Protein AF-A0A7Y5VH00-F1 (afdb_monomer_lite)

Structure (mmCIF, N/CA/C/O backbone):
data_AF-A0A7Y5VH00-F1
#
_entry.id   AF-A0A7Y5VH00-F1
#
loop_
_atom_site.group_PDB
_atom_site.id
_atom_site.type_symbol
_atom_site.label_atom_id
_atom_site.label_alt_id
_atom_site.label_comp_id
_atom_site.label_asym_id
_atom_site.label_entity_id
_atom_site.label_seq_id
_atom_site.pdbx_PDB_ins_code
_atom_site.Cartn_x
_atom_site.Cartn_y
_atom_site.Cartn_z
_atom_site.occupancy
_atom_site.B_iso_or_equiv
_atom_site.auth_seq_id
_atom_site.auth_comp_id
_atom_site.auth_asym_id
_atom_site.auth_atom_id
_atom_site.pdbx_PDB_model_num
ATOM 1 N N . PRO A 1 1 ? 17.736 3.841 -37.245 1.00 53.47 1 PRO A N 1
ATOM 2 C CA . PRO A 1 1 ? 17.548 4.201 -35.821 1.00 53.47 1 PRO A CA 1
ATOM 3 C C . PRO A 1 1 ? 17.687 5.713 -35.669 1.00 53.47 1 PRO A C 1
ATOM 5 O O . PRO A 1 1 ? 18.759 6.230 -35.953 1.00 53.47 1 PRO A O 1
ATOM 8 N N . ASP A 1 2 ? 16.625 6.414 -35.276 1.00 60.56 2 ASP A N 1
ATOM 9 C CA . ASP A 1 2 ? 16.684 7.877 -35.088 1.00 60.56 2 ASP A CA 1
ATOM 10 C C . ASP A 1 2 ? 17.404 8.279 -33.785 1.00 60.56 2 ASP A C 1
ATOM 12 O O . ASP A 1 2 ? 17.646 9.455 -33.535 1.00 60.56 2 ASP A O 1
ATOM 16 N N . SER A 1 3 ? 17.793 7.297 -32.960 1.00 69.69 3 SER A N 1
ATOM 17 C CA . SER A 1 3 ? 18.684 7.478 -31.812 1.00 69.69 3 SER A CA 1
ATOM 18 C C . SER A 1 3 ? 20.069 6.904 -32.131 1.00 69.69 3 SER A C 1
ATOM 20 O O . SER A 1 3 ? 20.145 5.726 -32.493 1.00 69.69 3 SER A O 1
ATOM 22 N N . PRO A 1 4 ? 21.165 7.670 -31.952 1.00 75.88 4 PRO A N 1
ATOM 23 C CA . PRO A 1 4 ? 22.528 7.166 -32.148 1.00 75.88 4 PRO A CA 1
ATOM 24 C C . PRO A 1 4 ? 22.946 6.152 -31.073 1.00 75.88 4 PRO A C 1
ATOM 26 O O . PRO A 1 4 ? 23.971 5.492 -31.212 1.00 75.88 4 PRO A O 1
ATOM 29 N N . TYR A 1 5 ? 22.163 6.025 -30.000 1.00 80.88 5 TYR A N 1
ATOM 30 C CA . TYR A 1 5 ? 22.503 5.205 -28.841 1.00 80.88 5 TYR A CA 1
ATOM 31 C C . TYR A 1 5 ? 21.821 3.840 -28.855 1.00 80.88 5 TYR A C 1
ATOM 33 O O . TYR A 1 5 ? 22.317 2.899 -28.245 1.00 80.88 5 TYR A O 1
ATOM 41 N N . LEU A 1 6 ? 20.681 3.718 -29.537 1.00 83.50 6 LEU A N 1
ATOM 42 C CA . LEU A 1 6 ? 19.913 2.482 -29.571 1.00 83.50 6 LEU A CA 1
ATOM 43 C C . LEU A 1 6 ? 20.419 1.582 -30.700 1.00 83.50 6 LEU A C 1
ATOM 45 O O . LEU A 1 6 ? 20.311 1.925 -31.880 1.00 83.50 6 LEU A O 1
ATOM 49 N N . THR A 1 7 ? 20.929 0.408 -30.345 1.00 86.56 7 THR A N 1
ATOM 50 C CA . THR A 1 7 ? 21.386 -0.586 -31.323 1.00 86.56 7 THR A CA 1
ATOM 51 C C . THR A 1 7 ? 20.428 -1.769 -31.384 1.00 86.56 7 THR A C 1
ATOM 53 O O . THR A 1 7 ? 19.833 -2.165 -30.380 1.00 86.56 7 THR A O 1
ATOM 56 N N . PHE A 1 8 ? 20.264 -2.320 -32.588 1.00 87.75 8 PHE A N 1
ATOM 57 C CA . PHE A 1 8 ? 19.435 -3.493 -32.849 1.00 87.75 8 PHE A CA 1
ATOM 58 C C . PHE A 1 8 ? 20.325 -4.632 -33.334 1.00 87.75 8 PHE A C 1
ATOM 60 O O . PHE A 1 8 ? 21.114 -4.447 -34.259 1.00 87.75 8 PHE A O 1
ATOM 67 N N . SER A 1 9 ? 20.181 -5.812 -32.744 1.00 88.94 9 SER A N 1
ATOM 68 C CA . SER A 1 9 ? 20.950 -7.004 -33.113 1.00 88.94 9 SER A CA 1
ATOM 69 C C . SER A 1 9 ? 20.063 -8.248 -33.133 1.00 88.94 9 SER A C 1
ATOM 71 O O . SER A 1 9 ? 18.912 -8.205 -32.691 1.00 88.94 9 SER A O 1
ATOM 73 N N . ASN A 1 10 ? 20.588 -9.353 -33.680 1.00 87.00 10 ASN A N 1
ATOM 74 C CA . ASN A 1 10 ? 19.935 -10.669 -33.673 1.00 87.00 10 ASN A CA 1
ATOM 75 C C . ASN A 1 10 ? 18.482 -10.635 -34.189 1.00 87.00 10 ASN A C 1
ATOM 77 O O . ASN A 1 10 ? 17.587 -11.275 -33.633 1.00 87.00 10 ASN A O 1
ATOM 81 N N . GLN A 1 11 ? 18.249 -9.850 -35.244 1.00 89.56 11 GLN A N 1
ATOM 82 C CA . GLN A 1 11 ? 16.953 -9.780 -35.910 1.00 89.56 11 GLN A CA 1
ATOM 83 C C . GLN A 1 11 ? 16.668 -11.115 -36.598 1.00 89.56 11 GLN A C 1
ATOM 85 O O . GLN A 1 11 ? 17.483 -11.600 -37.381 1.00 89.56 11 GLN A O 1
ATOM 90 N N . SER A 1 12 ? 15.518 -11.709 -36.304 1.00 88.62 12 SER A N 1
ATOM 91 C CA . SER A 1 12 ? 15.097 -12.984 -36.885 1.00 88.62 12 SER A CA 1
ATOM 92 C C . SER A 1 12 ? 13.589 -13.019 -37.109 1.00 88.62 12 SER A C 1
ATOM 94 O O . SER A 1 12 ? 12.830 -12.312 -36.441 1.00 88.62 12 SER A O 1
ATOM 96 N N . TYR A 1 13 ? 13.164 -13.835 -38.072 1.00 87.56 13 TYR A N 1
ATOM 97 C CA . TYR A 1 13 ? 11.763 -14.115 -38.363 1.00 87.56 13 TYR A CA 1
ATOM 98 C C . TYR A 1 13 ? 11.559 -15.627 -38.455 1.00 87.56 13 TYR A C 1
ATOM 100 O O . TYR A 1 13 ? 12.235 -16.297 -39.233 1.00 87.56 13 TYR A O 1
ATOM 108 N N . ASP A 1 14 ? 10.631 -16.142 -37.657 1.00 86.81 14 ASP A N 1
ATOM 109 C CA . ASP A 1 14 ? 10.131 -17.508 -37.722 1.00 86.81 14 ASP A CA 1
ATOM 110 C C . ASP A 1 14 ? 8.838 -17.519 -38.557 1.00 86.81 14 ASP A C 1
ATOM 112 O O . ASP A 1 14 ? 7.795 -17.070 -38.066 1.00 86.81 14 ASP A O 1
ATOM 116 N N . PRO A 1 15 ? 8.872 -18.018 -39.806 1.00 84.81 15 PRO A N 1
ATOM 117 C CA . PRO A 1 15 ? 7.699 -18.049 -40.673 1.00 84.81 15 PRO A CA 1
ATOM 118 C C . PRO A 1 15 ? 6.656 -19.090 -40.250 1.00 84.81 15 PRO A C 1
ATOM 120 O O . PRO A 1 15 ? 5.493 -18.944 -40.615 1.00 84.81 15 PRO A O 1
ATOM 123 N N . VAL A 1 16 ? 7.035 -20.125 -39.489 1.00 87.06 16 VAL A N 1
ATOM 124 C CA . VAL A 1 16 ? 6.110 -21.185 -39.053 1.00 87.06 16 VAL A CA 1
ATOM 125 C C .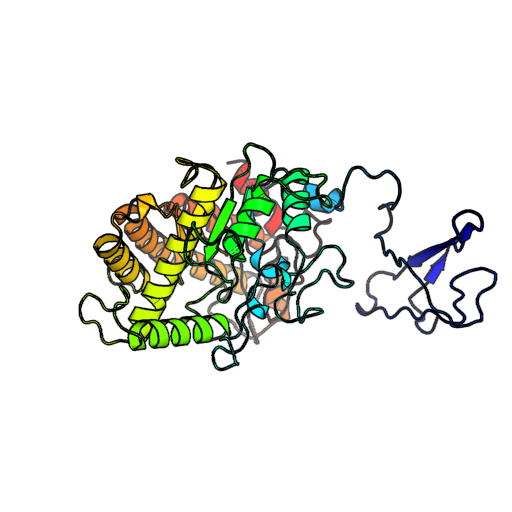 VAL A 1 16 ? 5.159 -20.638 -37.998 1.00 87.06 16 VAL A C 1
ATOM 127 O O . VAL A 1 16 ? 3.948 -20.824 -38.089 1.00 87.06 16 VAL A O 1
ATOM 130 N N . ASN A 1 17 ? 5.710 -19.924 -37.017 1.00 84.88 17 ASN A N 1
ATOM 131 C CA . ASN A 1 17 ? 4.933 -19.332 -35.930 1.00 84.88 17 ASN A CA 1
ATOM 132 C C . ASN A 1 17 ? 4.555 -17.864 -36.182 1.00 84.88 17 ASN A C 1
ATOM 134 O O . ASN A 1 17 ? 3.815 -17.275 -35.396 1.00 84.88 17 ASN A O 1
ATOM 138 N N . ASN A 1 18 ? 5.044 -17.277 -37.280 1.00 87.12 18 ASN A N 1
ATOM 139 C CA . ASN A 1 18 ? 4.884 -15.868 -37.632 1.00 87.12 18 ASN A CA 1
ATOM 140 C C . ASN A 1 18 ? 5.376 -14.918 -36.519 1.00 87.12 18 ASN A C 1
ATOM 142 O O . ASN A 1 18 ? 4.685 -13.973 -36.129 1.00 87.12 18 ASN A O 1
ATOM 146 N N . TYR A 1 19 ? 6.580 -15.179 -36.001 1.00 86.62 19 TYR A N 1
ATOM 147 C CA . TYR A 1 19 ? 7.206 -14.385 -34.942 1.00 86.62 19 TYR A CA 1
ATOM 148 C C . TYR A 1 19 ? 8.450 -13.657 -35.433 1.00 86.62 19 TYR A C 1
ATOM 150 O O . TYR A 1 19 ? 9.332 -14.253 -36.041 1.00 86.62 19 TYR A O 1
ATOM 158 N N . SER A 1 20 ? 8.550 -12.369 -35.112 1.00 87.00 20 SER A N 1
ATOM 159 C CA . SER A 1 20 ? 9.772 -11.583 -35.287 1.00 87.00 20 SER A CA 1
ATOM 160 C C . SER A 1 20 ? 10.420 -11.328 -33.931 1.00 87.00 20 SER A C 1
ATOM 162 O O . SER A 1 20 ? 9.740 -10.918 -32.991 1.00 87.00 20 SER A O 1
ATOM 164 N N . MET A 1 21 ? 11.732 -11.530 -33.838 1.00 87.25 21 MET A N 1
ATOM 165 C CA . MET A 1 21 ? 12.518 -11.250 -32.636 1.00 87.25 21 MET A CA 1
ATOM 166 C C . MET A 1 21 ? 13.645 -10.277 -32.969 1.00 87.25 21 MET A C 1
ATOM 168 O O . MET A 1 21 ? 14.269 -10.371 -34.025 1.00 87.25 21 MET A O 1
ATOM 172 N N . VAL A 1 22 ? 13.909 -9.347 -32.055 1.00 88.12 22 VAL A N 1
ATOM 173 C CA . VAL A 1 22 ? 15.024 -8.405 -32.138 1.00 88.12 22 VAL A CA 1
ATOM 174 C C . VAL A 1 22 ? 15.545 -8.111 -30.738 1.00 88.12 22 VAL A C 1
ATOM 176 O O . VAL A 1 22 ? 14.763 -7.942 -29.803 1.00 88.12 22 VAL A O 1
ATOM 179 N N . TYR A 1 23 ? 16.865 -8.027 -30.598 1.00 88.19 23 TYR A N 1
ATOM 180 C CA . TYR A 1 23 ? 17.496 -7.518 -29.388 1.00 88.19 23 TYR A CA 1
ATOM 181 C C . TYR A 1 23 ? 17.710 -6.019 -29.528 1.00 88.19 23 TYR A C 1
ATOM 183 O O . TYR A 1 23 ? 18.260 -5.552 -30.526 1.00 88.19 23 TYR A O 1
ATOM 191 N N . VAL A 1 24 ? 17.278 -5.281 -28.510 1.00 87.25 24 VAL A N 1
ATOM 192 C CA . VAL A 1 24 ? 17.426 -3.830 -28.423 1.00 87.25 24 VAL A CA 1
ATOM 193 C C . VAL A 1 24 ? 18.379 -3.521 -27.277 1.00 87.25 24 VAL A C 1
ATOM 195 O O . VAL A 1 24 ? 18.154 -3.961 -26.150 1.00 87.25 24 VAL A O 1
ATOM 198 N N . THR A 1 25 ? 19.443 -2.773 -27.555 1.00 85.88 25 THR A N 1
ATOM 199 C CA . THR A 1 25 ? 20.444 -2.396 -26.554 1.00 85.88 25 THR A CA 1
ATOM 200 C C . THR A 1 25 ? 20.537 -0.881 -26.450 1.00 85.88 25 THR A C 1
ATOM 202 O O . THR A 1 25 ? 20.783 -0.196 -27.444 1.00 85.88 25 THR A O 1
ATOM 205 N N . LEU A 1 26 ? 20.370 -0.380 -25.224 1.00 84.06 26 LEU A N 1
ATOM 206 C CA . LEU A 1 26 ? 20.648 0.996 -24.831 1.00 84.06 26 LEU A CA 1
ATOM 207 C C . LEU A 1 26 ? 21.868 0.990 -23.889 1.00 84.06 26 LEU A C 1
ATOM 209 O O . LEU A 1 26 ? 21.789 0.372 -22.825 1.00 84.06 26 LEU A O 1
ATOM 213 N N . PRO A 1 27 ? 22.995 1.621 -24.259 1.00 82.06 27 PRO A N 1
ATOM 214 C CA . PRO A 1 27 ? 24.161 1.729 -23.392 1.00 82.06 27 PRO A CA 1
ATOM 215 C C . PRO A 1 27 ? 23.852 2.460 -22.074 1.00 82.06 27 PRO A C 1
ATOM 217 O O . PRO A 1 27 ? 22.955 3.307 -22.038 1.00 82.06 27 PRO A O 1
ATOM 220 N N . PRO A 1 28 ? 24.617 2.199 -20.999 1.00 78.50 28 PRO A N 1
ATOM 221 C CA . PRO A 1 28 ? 24.531 2.978 -19.767 1.00 78.50 28 PRO A CA 1
ATOM 222 C C . PRO A 1 28 ? 24.746 4.483 -20.003 1.00 78.50 28 PRO A C 1
ATOM 224 O O . PRO A 1 28 ? 25.489 4.883 -20.901 1.00 78.50 28 PRO A O 1
ATOM 227 N N . GLY A 1 29 ? 24.112 5.319 -19.175 1.00 77.75 29 GLY A N 1
ATOM 228 C CA . GLY A 1 29 ? 24.267 6.782 -19.212 1.00 77.75 29 GLY A CA 1
ATOM 229 C C . GLY A 1 29 ? 23.484 7.500 -20.317 1.00 77.75 29 GLY A C 1
ATOM 230 O O . GLY A 1 29 ? 23.663 8.699 -20.506 1.00 77.75 29 GLY A O 1
ATOM 231 N N . GLN A 1 30 ? 22.625 6.786 -21.046 1.00 81.12 30 GLN A N 1
ATOM 232 C CA . GLN A 1 30 ? 21.796 7.344 -22.116 1.00 81.12 30 GLN A CA 1
ATOM 233 C C . GLN A 1 30 ? 20.412 7.783 -21.605 1.00 81.12 30 GLN A C 1
ATOM 235 O O . GLN A 1 30 ? 19.993 7.341 -20.532 1.00 81.12 30 GLN A O 1
ATOM 240 N N . PRO A 1 31 ? 19.684 8.646 -22.346 1.00 71.06 31 PRO A N 1
ATOM 241 C CA . PRO A 1 31 ? 18.351 9.100 -21.952 1.00 71.06 31 PRO A CA 1
ATOM 242 C C . PRO A 1 31 ? 17.392 7.942 -21.644 1.00 71.06 31 PRO A C 1
ATOM 244 O O . PRO A 1 31 ? 17.360 6.940 -22.356 1.00 71.06 31 PRO A O 1
ATOM 247 N N . SER A 1 32 ? 16.581 8.103 -20.597 1.00 67.69 32 SER A N 1
ATOM 248 C CA . SER A 1 32 ? 15.703 7.053 -20.061 1.00 67.69 32 SER A CA 1
ATOM 249 C C . SER A 1 32 ? 14.453 6.773 -20.903 1.00 67.69 32 SER A C 1
ATOM 251 O O . SER A 1 32 ? 13.863 5.700 -20.773 1.00 67.69 32 SER A O 1
ATOM 253 N N . LEU A 1 33 ? 14.039 7.702 -21.773 1.00 77.69 33 LEU A N 1
ATOM 254 C CA . LEU A 1 33 ? 12.891 7.511 -22.660 1.00 77.69 33 LEU A CA 1
ATOM 255 C C . LEU A 1 33 ? 13.328 6.873 -23.981 1.00 77.69 33 LEU A C 1
ATOM 257 O O . LEU A 1 33 ? 14.062 7.473 -24.766 1.00 77.69 33 LEU A O 1
ATOM 261 N N . MET A 1 34 ? 12.808 5.677 -24.250 1.00 76.94 34 MET A N 1
ATOM 262 C CA . MET A 1 34 ? 12.961 4.992 -25.530 1.00 76.94 34 MET A CA 1
ATOM 263 C C . MET A 1 34 ? 11.631 4.965 -26.277 1.00 76.94 34 MET A C 1
ATOM 265 O O . MET A 1 34 ? 10.640 4.447 -25.765 1.00 76.94 34 MET A O 1
ATOM 269 N N . THR A 1 35 ? 11.638 5.442 -27.519 1.00 81.81 35 THR A N 1
ATOM 270 C CA . THR A 1 35 ? 10.512 5.286 -28.445 1.00 81.81 35 THR A CA 1
ATOM 271 C C . THR A 1 35 ? 10.907 4.304 -29.537 1.00 81.81 35 THR A C 1
ATOM 273 O O . THR A 1 35 ? 11.878 4.527 -30.259 1.00 81.81 35 THR A O 1
ATOM 276 N N . ILE A 1 36 ? 10.151 3.214 -29.667 1.00 79.94 36 ILE A N 1
ATOM 277 C CA . ILE A 1 36 ? 10.330 2.220 -30.729 1.00 79.94 36 ILE A CA 1
ATOM 278 C C . ILE A 1 36 ? 9.152 2.349 -31.691 1.00 79.94 36 ILE A C 1
ATOM 280 O O . ILE A 1 36 ? 8.005 2.120 -31.309 1.00 79.94 36 ILE A O 1
ATOM 284 N N . LEU A 1 37 ? 9.441 2.718 -32.939 1.00 84.81 37 LEU A N 1
ATOM 285 C CA . LEU A 1 37 ? 8.446 2.821 -33.999 1.00 84.81 37 LEU A CA 1
ATOM 286 C C . LEU A 1 37 ? 8.493 1.577 -34.889 1.00 84.81 37 LEU A C 1
ATOM 288 O O . LEU A 1 37 ? 9.539 1.231 -35.435 1.00 84.81 37 LEU A O 1
ATOM 292 N N . PHE A 1 38 ? 7.340 0.939 -35.075 1.00 85.50 38 PHE A N 1
ATOM 293 C CA . PHE A 1 38 ? 7.181 -0.174 -36.006 1.00 85.50 38 PHE A CA 1
ATOM 294 C C . PHE A 1 38 ? 6.624 0.347 -37.337 1.00 85.50 38 PHE A C 1
ATOM 296 O O . PHE A 1 38 ? 5.454 0.719 -37.419 1.00 85.50 38 PHE A O 1
ATOM 303 N N . THR A 1 39 ? 7.449 0.367 -38.384 1.00 87.94 39 THR A N 1
ATOM 304 C CA . THR A 1 39 ? 7.071 0.797 -39.742 1.00 87.94 39 THR A CA 1
ATOM 305 C C . THR A 1 39 ? 7.009 -0.395 -40.698 1.00 87.94 39 THR A C 1
ATOM 307 O O . THR A 1 39 ? 7.605 -1.436 -40.433 1.00 87.94 39 THR A O 1
ATOM 310 N N . ASN A 1 40 ? 6.261 -0.272 -41.802 1.00 89.12 40 ASN A N 1
ATOM 311 C CA . ASN A 1 40 ? 6.137 -1.308 -42.842 1.00 89.12 40 ASN A CA 1
ATOM 312 C C . ASN A 1 40 ? 5.684 -2.683 -42.312 1.00 89.12 40 ASN A C 1
ATOM 314 O O . ASN A 1 40 ? 6.056 -3.731 -42.839 1.00 89.12 40 ASN A O 1
ATOM 318 N N . THR A 1 41 ? 4.871 -2.684 -41.256 1.00 90.25 41 THR A N 1
ATOM 319 C CA . THR A 1 41 ? 4.432 -3.904 -40.564 1.00 90.25 41 THR A CA 1
ATOM 320 C C . THR A 1 41 ? 3.414 -4.691 -41.384 1.00 90.25 41 THR A C 1
ATOM 322 O O . THR A 1 41 ? 2.530 -4.114 -42.014 1.00 90.25 41 THR A O 1
ATOM 325 N N . GLN A 1 42 ? 3.496 -6.018 -41.351 1.00 89.06 42 GLN A N 1
ATOM 326 C CA . GLN A 1 42 ? 2.522 -6.914 -41.976 1.00 89.06 42 GLN A CA 1
ATOM 327 C C . GLN A 1 42 ? 2.063 -7.936 -40.935 1.00 89.06 42 GLN A C 1
ATOM 329 O O . GLN A 1 42 ? 2.894 -8.617 -40.342 1.00 89.06 42 GLN A O 1
ATOM 334 N N . ARG A 1 43 ? 0.749 -8.049 -40.687 1.00 88.56 43 ARG A N 1
ATOM 335 C CA . ARG A 1 43 ? 0.231 -9.005 -39.683 1.00 88.56 43 ARG A CA 1
ATOM 336 C C . ARG A 1 43 ? 0.458 -10.462 -40.080 1.00 88.56 43 ARG A C 1
ATOM 338 O O . ARG A 1 43 ? 0.637 -11.309 -39.212 1.00 88.56 43 ARG A O 1
ATOM 345 N N . THR A 1 44 ? 0.394 -10.746 -41.375 1.00 84.38 44 THR A N 1
ATOM 346 C CA . THR A 1 44 ? 0.624 -12.061 -41.984 1.00 84.38 44 THR A CA 1
ATOM 347 C C . THR A 1 44 ? 1.361 -11.861 -43.304 1.00 84.38 44 THR A C 1
ATOM 349 O O . THR A 1 44 ? 1.365 -10.749 -43.832 1.00 84.38 44 THR A O 1
ATOM 352 N N . GLN A 1 45 ? 1.913 -12.932 -43.874 1.00 81.38 45 GLN A N 1
ATOM 353 C CA . GLN A 1 45 ? 2.615 -12.882 -45.161 1.00 81.38 45 GLN A CA 1
ATOM 354 C C . GLN A 1 45 ? 1.735 -12.388 -46.328 1.00 81.38 45 GLN A C 1
ATOM 356 O O . GLN A 1 45 ? 2.253 -11.875 -47.313 1.00 81.38 45 GLN A O 1
ATOM 361 N N . THR A 1 46 ? 0.410 -12.523 -46.222 1.00 88.38 46 THR A N 1
ATOM 362 C CA . THR A 1 46 ? -0.555 -12.057 -47.233 1.00 88.38 46 THR A CA 1
ATOM 363 C C . THR A 1 46 ? -1.217 -10.728 -46.866 1.00 88.38 46 THR A C 1
ATOM 365 O O . THR A 1 46 ? -2.078 -10.245 -47.598 1.00 88.38 46 THR A O 1
ATOM 368 N N . SER A 1 47 ? -0.891 -10.141 -45.710 1.00 90.88 47 SER A N 1
ATOM 369 C CA . SER A 1 47 ? -1.434 -8.842 -45.313 1.00 90.88 47 SER A CA 1
ATOM 370 C C . SER A 1 47 ? -0.746 -7.715 -46.076 1.00 90.88 47 SER A C 1
ATOM 372 O O . SER A 1 47 ? 0.451 -7.767 -46.322 1.00 90.88 47 SER A O 1
ATOM 374 N N . GLY A 1 48 ? -1.482 -6.647 -46.387 1.00 93.50 48 GLY A N 1
ATOM 375 C CA . GLY A 1 48 ? -0.868 -5.425 -46.904 1.00 93.50 48 GLY A CA 1
ATOM 376 C C . GLY A 1 48 ? 0.140 -4.810 -45.921 1.00 93.50 48 GLY A C 1
ATOM 377 O O . GLY A 1 48 ? 0.109 -5.078 -44.712 1.00 93.50 48 GLY A O 1
ATOM 378 N N . LEU A 1 49 ? 1.012 -3.946 -46.447 1.00 93.00 49 LEU A N 1
ATOM 379 C CA . LEU A 1 49 ? 1.917 -3.125 -45.642 1.00 93.00 49 LEU A CA 1
ATOM 380 C C . LEU A 1 49 ? 1.138 -2.243 -44.657 1.00 93.00 49 LEU A C 1
ATOM 382 O O . LEU A 1 49 ? 0.031 -1.790 -44.941 1.00 93.00 49 LEU A O 1
ATOM 386 N N . ASN A 1 50 ? 1.757 -1.967 -43.511 1.00 91.31 50 ASN A N 1
ATOM 387 C CA . ASN A 1 50 ? 1.227 -1.147 -42.419 1.00 91.31 50 ASN A CA 1
ATOM 388 C C . ASN A 1 50 ? -0.080 -1.668 -41.806 1.00 91.31 50 ASN A C 1
ATOM 390 O O . ASN A 1 50 ? -0.863 -0.907 -41.242 1.00 91.31 50 ASN A O 1
ATOM 394 N N . THR A 1 51 ? -0.312 -2.980 -41.858 1.00 92.38 51 THR A N 1
ATOM 395 C CA . THR A 1 51 ? -1.481 -3.593 -41.209 1.00 92.38 51 THR A CA 1
ATOM 396 C C . THR A 1 51 ? -1.317 -3.738 -39.694 1.00 92.38 51 THR A C 1
ATOM 398 O O . THR A 1 51 ? -2.296 -4.043 -39.009 1.00 92.38 51 THR A O 1
ATOM 401 N N . GLY A 1 52 ? -0.125 -3.468 -39.151 1.00 89.19 52 GLY A N 1
ATOM 402 C CA . GLY A 1 52 ? 0.181 -3.451 -37.721 1.00 89.19 52 GLY A CA 1
ATOM 403 C C . GLY A 1 52 ? 0.818 -4.743 -37.210 1.00 89.19 52 GLY A C 1
ATOM 404 O O . GLY A 1 52 ? 1.003 -5.708 -37.948 1.00 89.19 52 GLY A O 1
ATOM 405 N N . ILE A 1 53 ? 1.113 -4.769 -35.908 1.00 88.00 53 ILE A N 1
ATOM 406 C CA . ILE A 1 53 ? 1.601 -5.951 -35.178 1.00 88.00 53 ILE A CA 1
ATOM 407 C C . ILE A 1 53 ? 0.523 -6.500 -34.234 1.00 88.00 53 ILE A C 1
ATOM 409 O O . ILE A 1 53 ? -0.487 -5.842 -33.958 1.00 88.00 53 ILE A O 1
ATOM 413 N N . ARG A 1 54 ? 0.710 -7.733 -33.762 1.00 85.12 54 ARG A N 1
ATOM 414 C CA . ARG A 1 54 ? -0.058 -8.345 -32.666 1.00 85.12 54 ARG A CA 1
ATOM 415 C C . ARG A 1 54 ? 0.919 -8.955 -31.671 1.00 85.12 54 ARG A C 1
ATOM 417 O O . ARG A 1 54 ? 2.021 -9.314 -32.065 1.00 85.12 54 ARG A O 1
ATOM 424 N N . TYR A 1 55 ? 0.493 -9.086 -30.415 1.00 81.38 55 TYR A N 1
ATOM 425 C CA . TYR A 1 55 ? 1.240 -9.797 -29.372 1.00 81.38 55 TYR A CA 1
ATOM 426 C C . TYR A 1 55 ? 2.677 -9.292 -29.173 1.00 81.38 55 TYR A C 1
ATOM 428 O O . TYR A 1 55 ? 3.598 -10.089 -29.008 1.00 81.38 55 TYR A O 1
ATOM 436 N N . LEU A 1 56 ? 2.876 -7.967 -29.182 1.00 85.31 56 LEU A N 1
ATOM 437 C CA . LEU A 1 56 ? 4.169 -7.390 -28.818 1.00 85.31 56 LEU A CA 1
ATOM 438 C C . LEU A 1 56 ? 4.499 -7.784 -27.376 1.00 85.31 56 LEU A C 1
ATOM 440 O O . LEU A 1 56 ? 3.754 -7.453 -26.456 1.00 85.31 56 LEU A O 1
ATOM 444 N N . LYS A 1 57 ? 5.626 -8.468 -27.190 1.00 81.69 57 LYS A N 1
ATOM 445 C CA . LYS A 1 57 ? 6.180 -8.780 -25.874 1.00 81.69 57 LYS A CA 1
ATOM 446 C C . LYS A 1 57 ? 7.581 -8.190 -25.781 1.00 81.69 57 LYS A C 1
ATOM 448 O O . LYS A 1 57 ? 8.411 -8.439 -26.653 1.00 81.69 57 LYS A O 1
ATOM 453 N N . ALA A 1 58 ? 7.829 -7.413 -24.734 1.00 82.56 58 ALA A N 1
ATOM 454 C CA . ALA A 1 58 ? 9.136 -6.846 -24.435 1.00 82.56 58 ALA A CA 1
ATOM 455 C C . ALA A 1 58 ? 9.685 -7.513 -23.172 1.00 82.56 58 ALA A C 1
ATOM 457 O O . ALA A 1 58 ? 9.070 -7.439 -22.111 1.00 82.56 58 ALA A O 1
ATOM 458 N N . PHE A 1 59 ? 10.841 -8.160 -23.295 1.00 79.38 59 PHE A N 1
ATOM 459 C CA . PHE A 1 59 ? 11.513 -8.835 -22.191 1.00 79.38 59 PHE A CA 1
ATOM 460 C C . PHE A 1 59 ? 12.851 -8.168 -21.914 1.00 79.38 59 PHE A C 1
ATOM 462 O O . PHE A 1 59 ? 13.532 -7.711 -22.836 1.00 79.38 59 PHE A O 1
ATOM 469 N N . ARG A 1 60 ? 13.256 -8.144 -20.641 1.00 77.25 60 ARG A N 1
ATOM 470 C CA . ARG A 1 60 ? 14.650 -7.835 -20.317 1.00 77.25 60 ARG A CA 1
ATOM 471 C C . ARG A 1 60 ? 15.552 -8.960 -20.845 1.00 77.25 60 ARG A C 1
ATOM 473 O O . ARG A 1 60 ? 15.131 -10.119 -20.824 1.00 77.25 60 ARG A O 1
ATOM 480 N N . PRO A 1 61 ? 16.785 -8.652 -21.287 1.00 71.25 61 PRO A N 1
ATOM 481 C CA . PRO A 1 61 ? 17.745 -9.672 -21.693 1.00 71.25 61 PRO A CA 1
ATOM 482 C C . PRO A 1 61 ? 17.890 -10.772 -20.632 1.00 71.25 61 PRO A C 1
ATOM 484 O O . PRO A 1 61 ? 18.001 -10.474 -19.445 1.00 71.25 61 PRO A O 1
ATOM 487 N N . GLY A 1 62 ? 17.878 -12.035 -21.064 1.00 66.31 62 GLY A N 1
ATOM 488 C CA . GLY A 1 62 ? 17.955 -13.202 -20.177 1.00 66.31 62 GLY A CA 1
ATOM 489 C C . GLY A 1 62 ? 16.605 -13.733 -19.679 1.00 66.31 62 GLY A C 1
ATOM 490 O O . GLY A 1 62 ? 16.573 -14.833 -19.136 1.00 66.31 62 GLY A O 1
ATOM 491 N N . LEU A 1 63 ? 15.498 -13.016 -19.907 1.00 71.75 63 LEU A N 1
ATOM 492 C CA . LEU A 1 63 ? 14.139 -13.518 -19.683 1.00 71.75 63 LEU A CA 1
ATOM 493 C C . LEU A 1 63 ? 13.549 -13.989 -21.019 1.00 71.75 63 LEU A C 1
ATOM 495 O O . LEU A 1 63 ? 13.577 -13.248 -22.002 1.00 71.75 63 LEU A O 1
ATOM 499 N N . TYR A 1 64 ? 13.022 -15.215 -21.065 1.00 64.19 64 TYR A N 1
ATOM 500 C CA . TYR A 1 64 ? 12.536 -15.832 -22.302 1.00 64.19 64 TYR A CA 1
ATOM 501 C C . TYR A 1 64 ? 11.028 -16.138 -22.244 1.00 64.19 64 TYR A C 1
ATOM 503 O O . TYR A 1 64 ? 10.549 -16.634 -21.225 1.00 64.19 64 TYR A O 1
ATOM 511 N N . PRO A 1 65 ? 10.274 -15.895 -23.338 1.00 55.72 65 PRO A N 1
ATOM 512 C CA . PRO A 1 65 ? 8.820 -16.085 -23.390 1.00 55.72 65 PRO A CA 1
ATOM 513 C C . PRO A 1 65 ? 8.350 -17.541 -23.292 1.00 55.72 65 PRO A C 1
ATOM 515 O O . PRO A 1 65 ? 7.203 -17.771 -22.917 1.00 55.72 65 PRO A O 1
ATOM 518 N N . ASN A 1 66 ? 9.190 -18.509 -23.669 1.00 50.69 66 ASN A N 1
ATOM 519 C CA . ASN A 1 66 ? 8.801 -19.913 -23.780 1.00 50.69 66 ASN A CA 1
ATOM 520 C C . ASN A 1 66 ? 9.556 -20.745 -22.740 1.00 50.69 66 ASN A C 1
ATOM 522 O O . ASN A 1 66 ? 10.774 -20.877 -22.823 1.00 50.69 66 ASN A O 1
ATOM 526 N N . GLY A 1 67 ? 8.823 -21.322 -21.785 1.00 49.78 67 GLY A N 1
ATOM 527 C CA . GLY A 1 67 ? 9.350 -22.318 -20.848 1.00 49.78 67 GLY A CA 1
ATOM 528 C C . GLY A 1 67 ? 9.930 -21.782 -19.537 1.00 49.78 67 GLY A C 1
ATOM 529 O O . GLY A 1 67 ? 10.451 -22.583 -18.767 1.00 49.78 67 GLY A O 1
ATOM 530 N N . SER A 1 68 ? 9.833 -20.478 -19.246 1.00 53.06 68 SER A N 1
ATOM 531 C CA . SER A 1 68 ? 10.158 -19.994 -17.899 1.00 53.06 68 SER A CA 1
ATOM 532 C C . SER A 1 68 ? 9.035 -20.383 -16.929 1.00 53.06 68 SER A C 1
ATOM 534 O O . SER A 1 68 ? 7.889 -20.004 -17.176 1.00 53.06 68 SER A O 1
ATOM 536 N N . PRO A 1 69 ? 9.318 -21.108 -15.830 1.00 60.12 69 PRO A N 1
ATOM 537 C CA . PRO A 1 69 ? 8.338 -21.342 -14.770 1.00 60.12 69 PRO A CA 1
ATOM 538 C C . PRO A 1 69 ? 8.060 -20.076 -13.940 1.00 60.12 69 PRO A C 1
ATOM 540 O O . PRO A 1 69 ? 7.177 -20.095 -13.088 1.00 60.12 69 PRO A O 1
ATOM 543 N N . THR A 1 70 ? 8.818 -18.996 -14.163 1.00 72.25 70 THR A N 1
ATOM 544 C CA . THR A 1 70 ? 8.744 -17.749 -13.397 1.00 72.25 70 THR A CA 1
ATOM 545 C C . THR A 1 70 ? 8.104 -16.625 -14.207 1.00 72.25 70 THR A C 1
ATOM 547 O O . THR A 1 70 ? 8.407 -16.437 -15.390 1.00 72.25 70 THR A O 1
ATOM 550 N N . HIS A 1 71 ? 7.234 -15.856 -13.554 1.00 83.81 71 HIS A N 1
ATOM 551 C CA . HIS A 1 71 ? 6.581 -14.672 -14.114 1.00 83.81 71 HIS A CA 1
ATOM 552 C C . HIS A 1 71 ? 7.434 -13.418 -13.920 1.00 83.81 71 HIS A C 1
ATOM 554 O O . HIS A 1 71 ? 7.285 -12.446 -14.665 1.00 83.81 71 HIS A O 1
ATOM 560 N N . PHE A 1 72 ? 8.333 -13.442 -12.933 1.00 88.50 72 PHE A N 1
ATOM 561 C CA . PHE A 1 72 ? 9.162 -12.310 -12.559 1.00 88.50 72 PHE A CA 1
ATOM 562 C C . PHE A 1 72 ? 10.645 -12.593 -12.797 1.00 88.50 72 PHE A C 1
ATOM 564 O O . PHE A 1 72 ? 11.092 -13.724 -13.000 1.00 88.50 72 PHE A O 1
ATOM 571 N N . ASP A 1 73 ? 11.418 -11.510 -12.819 1.00 88.81 73 ASP A N 1
ATOM 572 C CA . ASP A 1 73 ? 12.872 -11.570 -12.897 1.00 88.81 73 ASP A CA 1
ATOM 573 C C . ASP A 1 73 ? 13.423 -12.242 -11.625 1.00 88.81 73 ASP A C 1
ATOM 575 O O . ASP A 1 73 ? 13.190 -11.716 -10.532 1.00 88.81 73 ASP A O 1
ATOM 579 N N . PRO A 1 74 ? 14.181 -13.349 -11.719 1.00 89.69 74 PRO A N 1
ATOM 580 C CA . PRO A 1 74 ? 14.738 -14.012 -10.542 1.00 89.69 74 PRO A CA 1
ATOM 581 C C . PRO A 1 74 ? 15.598 -13.092 -9.667 1.00 89.69 74 PRO A C 1
ATOM 583 O O . PRO A 1 74 ? 15.611 -13.244 -8.447 1.00 89.69 74 PRO A O 1
ATOM 586 N N . ALA A 1 75 ? 16.279 -12.098 -10.254 1.00 91.19 75 ALA A N 1
ATOM 587 C CA . ALA A 1 75 ? 17.031 -11.113 -9.477 1.00 91.19 75 ALA A CA 1
ATOM 588 C C . ALA A 1 75 ? 16.108 -10.207 -8.646 1.00 91.19 75 ALA A C 1
ATOM 590 O O . ALA A 1 75 ? 16.469 -9.821 -7.538 1.00 91.19 75 ALA A O 1
ATOM 591 N N . TYR A 1 76 ? 14.908 -9.903 -9.153 1.00 93.88 76 TYR A N 1
ATOM 592 C CA . TYR A 1 76 ? 13.893 -9.171 -8.396 1.00 93.88 76 TYR A CA 1
ATOM 593 C C . TYR A 1 76 ? 13.355 -10.023 -7.248 1.00 93.88 76 TYR A C 1
ATOM 595 O O . TYR A 1 76 ? 13.324 -9.549 -6.119 1.00 93.88 76 TYR A O 1
ATOM 603 N N . ILE A 1 77 ? 13.030 -11.296 -7.499 1.00 95.25 77 ILE A N 1
ATOM 604 C CA . ILE A 1 77 ? 12.597 -12.225 -6.444 1.00 95.25 77 ILE A CA 1
ATOM 605 C C . ILE A 1 77 ? 13.667 -12.356 -5.347 1.00 95.25 77 ILE A C 1
ATOM 607 O O . ILE A 1 77 ? 13.350 -12.243 -4.166 1.00 95.25 77 ILE A O 1
ATOM 611 N N . ASN A 1 78 ? 14.942 -12.503 -5.718 1.00 95.38 78 ASN A N 1
ATOM 612 C CA . ASN A 1 78 ? 16.051 -12.565 -4.761 1.00 95.38 78 ASN A CA 1
ATOM 613 C C . ASN A 1 78 ? 16.190 -11.281 -3.924 1.00 95.38 78 ASN A C 1
ATOM 615 O O . ASN A 1 78 ? 16.434 -11.344 -2.723 1.00 95.38 78 ASN A O 1
ATOM 619 N N . ALA A 1 79 ? 15.993 -10.114 -4.536 1.00 97.44 79 ALA A N 1
ATOM 620 C CA . ALA A 1 79 ? 16.028 -8.828 -3.844 1.00 97.44 79 ALA A CA 1
ATOM 621 C C . ALA A 1 79 ? 14.883 -8.652 -2.824 1.00 97.44 79 ALA A C 1
ATOM 623 O O . ALA A 1 79 ? 14.968 -7.806 -1.939 1.00 97.44 79 ALA A O 1
ATOM 624 N N . LEU A 1 80 ? 13.815 -9.452 -2.910 1.00 97.25 80 LEU A N 1
ATOM 625 C CA . LEU A 1 80 ? 12.722 -9.445 -1.935 1.00 97.25 80 LEU A CA 1
ATOM 626 C C . LEU A 1 80 ? 13.003 -10.303 -0.696 1.00 97.25 80 LEU A C 1
ATOM 628 O O . LEU A 1 80 ? 12.204 -10.279 0.242 1.00 97.25 80 LEU A O 1
ATOM 632 N N . ALA A 1 81 ? 14.115 -11.047 -0.669 1.00 95.06 81 ALA A N 1
ATOM 633 C CA . ALA A 1 81 ? 14.479 -11.947 0.423 1.00 95.06 81 ALA A CA 1
ATOM 634 C C . ALA A 1 81 ? 14.262 -11.358 1.834 1.00 95.06 81 ALA A C 1
ATOM 636 O O . ALA A 1 81 ? 13.591 -12.041 2.616 1.00 95.06 81 ALA A O 1
ATOM 637 N N . PRO A 1 82 ? 14.709 -10.123 2.158 1.00 94.88 82 PRO A N 1
ATOM 638 C CA . PRO A 1 82 ? 14.588 -9.598 3.516 1.00 94.88 82 PRO A CA 1
ATOM 639 C C . PRO A 1 82 ? 13.156 -9.276 3.968 1.00 94.88 82 PRO A C 1
ATOM 641 O O . PRO A 1 82 ? 12.879 -9.192 5.161 1.00 94.88 82 PRO A O 1
ATOM 644 N N . PHE A 1 83 ? 12.217 -9.069 3.050 1.00 95.88 83 PHE A N 1
ATOM 645 C CA . PHE A 1 83 ? 10.899 -8.557 3.422 1.00 95.88 83 PHE A CA 1
ATOM 646 C C . PHE A 1 83 ? 9.946 -9.697 3.773 1.00 95.88 83 PHE A C 1
ATOM 648 O O . PHE A 1 83 ? 9.889 -10.694 3.062 1.00 95.88 83 PHE A O 1
ATOM 655 N N . GLY A 1 84 ? 9.176 -9.568 4.856 1.00 94.94 84 GLY A N 1
ATOM 656 C CA . GLY A 1 84 ? 8.143 -10.554 5.213 1.00 94.94 84 GLY A CA 1
ATOM 657 C C . GLY A 1 84 ? 6.862 -10.424 4.382 1.00 94.94 84 GLY A C 1
ATOM 658 O O . GLY A 1 84 ? 6.158 -11.406 4.161 1.00 94.94 84 GLY A O 1
ATOM 659 N N . TYR A 1 85 ? 6.581 -9.217 3.890 1.00 96.56 85 TYR A N 1
ATOM 660 C CA . TYR A 1 85 ? 5.403 -8.899 3.092 1.00 96.56 85 TYR A CA 1
ATOM 661 C C . TYR A 1 85 ? 5.730 -7.858 2.020 1.00 96.56 85 TYR A C 1
ATOM 663 O O . TYR A 1 85 ? 6.750 -7.172 2.095 1.00 96.56 85 TYR A O 1
ATOM 671 N N . LEU A 1 86 ? 4.831 -7.712 1.049 1.00 98.25 86 LEU A N 1
ATOM 672 C CA . LEU A 1 86 ? 4.892 -6.689 0.007 1.00 98.25 86 LEU A CA 1
ATOM 673 C C . LEU A 1 86 ? 3.653 -5.795 0.103 1.00 98.25 86 LEU A C 1
ATOM 675 O O . LEU A 1 86 ? 2.532 -6.301 0.052 1.00 98.25 86 LEU A O 1
ATOM 679 N N . ARG A 1 87 ? 3.827 -4.473 0.235 1.00 97.88 87 ARG A N 1
ATOM 680 C CA . ARG A 1 87 ? 2.715 -3.510 0.159 1.00 97.88 87 ARG A CA 1
ATOM 681 C C . ARG A 1 87 ? 2.506 -3.063 -1.281 1.00 97.88 87 ARG A C 1
ATOM 683 O O . ARG A 1 87 ? 3.385 -2.468 -1.895 1.00 97.88 87 ARG A O 1
ATOM 690 N N . PHE A 1 88 ? 1.322 -3.338 -1.815 1.00 96.62 88 PHE A N 1
ATOM 691 C CA . PHE A 1 88 ? 1.000 -3.189 -3.235 1.00 96.62 88 PHE A CA 1
ATOM 692 C C . PHE A 1 88 ? 0.430 -1.818 -3.612 1.00 96.62 88 PHE A C 1
ATOM 694 O O . PHE A 1 88 ? 0.177 -1.589 -4.790 1.00 96.62 88 PHE A O 1
ATOM 701 N N . MET A 1 89 ? 0.269 -0.904 -2.647 1.00 94.06 89 MET A N 1
ATOM 702 C CA . MET A 1 89 ? -0.394 0.403 -2.776 1.00 94.06 89 MET A CA 1
ATOM 703 C C . MET A 1 89 ? -0.159 1.104 -4.124 1.00 94.06 89 MET A C 1
ATOM 705 O O . MET A 1 89 ? -1.114 1.377 -4.861 1.00 94.06 89 MET A O 1
ATOM 709 N N . SER A 1 90 ? 1.111 1.358 -4.457 1.00 91.00 90 SER A N 1
ATOM 710 C CA . SER A 1 90 ? 1.510 2.016 -5.704 1.00 91.00 90 SER A CA 1
ATOM 711 C C . SER A 1 90 ? 1.326 1.107 -6.915 1.00 91.00 90 SER A C 1
ATOM 713 O O . SER A 1 90 ? 0.867 1.566 -7.961 1.00 91.00 90 SER A O 1
ATOM 715 N N . TRP A 1 91 ? 1.648 -0.183 -6.781 1.00 92.81 91 TRP A N 1
ATOM 716 C CA . TRP A 1 91 ? 1.614 -1.135 -7.890 1.00 92.81 91 TRP A CA 1
ATOM 717 C C . TRP A 1 91 ? 0.189 -1.348 -8.417 1.00 92.81 91 TRP A C 1
ATOM 719 O O . TRP A 1 91 ? -0.013 -1.391 -9.628 1.00 92.81 91 TRP A O 1
ATOM 729 N N . THR A 1 92 ? -0.807 -1.343 -7.528 1.00 92.81 92 THR A N 1
ATOM 730 C CA . THR A 1 92 ? -2.243 -1.426 -7.854 1.00 92.81 92 THR A CA 1
ATOM 731 C C . THR A 1 92 ? -2.886 -0.056 -8.092 1.00 92.81 92 THR A C 1
ATOM 733 O O . THR A 1 92 ? -4.106 0.064 -8.129 1.00 92.81 92 THR A O 1
ATOM 736 N N . GLY A 1 93 ? -2.084 1.009 -8.222 1.00 91.62 93 GLY A N 1
ATOM 737 C CA . GLY A 1 93 ? -2.558 2.334 -8.624 1.00 91.62 93 GLY A CA 1
ATOM 738 C C . GLY A 1 93 ? -3.529 3.003 -7.647 1.00 91.62 93 GLY A C 1
ATOM 739 O O . GLY A 1 93 ? -4.292 3.870 -8.064 1.00 91.62 93 GLY A O 1
ATOM 740 N N . THR A 1 94 ? -3.500 2.643 -6.360 1.00 91.25 94 THR A N 1
ATOM 741 C CA . THR A 1 94 ? -4.504 3.059 -5.359 1.00 91.25 94 THR A CA 1
ATOM 742 C C . THR A 1 94 ? -4.723 4.575 -5.329 1.00 91.25 94 THR A C 1
ATOM 744 O O . THR A 1 94 ? -5.867 5.026 -5.368 1.00 91.25 94 THR A O 1
ATOM 747 N N . ASN A 1 95 ? -3.645 5.367 -5.354 1.00 91.69 95 ASN A N 1
ATOM 748 C CA . ASN A 1 95 ? -3.698 6.838 -5.329 1.00 91.69 95 ASN A CA 1
ATOM 749 C C . ASN A 1 95 ? -4.337 7.481 -6.573 1.00 91.69 95 ASN A C 1
ATOM 751 O O . ASN A 1 95 ? -4.608 8.677 -6.568 1.00 91.69 95 ASN A O 1
ATOM 755 N N . TYR A 1 96 ? -4.565 6.709 -7.635 1.00 88.06 96 TYR A N 1
ATOM 756 C CA . TYR A 1 96 ? -5.178 7.174 -8.882 1.00 88.06 96 TYR A CA 1
ATOM 757 C C . TYR A 1 96 ? -6.583 6.605 -9.091 1.00 88.06 96 TYR A C 1
ATOM 759 O O . TYR A 1 96 ? -7.265 6.995 -10.033 1.00 88.06 96 TYR A O 1
ATOM 767 N N . SER A 1 97 ? -7.006 5.671 -8.235 1.00 85.94 97 SER A N 1
ATOM 768 C CA . SER A 1 97 ? -8.283 4.968 -8.376 1.00 85.94 97 SER A CA 1
ATOM 769 C C . SER A 1 97 ? -9.483 5.833 -7.983 1.00 85.94 97 SER A C 1
ATOM 771 O O . SER A 1 97 ? -10.572 5.668 -8.522 1.00 85.94 97 SER A O 1
ATOM 773 N N . ALA A 1 98 ? -9.300 6.779 -7.060 1.00 84.25 98 ALA A N 1
ATOM 774 C CA . ALA A 1 98 ? -10.377 7.643 -6.604 1.00 84.25 98 ALA A CA 1
ATOM 775 C C . ALA A 1 98 ? -10.662 8.748 -7.634 1.00 84.25 98 ALA A C 1
ATOM 777 O O . ALA A 1 98 ? -9.858 9.670 -7.797 1.00 84.25 98 ALA A O 1
ATOM 778 N N . GLY A 1 99 ? -11.820 8.678 -8.294 1.00 85.75 99 GLY A N 1
ATOM 779 C CA . GLY A 1 99 ? -12.366 9.801 -9.058 1.00 85.75 99 GLY A CA 1
ATOM 780 C C . GLY A 1 99 ? -13.127 10.797 -8.184 1.00 85.75 99 GLY A C 1
ATOM 781 O O . GLY A 1 99 ? -12.931 10.860 -6.967 1.00 85.75 99 GLY A O 1
ATOM 782 N N . TYR A 1 100 ? -13.991 11.610 -8.793 1.00 90.94 100 TYR A N 1
ATOM 783 C CA . TYR A 1 100 ? -14.701 12.665 -8.077 1.00 90.94 100 TYR A CA 1
ATOM 784 C C . TYR A 1 100 ? -16.041 12.165 -7.522 1.00 90.94 100 TYR A C 1
ATOM 786 O O . TYR A 1 100 ? -16.894 11.677 -8.251 1.00 90.94 100 TYR A O 1
ATOM 794 N N . TYR A 1 101 ? -16.259 12.321 -6.213 1.00 93.62 101 TYR A N 1
ATOM 795 C CA . TYR A 1 101 ? -17.483 11.845 -5.548 1.00 93.62 101 TYR A CA 1
ATOM 796 C C . TYR A 1 101 ? -18.773 12.491 -6.084 1.00 93.62 101 TYR A C 1
ATOM 798 O O . TYR A 1 101 ? -19.846 11.901 -5.991 1.00 93.62 101 TYR A O 1
ATOM 806 N N . GLY A 1 102 ? -18.689 13.709 -6.627 1.00 91.62 102 GLY A N 1
ATOM 807 C CA . GLY A 1 102 ? -19.841 14.391 -7.221 1.00 91.62 102 GLY A CA 1
ATOM 808 C C . GLY A 1 102 ? -20.210 13.898 -8.624 1.00 91.62 102 GLY A C 1
ATOM 809 O O . GLY A 1 102 ? -21.218 14.350 -9.163 1.00 91.62 102 GLY A O 1
ATOM 810 N N . ASP A 1 103 ? -19.425 12.995 -9.220 1.00 91.50 103 ASP A N 1
ATOM 811 C CA . ASP A 1 103 ? -19.776 12.366 -10.494 1.00 91.50 103 ASP A CA 1
ATOM 812 C C . ASP A 1 103 ? -21.052 11.509 -10.343 1.00 91.50 103 ASP A C 1
ATOM 814 O O . ASP A 1 103 ? -21.314 10.971 -9.260 1.00 91.50 103 ASP A O 1
ATOM 818 N N . PRO A 1 104 ? -21.846 11.312 -11.417 1.00 89.56 104 PRO A N 1
ATOM 819 C CA . PRO A 1 104 ? -22.967 10.375 -11.395 1.00 89.56 104 PRO A CA 1
ATOM 820 C C . PRO A 1 104 ? -22.543 8.990 -10.888 1.00 89.56 104 PRO A C 1
ATOM 822 O O . PRO A 1 104 ? -21.558 8.419 -11.353 1.00 89.56 104 PRO A O 1
ATOM 825 N N . GLY A 1 105 ? -23.284 8.446 -9.918 1.00 90.12 105 GLY A N 1
ATOM 826 C CA . GLY A 1 105 ? -22.934 7.172 -9.277 1.00 90.12 105 GLY A CA 1
ATOM 827 C C . GLY A 1 105 ? -21.716 7.244 -8.347 1.00 90.12 105 GLY A C 1
ATOM 828 O O . GLY A 1 105 ? -21.129 6.208 -8.046 1.00 90.12 105 GLY A O 1
ATOM 829 N N . HIS A 1 106 ? -21.319 8.443 -7.909 1.00 93.06 106 HIS A N 1
ATOM 830 C CA . HIS A 1 106 ? -20.234 8.708 -6.955 1.00 93.06 106 HIS A CA 1
ATOM 831 C C . HIS A 1 106 ? -18.860 8.166 -7.351 1.00 93.06 106 HIS A C 1
ATOM 833 O O . HIS A 1 106 ? -18.007 7.931 -6.491 1.00 93.06 106 HIS A O 1
ATOM 839 N N . HIS A 1 107 ? -18.634 7.949 -8.649 1.00 91.81 107 HIS A N 1
ATOM 840 C CA . HIS A 1 107 ? -17.415 7.323 -9.160 1.00 91.81 107 HIS A CA 1
ATOM 841 C C . HIS A 1 107 ? -17.114 5.967 -8.488 1.00 91.81 107 HIS A C 1
ATOM 843 O O . HIS A 1 107 ? -15.964 5.640 -8.174 1.00 91.81 107 HIS A O 1
ATOM 849 N N . LEU A 1 108 ? -18.163 5.193 -8.197 1.00 94.31 108 LEU A N 1
ATOM 850 C CA . LEU A 1 108 ? -18.012 3.848 -7.660 1.00 94.31 108 LEU A CA 1
ATOM 851 C C . LEU A 1 108 ? -17.319 2.935 -8.677 1.00 94.31 108 LEU A C 1
ATOM 853 O O . LEU A 1 108 ? -17.645 2.951 -9.862 1.00 94.31 108 LEU A O 1
ATOM 857 N N . ILE A 1 109 ? -16.391 2.112 -8.189 1.00 93.31 109 ILE A N 1
ATOM 858 C CA . ILE A 1 109 ? -15.672 1.119 -8.991 1.00 93.31 109 ILE A CA 1
ATOM 859 C C . ILE A 1 109 ? -16.291 -0.257 -8.733 1.00 93.31 109 ILE A C 1
ATOM 861 O O . ILE A 1 109 ? -16.289 -0.771 -7.605 1.00 93.31 109 ILE A O 1
ATOM 865 N N . ASN A 1 110 ? -16.823 -0.869 -9.787 1.00 95.31 110 ASN A N 1
ATOM 866 C CA . ASN A 1 110 ? -17.355 -2.227 -9.781 1.00 95.31 110 ASN A CA 1
ATOM 867 C C . ASN A 1 110 ? -16.268 -3.234 -10.150 1.00 95.31 110 ASN A C 1
ATOM 869 O O . ASN A 1 110 ? -15.223 -2.885 -10.694 1.00 95.31 110 ASN A O 1
ATOM 873 N N . TRP A 1 111 ? -16.510 -4.521 -9.889 1.00 96.31 111 TRP A N 1
ATOM 874 C CA . TRP A 1 111 ? -15.523 -5.568 -10.178 1.00 96.31 111 TRP A CA 1
ATOM 875 C C . TRP A 1 111 ? -15.019 -5.562 -11.630 1.00 96.31 111 TRP A C 1
ATOM 877 O O . TRP A 1 111 ? -13.842 -5.812 -11.866 1.00 96.31 111 TRP A O 1
ATOM 887 N N . ALA A 1 112 ? -15.889 -5.260 -12.597 1.00 94.81 112 ALA A N 1
ATOM 888 C CA . ALA A 1 112 ? -15.536 -5.225 -14.018 1.00 94.81 112 ALA A CA 1
ATOM 889 C C . ALA A 1 112 ? -14.638 -4.031 -14.410 1.00 94.81 112 ALA A C 1
ATOM 891 O O . ALA A 1 112 ? -13.994 -4.061 -15.459 1.00 94.81 112 ALA A O 1
ATOM 892 N N . ASP A 1 113 ? -14.570 -2.999 -13.568 1.00 92.94 113 ASP A N 1
ATOM 893 C CA . ASP A 1 113 ? -13.852 -1.753 -13.848 1.00 92.94 113 ASP A CA 1
ATOM 894 C C . ASP A 1 113 ? -12.344 -1.863 -13.549 1.00 92.94 113 ASP A C 1
ATOM 896 O O . ASP A 1 113 ? -11.552 -1.091 -14.081 1.00 92.94 113 ASP A O 1
ATOM 900 N N . ARG A 1 114 ? -11.926 -2.854 -12.746 1.00 93.06 114 ARG A N 1
ATOM 901 C CA . ARG A 1 114 ? -10.525 -3.093 -12.344 1.00 93.06 114 ARG A CA 1
ATOM 902 C C . ARG A 1 114 ? -9.582 -3.328 -13.525 1.00 93.06 114 ARG A C 1
ATOM 904 O O . ARG A 1 114 ? -10.023 -3.780 -14.579 1.00 93.06 114 ARG A O 1
ATOM 911 N N . SER A 1 115 ? -8.274 -3.190 -13.303 1.00 93.38 115 SER A N 1
ATOM 912 C CA . SER A 1 115 ? -7.252 -3.665 -14.247 1.00 93.38 115 SER A CA 1
ATOM 913 C C . SER A 1 115 ? -7.348 -5.181 -14.443 1.00 93.38 115 SER A C 1
ATOM 915 O O . SER A 1 115 ? -7.458 -5.940 -13.473 1.00 93.38 115 SER A O 1
ATOM 917 N N . LEU A 1 116 ? -7.295 -5.620 -15.698 1.00 94.00 116 LEU A N 1
ATOM 918 C CA . LEU A 1 116 ? -7.309 -7.020 -16.121 1.00 94.00 116 LEU A CA 1
ATOM 919 C C . LEU A 1 116 ? -5.942 -7.410 -16.690 1.00 94.00 116 LEU A C 1
ATOM 921 O O . LEU A 1 116 ? -5.304 -6.567 -17.318 1.00 94.00 116 LEU A O 1
ATOM 925 N N . PRO A 1 117 ? -5.515 -8.680 -16.595 1.00 92.50 117 PRO A N 1
ATOM 926 C CA . PRO A 1 117 ? -4.247 -9.125 -17.181 1.00 92.50 117 PRO A CA 1
ATOM 927 C C . PRO A 1 117 ? -4.164 -8.932 -18.702 1.00 92.50 117 PRO A C 1
ATOM 929 O O . PRO A 1 117 ? -3.081 -8.839 -19.271 1.00 92.50 117 PRO A O 1
ATOM 932 N N . SER A 1 118 ? -5.318 -8.876 -19.373 1.00 89.81 118 SER A N 1
ATOM 933 C CA . SER A 1 118 ? -5.431 -8.617 -20.809 1.00 89.81 118 SER A CA 1
ATOM 934 C C . SER A 1 118 ? -5.327 -7.138 -21.188 1.00 89.81 118 SER A C 1
ATOM 936 O O . SER A 1 118 ? -5.286 -6.831 -22.381 1.00 89.81 118 SER A O 1
ATOM 938 N N . ASP A 1 119 ? -5.338 -6.217 -20.219 1.00 88.62 119 ASP A N 1
ATOM 939 C CA . ASP A 1 119 ? -5.178 -4.794 -20.506 1.00 88.62 119 ASP A CA 1
ATOM 940 C C . ASP A 1 119 ? -3.759 -4.540 -21.040 1.00 88.62 119 ASP A C 1
ATOM 942 O O . ASP A 1 119 ? -2.766 -5.032 -20.500 1.00 88.62 119 ASP A O 1
ATOM 946 N N . ALA A 1 120 ? -3.665 -3.751 -22.116 1.00 81.69 120 ALA A N 1
ATOM 947 C CA . ALA A 1 120 ? -2.413 -3.501 -22.836 1.00 81.69 120 ALA A CA 1
ATOM 948 C C . ALA A 1 120 ? -1.346 -2.772 -21.997 1.00 81.69 120 ALA A C 1
ATOM 950 O O . ALA A 1 120 ? -0.174 -2.751 -22.372 1.00 81.69 120 ALA A O 1
ATOM 951 N N . TYR A 1 121 ? -1.756 -2.163 -20.884 1.00 82.62 121 TYR A N 1
ATOM 952 C CA . TYR A 1 121 ? -0.895 -1.452 -19.954 1.00 82.62 121 TYR A CA 1
ATOM 953 C C . TYR A 1 121 ? -1.076 -2.015 -18.542 1.00 82.62 121 TYR A C 1
ATOM 955 O O . TYR A 1 121 ? -2.177 -1.990 -18.001 1.00 82.62 121 TYR A O 1
ATOM 963 N N . GLN A 1 122 ? 0.021 -2.501 -17.957 1.00 86.06 122 GLN A N 1
ATOM 964 C CA . GLN A 1 122 ? 0.119 -2.970 -16.571 1.00 86.06 122 GLN A CA 1
ATOM 965 C C . GLN A 1 122 ? 1.085 -2.049 -15.815 1.00 86.06 122 GLN A C 1
ATOM 967 O O . GLN A 1 122 ? 2.208 -2.435 -15.488 1.00 86.06 122 GLN A O 1
ATOM 972 N N . GLY A 1 123 ? 0.697 -0.796 -15.596 1.00 78.81 123 GLY A N 1
ATOM 973 C CA . GLY A 1 123 ? 1.557 0.181 -14.932 1.00 78.81 123 GLY A CA 1
ATOM 974 C C . GLY A 1 123 ? 0.774 1.245 -14.176 1.00 78.81 123 GLY A C 1
ATOM 975 O O . GLY A 1 123 ? -0.452 1.309 -14.238 1.00 78.81 123 GLY A O 1
ATOM 976 N N . MET A 1 124 ? 1.493 2.083 -13.434 1.00 72.88 124 MET A N 1
ATOM 977 C CA . MET A 1 124 ? 0.897 3.157 -12.636 1.00 72.88 124 MET A CA 1
ATOM 978 C C . MET A 1 124 ? 0.313 4.248 -13.549 1.00 72.88 124 MET A C 1
ATOM 980 O O . MET A 1 124 ? 0.931 4.599 -14.554 1.00 72.88 124 MET A O 1
ATOM 984 N N . GLY A 1 125 ? -0.854 4.802 -13.205 1.00 65.50 125 GLY A N 1
ATOM 985 C CA . GLY A 1 125 ? -1.458 5.936 -13.920 1.00 65.50 125 GLY A CA 1
ATOM 986 C C . GLY A 1 125 ? -2.848 5.664 -14.500 1.00 65.50 125 GLY A C 1
ATOM 987 O O . GLY A 1 125 ? -3.530 4.724 -14.088 1.00 65.50 125 GLY A O 1
ATOM 988 N N . THR A 1 126 ? -3.284 6.532 -15.423 1.00 59.44 126 THR A N 1
ATOM 989 C CA . THR A 1 126 ? -4.634 6.483 -16.002 1.00 59.44 126 THR A CA 1
ATOM 990 C C . THR A 1 126 ? -4.818 5.222 -16.833 1.00 59.44 126 THR A C 1
ATOM 992 O O . THR A 1 126 ? -4.138 5.014 -17.838 1.00 59.44 126 THR A O 1
ATOM 995 N N . GLY A 1 127 ? -5.748 4.390 -16.375 1.00 65.69 127 GLY A N 1
ATOM 996 C CA . GLY A 1 127 ? -6.109 3.125 -16.985 1.00 65.69 127 GLY A CA 1
ATOM 997 C C . GLY A 1 127 ? -6.736 3.222 -18.364 1.00 65.69 127 GLY A C 1
ATOM 998 O O . GLY A 1 127 ? -7.064 4.296 -18.863 1.00 65.69 127 GLY A O 1
ATOM 999 N N . VAL A 1 128 ? -7.008 2.046 -18.930 1.00 73.56 128 VAL A N 1
ATOM 1000 C CA . VAL A 1 128 ? -7.838 1.880 -20.138 1.00 73.56 128 VAL A CA 1
ATOM 1001 C C . VAL A 1 128 ? -9.293 2.321 -19.885 1.00 73.56 128 VAL A C 1
ATOM 1003 O O . VAL A 1 128 ? -10.013 2.666 -20.818 1.00 73.56 128 VAL A O 1
ATOM 1006 N N . ARG A 1 129 ? -9.729 2.311 -18.619 1.00 84.31 129 ARG A N 1
ATOM 1007 C CA . ARG A 1 129 ? -11.058 2.723 -18.137 1.00 84.31 129 ARG A CA 1
ATOM 1008 C C . ARG A 1 129 ? -10.973 3.227 -16.691 1.00 84.31 129 ARG A C 1
ATOM 1010 O O . ARG A 1 129 ? -9.961 3.008 -16.021 1.00 84.31 129 ARG A O 1
ATOM 1017 N N . ALA A 1 130 ? -12.030 3.888 -16.214 1.00 77.25 130 ALA A N 1
ATOM 1018 C CA . ALA A 1 130 ? -12.165 4.262 -14.804 1.00 77.25 130 ALA A CA 1
ATOM 1019 C C . ALA A 1 130 ? -12.048 3.007 -13.923 1.00 77.25 130 ALA A C 1
ATOM 1021 O O . ALA A 1 130 ? -12.615 1.977 -14.264 1.00 77.25 130 ALA A O 1
ATOM 1022 N N . GLY A 1 131 ? -11.261 3.068 -12.847 1.00 79.88 131 GLY A N 1
ATOM 1023 C CA . GLY A 1 131 ? -10.971 1.920 -11.977 1.00 79.88 131 GLY A CA 1
ATOM 1024 C C . GLY A 1 131 ? -9.858 0.971 -12.447 1.00 79.88 131 GLY A C 1
ATOM 1025 O O . GLY A 1 131 ? -9.324 0.229 -11.622 1.00 79.88 131 GLY A O 1
ATOM 1026 N N . ALA A 1 132 ? -9.429 1.030 -13.713 1.00 87.44 132 ALA A N 1
ATOM 1027 C CA . ALA A 1 132 ? -8.338 0.202 -14.238 1.00 87.44 132 ALA A CA 1
ATOM 1028 C C . ALA A 1 132 ? -6.963 0.843 -14.009 1.00 87.44 132 ALA A C 1
ATOM 1030 O O . ALA A 1 132 ? -6.196 1.073 -14.941 1.00 87.44 132 ALA A O 1
ATOM 1031 N N . THR A 1 133 ? -6.664 1.194 -12.764 1.00 86.56 133 THR A N 1
ATOM 1032 C CA . THR A 1 133 ? -5.411 1.852 -12.389 1.00 86.56 133 THR A CA 1
ATOM 1033 C C . THR A 1 133 ? -4.397 0.833 -11.896 1.00 86.56 133 THR A C 1
ATOM 1035 O O . THR A 1 133 ? -4.710 0.039 -11.015 1.00 86.56 133 THR A O 1
ATOM 1038 N N . GLY A 1 134 ? -3.162 0.888 -12.393 1.00 91.00 134 GLY A N 1
ATOM 1039 C CA . GLY A 1 134 ? -2.114 -0.017 -11.923 1.00 91.00 134 GLY A CA 1
ATOM 1040 C C . GLY A 1 134 ? -2.207 -1.428 -12.501 1.00 91.00 134 GLY A C 1
ATOM 1041 O O . GLY A 1 134 ? -2.928 -1.700 -13.463 1.00 91.00 134 GLY A O 1
ATOM 1042 N N . VAL A 1 135 ? -1.436 -2.324 -11.895 1.00 93.25 135 VAL A N 1
ATOM 1043 C CA . VAL A 1 135 ? -1.327 -3.736 -12.264 1.00 93.25 135 VAL A CA 1
ATOM 1044 C C . VAL A 1 135 ? -2.498 -4.544 -11.715 1.00 93.25 135 VAL A C 1
ATOM 1046 O O . VAL A 1 135 ? -3.007 -4.272 -10.627 1.00 93.25 135 VAL A O 1
ATOM 1049 N N . SER A 1 136 ? -2.931 -5.544 -12.483 1.00 95.12 136 SER A N 1
ATOM 1050 C CA . SER A 1 136 ? -4.044 -6.412 -12.113 1.00 95.12 136 SER A CA 1
ATOM 1051 C C . SER A 1 136 ? -3.749 -7.281 -10.875 1.00 95.12 136 SER A C 1
ATOM 1053 O O . SER A 1 136 ? -2.609 -7.663 -10.599 1.00 95.12 136 SER A O 1
ATOM 1055 N N . TRP A 1 137 ? -4.797 -7.625 -10.119 1.00 97.62 137 TRP A N 1
ATOM 1056 C CA . TRP A 1 137 ? -4.693 -8.416 -8.882 1.00 97.62 137 TRP A CA 1
ATOM 1057 C C . TRP A 1 137 ? -4.139 -9.827 -9.096 1.00 97.62 137 TRP A C 1
ATOM 1059 O O . TRP A 1 137 ? -3.573 -10.423 -8.187 1.00 97.62 137 TRP A O 1
ATOM 1069 N N . GLU A 1 138 ? -4.263 -10.371 -10.298 1.00 98.00 138 GLU A N 1
ATOM 1070 C CA . GLU A 1 138 ? -3.701 -11.667 -10.651 1.00 98.00 138 GLU A CA 1
ATOM 1071 C C . GLU A 1 138 ? -2.172 -11.658 -10.543 1.00 98.00 138 GLU A C 1
ATOM 1073 O O . GLU A 1 138 ? -1.585 -12.593 -10.004 1.00 98.00 138 GLU A O 1
ATOM 1078 N N . TYR A 1 139 ? -1.511 -10.573 -10.957 1.00 96.69 139 TYR A N 1
ATOM 1079 C CA . TYR A 1 139 ? -0.062 -10.436 -10.787 1.00 96.69 139 TYR A CA 1
ATOM 1080 C C . TYR A 1 139 ? 0.353 -10.255 -9.321 1.00 96.69 139 TYR A C 1
ATOM 1082 O O . TYR A 1 139 ? 1.471 -10.628 -8.969 1.00 96.69 139 TYR A O 1
ATOM 1090 N N . VAL A 1 140 ? -0.538 -9.749 -8.458 1.00 98.12 140 VAL A N 1
ATOM 1091 C CA . VAL A 1 140 ? -0.323 -9.732 -7.000 1.00 98.12 140 VAL A CA 1
ATOM 1092 C C . VAL A 1 140 ? -0.236 -11.162 -6.467 1.00 98.12 140 VAL A C 1
ATOM 1094 O O . VAL A 1 140 ? 0.702 -11.477 -5.739 1.00 98.12 140 VAL A O 1
ATOM 1097 N N . ILE A 1 141 ? -1.155 -12.043 -6.884 1.00 98.56 141 ILE A N 1
ATOM 1098 C CA . ILE A 1 141 ? -1.141 -13.469 -6.516 1.00 98.56 141 ILE A CA 1
ATOM 1099 C C . ILE A 1 141 ? 0.136 -14.141 -7.018 1.00 98.56 141 ILE A C 1
ATOM 1101 O O . ILE A 1 141 ? 0.825 -14.809 -6.249 1.00 98.56 141 ILE A O 1
ATOM 1105 N N . LEU A 1 142 ? 0.469 -13.947 -8.298 1.00 97.19 142 LEU A N 1
ATOM 1106 C CA . LEU A 1 142 ? 1.648 -14.566 -8.900 1.00 97.19 142 LEU A CA 1
ATOM 1107 C C . LEU A 1 142 ? 2.936 -14.128 -8.193 1.00 97.19 142 LEU A C 1
ATOM 1109 O O . LEU A 1 142 ? 3.756 -14.983 -7.868 1.00 97.19 142 LEU A O 1
ATOM 1113 N N . LEU A 1 143 ? 3.101 -12.830 -7.903 1.00 97.31 143 LEU A N 1
ATOM 1114 C CA . LEU A 1 143 ? 4.299 -12.337 -7.218 1.00 97.31 143 LEU A CA 1
ATOM 1115 C C . LEU A 1 143 ? 4.385 -12.873 -5.790 1.00 97.31 143 LEU A C 1
ATOM 1117 O O . LEU A 1 143 ? 5.447 -13.326 -5.373 1.00 97.31 143 LEU A O 1
ATOM 1121 N N . ALA A 1 144 ? 3.279 -12.832 -5.048 1.00 98.25 144 ALA A N 1
ATOM 1122 C CA . ALA A 1 144 ? 3.231 -13.312 -3.672 1.00 98.25 144 ALA A CA 1
ATOM 1123 C C . ALA A 1 144 ? 3.584 -14.800 -3.576 1.00 98.25 144 ALA A C 1
ATOM 1125 O O . ALA A 1 144 ? 4.376 -15.192 -2.721 1.00 98.25 144 ALA A O 1
ATOM 1126 N N . ASN A 1 145 ? 3.056 -15.615 -4.492 1.00 97.62 145 ASN A N 1
ATOM 1127 C CA . ASN A 1 145 ? 3.329 -17.048 -4.539 1.00 97.62 145 ASN A CA 1
ATOM 1128 C C . ASN A 1 145 ? 4.770 -17.349 -4.967 1.00 97.62 145 ASN A C 1
ATOM 1130 O O . ASN A 1 145 ? 5.410 -18.205 -4.361 1.00 97.62 145 ASN A O 1
ATOM 1134 N N . GLU A 1 146 ? 5.290 -16.649 -5.980 1.00 95.56 146 GLU A N 1
ATOM 1135 C CA . GLU A 1 146 ? 6.652 -16.855 -6.492 1.00 95.56 146 GLU A CA 1
ATOM 1136 C C . GLU A 1 146 ? 7.724 -16.383 -5.498 1.00 95.56 146 GLU A C 1
ATOM 1138 O O . GLU A 1 146 ? 8.739 -17.052 -5.318 1.00 95.56 146 GLU A O 1
ATOM 1143 N N . ALA A 1 147 ? 7.482 -15.268 -4.804 1.00 96.50 147 ALA A N 1
ATOM 1144 C CA . ALA A 1 147 ? 8.375 -14.746 -3.770 1.00 96.50 147 ALA A CA 1
ATOM 1145 C C . ALA A 1 147 ? 8.136 -15.372 -2.381 1.00 96.50 147 ALA A C 1
ATOM 1147 O O . ALA A 1 147 ? 8.922 -15.136 -1.459 1.00 96.50 147 ALA A O 1
ATOM 1148 N N . ASN A 1 148 ? 7.054 -16.144 -2.226 1.00 97.38 148 ASN A N 1
ATOM 1149 C CA . ASN A 1 148 ? 6.550 -16.677 -0.960 1.00 97.38 148 ASN A CA 1
ATOM 1150 C C . ASN A 1 148 ? 6.442 -15.601 0.139 1.00 97.38 148 ASN A C 1
ATOM 1152 O O . ASN A 1 148 ? 6.990 -15.755 1.233 1.00 97.38 148 ASN A O 1
ATOM 1156 N N . LYS A 1 149 ? 5.783 -14.481 -0.184 1.00 98.06 149 LYS A N 1
ATOM 1157 C CA . LYS A 1 149 ? 5.633 -13.315 0.701 1.00 98.06 149 LYS A CA 1
ATOM 1158 C C . LYS A 1 149 ? 4.168 -13.011 0.977 1.00 98.06 149 LYS A C 1
ATOM 1160 O O . LYS A 1 149 ? 3.327 -13.130 0.088 1.00 98.06 149 LYS A O 1
ATOM 1165 N N . ASP A 1 150 ? 3.889 -12.552 2.193 1.00 98.75 150 ASP A N 1
ATOM 1166 C CA . ASP A 1 150 ? 2.578 -12.009 2.543 1.00 98.75 150 ASP A CA 1
ATOM 1167 C C . ASP A 1 150 ? 2.262 -10.773 1.681 1.00 98.75 150 ASP A C 1
ATOM 1169 O O . ASP A 1 150 ? 3.162 -10.079 1.193 1.00 98.75 150 ASP A O 1
ATOM 1173 N N . ILE A 1 151 ? 0.978 -10.455 1.518 1.00 98.81 151 ILE A N 1
ATOM 1174 C CA . ILE A 1 151 ? 0.549 -9.266 0.771 1.00 98.81 151 ILE A CA 1
ATOM 1175 C C . ILE A 1 151 ? -0.076 -8.236 1.700 1.00 98.81 151 ILE A C 1
ATOM 1177 O O . ILE A 1 151 ? -0.870 -8.581 2.567 1.00 98.81 151 ILE A O 1
ATOM 1181 N N . TRP A 1 152 ? 0.233 -6.961 1.485 1.00 98.75 152 TRP A N 1
ATOM 1182 C CA . TRP A 1 152 ? -0.517 -5.833 2.027 1.00 98.75 152 TRP A CA 1
ATOM 1183 C C . TRP A 1 152 ? -1.167 -5.078 0.878 1.00 98.75 152 TRP A C 1
ATOM 1185 O O . TRP A 1 152 ? -0.490 -4.462 0.055 1.00 98.75 152 TRP A O 1
ATOM 1195 N N . ILE A 1 153 ? -2.493 -5.132 0.816 1.00 98.56 153 ILE A N 1
ATOM 1196 C CA . ILE A 1 153 ? -3.286 -4.533 -0.256 1.00 98.56 153 ILE A CA 1
ATOM 1197 C C . ILE A 1 153 ? -4.106 -3.350 0.245 1.00 98.56 153 ILE A C 1
ATOM 1199 O O . ILE A 1 153 ? -4.594 -3.332 1.376 1.00 98.56 153 ILE A O 1
ATOM 1203 N N . ASN A 1 154 ? -4.300 -2.383 -0.643 1.00 97.69 154 ASN A N 1
ATOM 1204 C CA . ASN A 1 154 ? -5.131 -1.216 -0.408 1.00 97.69 154 ASN A CA 1
ATOM 1205 C C . ASN A 1 154 ? -6.381 -1.337 -1.279 1.00 97.69 154 ASN A C 1
ATOM 1207 O O . ASN A 1 154 ? -6.297 -1.381 -2.507 1.00 97.69 154 ASN A O 1
ATOM 1211 N N . ILE A 1 155 ? -7.548 -1.414 -0.649 1.00 97.69 155 ILE A N 1
ATOM 1212 C CA . ILE A 1 155 ? -8.826 -1.452 -1.365 1.00 97.69 155 ILE A CA 1
ATOM 1213 C C . ILE A 1 155 ? -9.163 -0.029 -1.827 1.00 97.69 155 ILE A C 1
ATOM 1215 O O . ILE A 1 155 ? -9.202 0.851 -0.968 1.00 97.69 155 ILE A O 1
ATOM 1219 N N . PRO A 1 156 ? -9.438 0.234 -3.121 1.00 95.69 156 PRO A N 1
ATOM 1220 C CA . PRO A 1 156 ? -9.820 1.567 -3.587 1.00 95.69 156 PRO A CA 1
ATOM 1221 C C . PRO A 1 156 ? -10.944 2.179 -2.743 1.00 95.69 156 PRO A C 1
ATOM 1223 O O . PRO A 1 156 ? -11.914 1.496 -2.410 1.00 95.69 156 PRO A O 1
ATOM 1226 N N . VAL A 1 157 ? -10.844 3.471 -2.416 1.00 96.44 157 VAL A N 1
ATOM 1227 C CA . VAL A 1 157 ? -11.814 4.149 -1.528 1.00 96.44 157 VAL A CA 1
ATOM 1228 C C . VAL A 1 157 ? -13.257 4.074 -2.051 1.00 96.44 157 VAL A C 1
ATOM 1230 O O . VAL A 1 157 ? -14.200 4.000 -1.263 1.00 96.44 157 VAL A O 1
ATOM 1233 N N . SER A 1 158 ? -13.412 4.060 -3.379 1.00 95.25 158 SER A N 1
ATOM 1234 C CA . SER A 1 158 ? -14.686 4.019 -4.093 1.00 95.25 158 SER A CA 1
ATOM 1235 C C . SER A 1 158 ? -15.073 2.615 -4.573 1.00 95.25 158 SER A C 1
ATOM 1237 O O . SER A 1 158 ? -16.032 2.465 -5.329 1.00 95.25 158 SER A O 1
ATOM 1239 N N . ALA A 1 159 ? -14.358 1.567 -4.148 1.00 96.81 159 ALA A N 1
ATOM 1240 C CA . ALA A 1 159 ? -14.719 0.191 -4.478 1.00 96.81 159 ALA A CA 1
ATOM 1241 C C . ALA A 1 159 ? -16.083 -0.186 -3.878 1.00 96.81 159 ALA A C 1
ATOM 1243 O O . ALA A 1 159 ? -16.353 0.036 -2.692 1.00 96.81 159 ALA A O 1
ATOM 1244 N N . THR A 1 160 ? -16.927 -0.813 -4.696 1.00 97.62 160 THR A N 1
ATOM 1245 C CA . THR A 1 160 ? -18.236 -1.325 -4.269 1.00 97.62 160 THR A CA 1
ATOM 1246 C C . THR A 1 160 ? -18.124 -2.485 -3.277 1.00 97.62 160 THR A C 1
ATOM 1248 O O . THR A 1 160 ? -17.208 -3.310 -3.345 1.00 97.62 160 THR A O 1
ATOM 1251 N N . GLY A 1 161 ? -19.104 -2.569 -2.370 1.00 97.38 161 GLY A N 1
ATOM 1252 C CA . GLY A 1 161 ? -19.257 -3.642 -1.383 1.00 97.38 161 GLY A CA 1
ATOM 1253 C C . GLY A 1 161 ? -19.256 -3.128 0.054 1.00 97.38 161 GLY A C 1
ATOM 1254 O O . GLY A 1 161 ? -18.244 -2.631 0.542 1.00 97.38 161 GLY A O 1
ATOM 1255 N N . SER A 1 162 ? -20.388 -3.249 0.743 1.00 96.94 162 SER A N 1
ATOM 1256 C CA . SER A 1 162 ? -20.566 -2.900 2.167 1.00 96.94 162 SER A CA 1
ATOM 1257 C C . SER A 1 162 ? -21.149 -4.048 2.997 1.00 96.94 162 SER A C 1
ATOM 1259 O O . SER A 1 162 ? -21.229 -3.943 4.216 1.00 96.94 162 SER A O 1
ATOM 1261 N N . SER A 1 163 ? -21.539 -5.152 2.351 1.00 97.44 163 SER A N 1
ATOM 1262 C CA . SER A 1 163 ? -22.152 -6.313 2.993 1.00 97.44 163 SER A CA 1
ATOM 1263 C C . SER A 1 163 ? -21.570 -7.617 2.441 1.00 97.44 163 SER A C 1
ATOM 1265 O O . SER A 1 163 ? -21.408 -7.732 1.224 1.00 97.44 163 SER A O 1
ATOM 1267 N N . PRO A 1 164 ? -21.333 -8.639 3.288 1.00 97.75 164 PRO A N 1
ATOM 1268 C CA . PRO A 1 164 ? -20.938 -9.974 2.835 1.00 97.75 164 PRO A CA 1
ATOM 1269 C C . PRO A 1 164 ? -22.008 -10.684 1.989 1.00 97.75 164 PRO A C 1
ATOM 1271 O O . PRO A 1 164 ? -21.703 -11.684 1.344 1.00 97.75 164 PRO A O 1
ATOM 1274 N N . THR A 1 165 ? -23.252 -10.194 1.980 1.00 98.12 165 THR A N 1
ATOM 1275 C CA . THR A 1 165 ? -24.334 -10.755 1.154 1.00 98.12 165 THR A CA 1
ATOM 1276 C C . THR A 1 165 ? -24.293 -10.282 -0.299 1.00 98.12 165 THR A C 1
ATOM 1278 O O . THR A 1 165 ? -24.866 -10.943 -1.165 1.00 98.12 165 THR A O 1
ATOM 1281 N N . ASP A 1 166 ? -23.600 -9.178 -0.597 1.00 98.06 166 ASP A N 1
ATOM 1282 C CA . ASP A 1 166 ? -23.402 -8.716 -1.970 1.00 98.06 166 ASP A CA 1
ATOM 1283 C C . ASP A 1 166 ? -22.200 -9.424 -2.603 1.00 98.06 166 ASP A C 1
ATOM 1285 O O . ASP A 1 166 ? -21.072 -8.921 -2.654 1.00 98.06 166 ASP A O 1
ATOM 1289 N N . THR A 1 167 ? -22.481 -10.615 -3.128 1.00 98.12 167 THR A N 1
ATOM 1290 C CA . THR A 1 167 ? -21.491 -11.468 -3.797 1.00 98.12 167 THR A CA 1
ATOM 1291 C C . THR A 1 167 ? -21.061 -10.962 -5.180 1.00 98.12 167 THR A C 1
ATOM 1293 O O . THR A 1 167 ? -20.214 -11.583 -5.832 1.00 98.12 167 THR A O 1
ATOM 1296 N N . THR A 1 168 ? -21.640 -9.850 -5.647 1.00 97.88 168 THR A N 1
ATOM 1297 C CA . THR A 1 168 ? -21.325 -9.213 -6.935 1.00 97.88 168 THR A CA 1
ATOM 1298 C C . THR A 1 168 ? -20.390 -8.014 -6.796 1.00 97.88 168 THR A C 1
ATOM 1300 O O . THR A 1 168 ? -19.762 -7.620 -7.779 1.00 97.88 168 THR A O 1
ATOM 1303 N N . SER A 1 169 ? -20.250 -7.482 -5.578 1.00 98.50 169 SER A N 1
ATOM 1304 C CA . SER A 1 169 ? -19.402 -6.332 -5.272 1.00 98.50 169 SER A CA 1
ATOM 1305 C C . SER A 1 169 ? -17.924 -6.540 -5.605 1.00 98.50 169 SER A C 1
ATOM 1307 O O . SER A 1 169 ? -17.399 -7.658 -5.564 1.00 98.50 169 SER A O 1
ATOM 1309 N N . TYR A 1 170 ? -17.221 -5.431 -5.863 1.00 98.31 170 TYR A N 1
ATOM 1310 C CA . TYR A 1 170 ? -15.774 -5.423 -6.079 1.00 98.31 170 TYR A CA 1
ATOM 1311 C C . TYR A 1 170 ? -15.028 -6.137 -4.948 1.00 98.31 170 TYR A C 1
ATOM 1313 O O . TYR A 1 170 ? -14.196 -7.005 -5.203 1.00 98.31 170 TYR A O 1
ATOM 1321 N N . ILE A 1 171 ? -15.329 -5.786 -3.694 1.00 98.81 171 ILE A N 1
ATOM 1322 C CA . ILE A 1 171 ? -14.592 -6.292 -2.528 1.00 98.81 171 ILE A CA 1
ATOM 1323 C C . ILE A 1 171 ? -14.813 -7.796 -2.350 1.00 98.81 171 ILE A C 1
ATOM 1325 O O . ILE A 1 171 ? -13.854 -8.525 -2.097 1.00 98.81 171 ILE A O 1
ATOM 1329 N N . TYR A 1 172 ? -16.045 -8.281 -2.543 1.00 98.88 172 TYR A N 1
ATOM 1330 C CA . TYR A 1 172 ? -16.331 -9.713 -2.464 1.00 98.88 172 TYR A CA 1
ATOM 1331 C C . TYR A 1 172 ? -15.603 -10.483 -3.567 1.00 98.88 172 TYR A C 1
ATOM 1333 O O . TYR A 1 172 ? -14.953 -11.495 -3.301 1.00 98.88 172 TYR A O 1
ATOM 1341 N N . LYS A 1 173 ? -15.654 -9.986 -4.808 1.00 98.88 173 LYS A N 1
ATOM 1342 C CA . LYS A 1 173 ? -14.975 -10.618 -5.943 1.00 98.88 173 LYS A CA 1
ATOM 1343 C C . LYS A 1 173 ? -13.454 -10.602 -5.813 1.00 98.88 173 LYS A C 1
ATOM 1345 O O . LYS A 1 173 ? -12.822 -11.596 -6.163 1.00 98.88 173 LYS A O 1
ATOM 1350 N N . LEU A 1 174 ? -12.873 -9.548 -5.239 1.00 98.88 174 LEU A N 1
ATOM 1351 C CA . LEU A 1 174 ? -11.444 -9.512 -4.933 1.00 98.88 174 LEU A CA 1
ATOM 1352 C C . LEU A 1 174 ? -11.066 -10.581 -3.905 1.00 98.88 174 LEU A C 1
ATOM 1354 O O . LEU A 1 174 ? -10.113 -11.325 -4.124 1.00 98.88 174 LEU A O 1
ATOM 1358 N N . ALA A 1 175 ? -11.834 -10.715 -2.821 1.00 98.88 175 ALA A N 1
ATOM 1359 C CA . ALA A 1 175 ? -11.609 -11.778 -1.846 1.00 98.88 175 ALA A CA 1
ATOM 1360 C C . ALA A 1 175 ? -11.719 -13.174 -2.494 1.00 98.88 175 ALA A C 1
ATOM 1362 O O . ALA A 1 175 ? -10.904 -14.049 -2.202 1.00 98.88 175 ALA A O 1
ATOM 1363 N N . GLN A 1 176 ? -12.673 -13.381 -3.414 1.00 98.88 176 GLN A N 1
ATOM 1364 C CA . GLN A 1 176 ? -12.794 -14.639 -4.163 1.00 98.88 176 GLN A CA 1
ATOM 1365 C C . GLN A 1 176 ? -11.577 -14.904 -5.053 1.00 98.88 176 GLN A C 1
ATOM 1367 O O . GLN A 1 176 ? -11.087 -16.033 -5.066 1.00 98.88 176 GLN A O 1
ATOM 1372 N N . LEU A 1 177 ? -11.083 -13.887 -5.764 1.00 98.94 177 LEU A N 1
ATOM 1373 C CA . LEU A 1 177 ? -9.897 -14.006 -6.610 1.00 98.94 177 LEU A CA 1
ATOM 1374 C C . LEU A 1 177 ? -8.658 -14.353 -5.776 1.00 98.94 177 LEU A C 1
ATOM 1376 O O . LEU A 1 177 ? -7.939 -15.283 -6.116 1.00 98.94 177 LEU A O 1
ATOM 1380 N N . LEU A 1 178 ? -8.427 -13.669 -4.652 1.00 98.88 178 LEU A N 1
ATOM 1381 C CA . LEU A 1 178 ? -7.271 -13.943 -3.789 1.00 98.88 178 LEU A CA 1
ATOM 1382 C C . LEU A 1 178 ? -7.330 -15.339 -3.151 1.00 98.88 178 LEU A C 1
ATOM 1384 O O . LEU A 1 178 ? -6.288 -15.965 -2.962 1.00 98.88 178 LEU A O 1
ATOM 1388 N N . LYS A 1 179 ? -8.533 -15.846 -2.846 1.00 98.69 179 LYS A N 1
ATOM 1389 C CA . LYS A 1 179 ? -8.728 -17.191 -2.284 1.00 98.69 179 LYS A CA 1
ATOM 1390 C C . LYS A 1 179 ? -8.573 -18.300 -3.326 1.00 98.69 179 LYS A C 1
ATOM 1392 O O . LYS A 1 179 ? -7.919 -19.299 -3.054 1.00 98.69 179 LYS A O 1
ATOM 1397 N N . ASN A 1 180 ? -9.210 -18.147 -4.485 1.00 98.62 180 ASN A N 1
ATOM 1398 C CA . ASN A 1 180 ? -9.408 -19.245 -5.436 1.00 98.62 180 ASN A CA 1
ATOM 1399 C C . ASN A 1 180 ? -8.591 -19.096 -6.725 1.00 98.62 180 ASN A C 1
ATOM 1401 O O . ASN A 1 180 ? -8.412 -20.073 -7.443 1.00 98.62 180 ASN A O 1
ATOM 1405 N N . GLY A 1 181 ? -8.111 -17.895 -7.035 1.00 98.44 181 GLY A N 1
ATOM 1406 C CA . GLY A 1 181 ? -7.552 -17.576 -8.341 1.00 98.44 181 GLY A CA 1
ATOM 1407 C C . GLY A 1 181 ? -8.603 -17.546 -9.447 1.00 98.44 181 GLY A C 1
ATOM 1408 O O . GLY A 1 181 ? 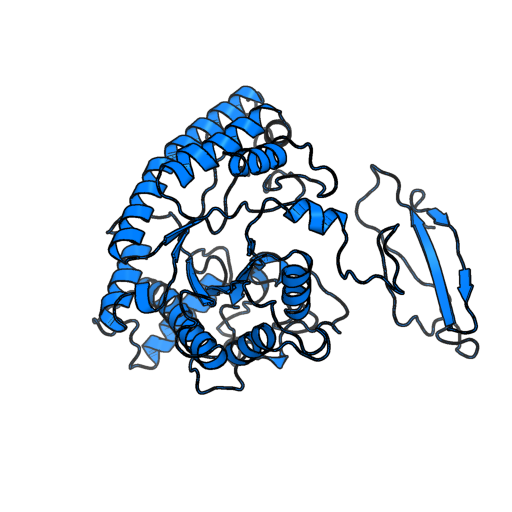-9.810 -17.634 -9.209 1.00 98.44 181 GLY A O 1
ATOM 1409 N N . ASP A 1 182 ? -8.121 -17.423 -10.676 1.00 97.81 182 ASP A N 1
ATOM 1410 C CA . ASP A 1 182 ? -8.907 -17.543 -11.900 1.00 97.81 182 ASP A CA 1
ATOM 1411 C C . ASP A 1 182 ? -8.080 -18.228 -12.997 1.00 97.81 182 ASP A C 1
ATOM 1413 O O . ASP A 1 182 ? -6.955 -18.667 -12.760 1.00 97.81 182 ASP A O 1
ATOM 1417 N N . SER A 1 183 ? -8.601 -18.320 -14.222 1.00 96.50 183 SER A N 1
ATOM 1418 C CA . SER A 1 183 ? -7.888 -18.982 -15.319 1.00 96.50 183 SER A CA 1
ATOM 1419 C C . SER A 1 183 ? -6.501 -18.398 -15.608 1.00 96.50 183 SER A C 1
ATOM 1421 O O . SER A 1 183 ? -5.647 -19.124 -16.110 1.00 96.50 183 SER A O 1
ATOM 1423 N N . PHE A 1 184 ? -6.264 -17.115 -15.313 1.00 95.19 184 PHE A N 1
ATOM 1424 C CA . PHE A 1 184 ? -4.965 -16.484 -15.531 1.00 95.19 184 PHE A CA 1
ATOM 1425 C C . PHE A 1 184 ? -3.942 -16.934 -14.484 1.00 95.19 184 PHE A C 1
ATOM 1427 O O . PHE A 1 184 ? -2.783 -17.159 -14.822 1.00 95.19 184 PHE A O 1
ATOM 1434 N N . THR A 1 185 ? -4.370 -17.143 -13.238 1.00 95.88 185 THR A N 1
ATOM 1435 C CA . THR A 1 185 ? -3.517 -17.691 -12.169 1.00 95.88 185 THR A CA 1
ATOM 1436 C C . THR A 1 185 ? -3.539 -19.224 -12.099 1.00 95.88 185 THR A C 1
ATOM 1438 O O . THR A 1 185 ? -3.087 -19.806 -11.116 1.00 95.88 185 THR A O 1
ATOM 1441 N N . GLY A 1 186 ? -4.074 -19.906 -13.121 1.00 95.31 186 GLY A N 1
ATOM 1442 C CA . GLY A 1 186 ? -4.176 -21.371 -13.157 1.00 95.31 186 GLY A CA 1
ATOM 1443 C C . GLY A 1 186 ? -5.266 -21.953 -12.248 1.00 95.31 186 GLY A C 1
ATOM 1444 O O . GLY A 1 186 ? -5.180 -23.112 -11.855 1.00 95.31 186 GLY A O 1
ATOM 1445 N N . ASN A 1 187 ? -6.291 -21.162 -11.922 1.00 96.94 187 ASN A N 1
ATOM 1446 C CA . ASN A 1 187 ? -7.325 -21.429 -10.915 1.00 96.94 187 ASN A CA 1
ATOM 1447 C C . ASN A 1 187 ? -6.725 -21.713 -9.533 1.00 96.94 187 ASN A C 1
ATOM 1449 O O . ASN A 1 187 ? -7.169 -22.610 -8.814 1.00 96.94 187 ASN A O 1
ATOM 1453 N N . HIS A 1 188 ? -5.678 -20.959 -9.199 1.00 97.00 188 HIS A N 1
ATOM 1454 C CA . HIS A 1 188 ? -4.992 -21.032 -7.923 1.00 97.00 188 HIS A CA 1
ATOM 1455 C C . HIS A 1 188 ? -4.874 -19.633 -7.316 1.00 97.00 188 HIS A C 1
ATOM 1457 O O . HIS A 1 188 ? -4.397 -18.698 -7.967 1.00 97.00 188 HIS A O 1
ATOM 1463 N N . GLY A 1 189 ? -5.345 -19.482 -6.078 1.00 98.25 189 GLY A N 1
ATOM 1464 C CA . GLY A 1 189 ? -5.228 -18.246 -5.309 1.00 98.25 189 GLY A CA 1
ATOM 1465 C C . GLY A 1 189 ? -3.846 -18.091 -4.677 1.00 98.25 189 GLY A C 1
ATOM 1466 O O . GLY A 1 189 ? -2.843 -18.615 -5.169 1.00 98.25 189 GLY A O 1
ATOM 1467 N N . LEU A 1 190 ? -3.784 -17.366 -3.565 1.00 98.62 190 LEU A N 1
ATOM 1468 C CA . LEU A 1 190 ? -2.573 -17.288 -2.750 1.00 98.62 190 LEU A CA 1
ATOM 1469 C C . LEU A 1 190 ? -2.232 -18.652 -2.128 1.00 98.62 190 LEU A C 1
ATOM 1471 O O . LEU A 1 190 ? -3.124 -19.398 -1.719 1.00 98.62 190 LEU A O 1
ATOM 1475 N N . ASN A 1 191 ? -0.938 -18.959 -2.028 1.00 98.31 191 ASN A N 1
ATOM 1476 C CA . ASN A 1 191 ? -0.433 -20.166 -1.380 1.00 98.31 191 ASN A CA 1
ATOM 1477 C C . ASN A 1 191 ? -0.918 -20.259 0.075 1.00 98.31 191 ASN A C 1
ATOM 1479 O O . ASN A 1 191 ? -0.967 -19.267 0.808 1.00 98.31 191 ASN A O 1
ATOM 1483 N N . SER A 1 192 ? -1.224 -21.480 0.524 1.00 94.12 192 SER A N 1
ATOM 1484 C CA . SER A 1 192 ? -1.591 -21.734 1.917 1.00 94.12 192 SER A CA 1
ATOM 1485 C C . SER A 1 192 ? -0.449 -21.327 2.852 1.00 94.12 192 SER A C 1
ATOM 1487 O O . SER A 1 192 ? 0.665 -21.826 2.709 1.00 94.12 192 SER A O 1
ATOM 1489 N N . GLY A 1 193 ? -0.731 -20.451 3.815 1.00 96.06 193 GLY A N 1
ATOM 1490 C CA . GLY A 1 193 ? 0.259 -19.927 4.763 1.00 96.06 193 GLY A CA 1
ATOM 1491 C C . GLY A 1 193 ? 0.626 -18.462 4.531 1.00 96.06 193 GLY A C 1
ATOM 1492 O O . GLY A 1 193 ? 1.144 -17.839 5.452 1.00 96.06 193 GLY A O 1
ATOM 1493 N N . LEU A 1 194 ? 0.300 -17.901 3.360 1.00 98.56 194 LEU A N 1
ATOM 1494 C CA . LEU A 1 194 ? 0.402 -16.462 3.134 1.00 98.56 194 LE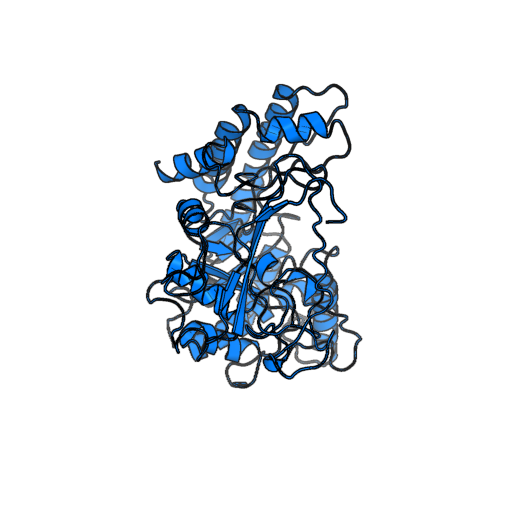U A CA 1
ATOM 1495 C C . LEU A 1 194 ? -0.750 -15.722 3.821 1.00 98.56 194 LEU A C 1
ATOM 1497 O O . LEU A 1 194 ? -1.894 -16.189 3.852 1.00 98.56 194 LEU A O 1
ATOM 1501 N N . HIS A 1 195 ? -0.447 -14.542 4.348 1.00 98.81 195 HIS A N 1
ATOM 1502 C CA . HIS A 1 195 ? -1.399 -13.650 4.995 1.00 98.81 195 HIS A CA 1
ATOM 1503 C C . HIS A 1 195 ? -1.723 -12.444 4.110 1.00 98.81 195 HIS A C 1
ATOM 1505 O O . HIS A 1 195 ? -0.907 -11.981 3.310 1.00 98.81 195 HIS A O 1
ATOM 1511 N N . ILE A 1 196 ? -2.932 -11.915 4.291 1.00 98.88 196 ILE A N 1
ATOM 1512 C CA . ILE A 1 196 ? -3.454 -10.759 3.566 1.00 98.88 196 ILE A CA 1
ATOM 1513 C C . ILE A 1 196 ? -3.671 -9.628 4.563 1.00 98.88 196 ILE A C 1
ATOM 1515 O O . ILE A 1 196 ? -4.657 -9.618 5.302 1.00 98.88 196 ILE A O 1
ATOM 1519 N N . TYR A 1 197 ? -2.766 -8.660 4.568 1.00 98.88 197 TYR A N 1
ATOM 1520 C CA . TYR A 1 197 ? -2.958 -7.386 5.239 1.00 98.88 197 TYR A CA 1
ATOM 1521 C C . TYR A 1 197 ? -3.832 -6.485 4.371 1.00 98.88 197 TYR A C 1
ATOM 1523 O O . TYR A 1 197 ? -3.595 -6.357 3.169 1.00 98.88 197 TYR A O 1
ATOM 1531 N N . ILE A 1 198 ? -4.869 -5.891 4.956 1.00 98.75 198 ILE A N 1
ATOM 1532 C CA . ILE A 1 198 ? -5.852 -5.114 4.193 1.00 98.75 198 ILE A CA 1
ATOM 1533 C C . ILE A 1 198 ? -5.987 -3.720 4.776 1.00 98.75 198 ILE A C 1
ATOM 1535 O O . ILE A 1 198 ? -6.263 -3.567 5.960 1.00 98.75 198 ILE A O 1
ATOM 1539 N N . GLU A 1 199 ? -5.863 -2.714 3.923 1.00 98.06 199 GLU A N 1
ATOM 1540 C CA . GLU A 1 199 ? -6.049 -1.307 4.254 1.00 98.06 199 GLU A CA 1
ATOM 1541 C C . GLU A 1 199 ? -7.198 -0.727 3.420 1.00 98.06 199 GLU A C 1
ATOM 1543 O O . GLU A 1 199 ? -7.359 -1.038 2.234 1.00 98.06 199 GLU A O 1
ATOM 1548 N N . HIS A 1 200 ? -8.023 0.124 4.032 1.00 97.81 200 HIS A N 1
ATOM 1549 C CA . HIS A 1 200 ? -9.047 0.867 3.303 1.00 97.81 200 HIS A CA 1
ATOM 1550 C C . HIS A 1 200 ? -8.412 2.088 2.618 1.00 97.81 200 HIS A C 1
ATOM 1552 O O . HIS A 1 200 ? -8.247 3.143 3.228 1.00 97.81 200 HIS A O 1
ATOM 1558 N N . SER A 1 201 ? -8.111 1.945 1.326 1.00 96.50 201 SER A N 1
ATOM 1559 C CA . SER A 1 201 ? -7.393 2.911 0.485 1.00 96.50 201 SER A CA 1
ATOM 1560 C C . SER A 1 201 ? -5.995 3.239 1.023 1.00 96.50 201 SER A C 1
ATOM 1562 O O . SER A 1 201 ? -5.433 2.446 1.769 1.00 96.50 201 SER A O 1
ATOM 1564 N N . ASN A 1 202 ? -5.396 4.344 0.582 1.00 95.75 202 ASN A N 1
ATOM 1565 C CA . ASN A 1 202 ? -4.125 4.873 1.074 1.00 95.75 202 ASN A CA 1
ATOM 1566 C C . ASN A 1 202 ? -4.345 6.271 1.652 1.00 95.75 202 ASN A C 1
ATOM 1568 O O . ASN A 1 202 ? -5.011 7.084 1.016 1.00 95.75 202 ASN A O 1
ATOM 1572 N N . GLU A 1 203 ? -3.781 6.559 2.822 1.00 93.88 203 GLU A N 1
ATOM 1573 C CA . GLU A 1 203 ? -3.754 7.901 3.425 1.00 93.88 203 GLU A CA 1
ATOM 1574 C C . GLU A 1 203 ? -5.072 8.684 3.321 1.00 93.88 203 GLU A C 1
ATOM 1576 O O . GLU A 1 203 ? -5.116 9.844 2.917 1.00 93.88 203 GLU A O 1
ATOM 1581 N N . VAL A 1 204 ? -6.182 8.056 3.712 1.00 94.12 204 VAL A N 1
ATOM 1582 C CA . VAL A 1 204 ? -7.524 8.674 3.671 1.00 94.12 204 VAL A CA 1
ATOM 1583 C C . VAL A 1 204 ? -7.628 9.915 4.572 1.00 94.12 204 VAL A C 1
ATOM 1585 O O . VAL A 1 204 ? -8.591 10.669 4.485 1.00 94.12 204 VAL A O 1
ATOM 1588 N N . TRP A 1 205 ? -6.629 10.146 5.421 1.00 90.50 205 TRP A N 1
ATOM 1589 C CA . TRP A 1 205 ? -6.451 11.323 6.266 1.00 90.50 205 TRP A CA 1
ATOM 1590 C C . TRP A 1 205 ? -5.762 12.504 5.546 1.00 90.50 205 TRP A C 1
ATOM 1592 O O . TRP A 1 205 ? -5.844 13.629 6.038 1.00 90.50 205 TRP A O 1
ATOM 1602 N N . ASN A 1 206 ? -5.097 12.278 4.407 1.00 92.19 206 ASN A N 1
ATOM 1603 C CA . ASN A 1 206 ? -4.224 13.251 3.750 1.00 92.19 206 ASN A CA 1
ATOM 1604 C C . ASN A 1 206 ? -4.970 14.035 2.649 1.00 92.19 206 ASN A C 1
ATOM 1606 O O . ASN A 1 206 ? -5.284 13.466 1.599 1.00 92.19 206 ASN A O 1
ATOM 1610 N N . PRO A 1 207 ? -5.205 15.353 2.817 1.00 92.56 207 PRO A N 1
ATOM 1611 C CA . PRO A 1 207 ? -5.941 16.164 1.845 1.00 92.56 207 PRO A CA 1
ATOM 1612 C C . PRO A 1 207 ? -5.221 16.344 0.501 1.00 92.56 207 PRO A C 1
ATOM 1614 O O . PRO A 1 207 ? -5.834 16.830 -0.448 1.00 92.56 207 PRO A O 1
ATOM 1617 N N . GLY A 1 208 ? -3.944 15.958 0.399 1.00 92.06 208 GLY A N 1
ATOM 1618 C CA . GLY A 1 208 ? -3.206 15.928 -0.863 1.00 92.06 208 GLY A CA 1
ATOM 1619 C C . GLY A 1 208 ? -3.671 14.836 -1.832 1.00 92.06 208 GLY A C 1
ATOM 1620 O O . GLY A 1 208 ? -3.343 14.904 -3.015 1.00 92.06 208 GLY A O 1
ATOM 1621 N N . PHE A 1 209 ? -4.449 13.856 -1.363 1.00 93.19 209 PHE A N 1
ATOM 1622 C CA . PHE A 1 209 ? -4.970 12.775 -2.191 1.00 93.19 209 PHE A CA 1
ATOM 1623 C C . PHE A 1 209 ? -6.488 12.863 -2.396 1.00 93.19 209 PHE A C 1
ATOM 1625 O O . PHE A 1 209 ? -7.245 13.201 -1.483 1.00 93.19 209 PHE A O 1
ATOM 1632 N N . SER A 1 210 ? -6.973 12.498 -3.588 1.00 93.50 210 SER A N 1
ATOM 1633 C CA . SER A 1 210 ? -8.404 12.573 -3.921 1.00 93.50 210 SER A CA 1
ATOM 1634 C C . SER A 1 210 ? -9.267 11.667 -3.039 1.00 93.50 210 SER A C 1
ATOM 1636 O O . SER A 1 210 ? -10.403 12.029 -2.721 1.00 93.50 210 SER A O 1
ATOM 1638 N N . GLN A 1 211 ? -8.730 10.538 -2.563 1.00 95.00 211 GLN A N 1
ATOM 1639 C CA . GLN A 1 211 ? -9.452 9.640 -1.663 1.00 95.00 211 GLN A CA 1
ATOM 1640 C C . GLN A 1 211 ? -9.824 10.257 -0.311 1.00 95.00 211 GLN A C 1
ATOM 1642 O O . GLN A 1 211 ? -10.843 9.857 0.255 1.00 95.00 211 GLN A O 1
ATOM 1647 N N . TYR A 1 212 ? -9.066 11.239 0.194 1.00 95.44 212 TYR A N 1
ATOM 1648 C CA . TYR A 1 212 ? -9.454 11.986 1.394 1.00 95.44 212 TYR A CA 1
ATOM 1649 C C . TYR A 1 212 ? -10.790 12.692 1.164 1.00 95.44 212 TYR A C 1
ATOM 1651 O O . TYR A 1 212 ? -11.755 12.503 1.909 1.00 95.44 212 TYR A O 1
ATOM 1659 N N . THR A 1 213 ? -10.863 13.461 0.075 1.00 96.38 213 THR A N 1
ATOM 1660 C CA . THR A 1 213 ? -12.057 14.223 -0.293 1.00 96.38 213 THR A CA 1
ATOM 1661 C C . THR A 1 213 ? -13.218 13.291 -0.608 1.00 96.38 213 THR A C 1
ATOM 1663 O O . THR A 1 213 ? -14.326 13.522 -0.126 1.00 96.38 213 THR A O 1
ATOM 1666 N N . TRP A 1 214 ? -12.968 12.208 -1.350 1.00 97.31 214 TRP A N 1
ATOM 1667 C CA . TRP A 1 214 ? -13.991 11.212 -1.663 1.00 97.31 214 TRP A CA 1
ATOM 1668 C C . TRP A 1 214 ? -14.589 10.606 -0.387 1.00 97.31 214 TRP A C 1
ATOM 1670 O O . TRP A 1 214 ? -15.805 10.621 -0.211 1.00 97.31 214 TRP A O 1
ATOM 1680 N N . ASN A 1 215 ? -13.752 10.142 0.552 1.00 97.81 215 ASN A N 1
ATOM 1681 C CA . ASN A 1 215 ? -14.226 9.547 1.804 1.00 97.81 215 ASN A CA 1
ATOM 1682 C C . ASN A 1 215 ? -14.992 10.548 2.674 1.00 97.81 215 ASN A C 1
ATOM 1684 O O . ASN A 1 215 ? -16.008 10.187 3.266 1.00 97.81 215 ASN A O 1
ATOM 1688 N N . ARG A 1 216 ? -14.528 11.801 2.744 1.00 97.50 216 ARG A N 1
ATOM 1689 C CA . ARG A 1 216 ? -15.214 12.852 3.497 1.00 97.50 216 ARG A CA 1
ATOM 1690 C C . ARG A 1 216 ? -16.609 13.121 2.938 1.00 97.50 216 ARG A C 1
ATOM 1692 O O . ARG A 1 216 ? -17.562 13.162 3.708 1.00 97.50 216 ARG A O 1
ATOM 1699 N N . LEU A 1 217 ? -16.736 13.295 1.623 1.00 98.12 217 LEU A N 1
ATOM 1700 C CA . LEU A 1 217 ? -18.034 13.542 0.994 1.00 98.12 217 LEU A CA 1
ATOM 1701 C C . LEU A 1 217 ? -18.968 12.338 1.153 1.00 98.12 217 LEU A C 1
ATOM 1703 O O . LEU A 1 217 ? -20.125 12.525 1.513 1.00 98.12 217 LEU A O 1
ATOM 1707 N N . ALA A 1 218 ? -18.442 11.118 1.023 1.00 98.19 218 ALA A N 1
ATOM 1708 C CA . ALA A 1 218 ? -19.199 9.898 1.281 1.00 98.19 218 ALA A CA 1
ATOM 1709 C C . ALA A 1 218 ? -19.698 9.782 2.731 1.00 98.19 218 ALA A C 1
ATOM 1711 O O . ALA A 1 218 ? -20.772 9.239 2.963 1.00 98.19 218 ALA A O 1
ATOM 1712 N N . ALA A 1 219 ? -18.937 10.273 3.715 1.00 98.50 219 ALA A N 1
ATOM 1713 C CA . ALA A 1 219 ? -19.365 10.293 5.114 1.00 98.50 219 ALA A CA 1
ATOM 1714 C C . ALA A 1 219 ? -20.479 11.311 5.367 1.00 98.50 219 ALA A C 1
ATOM 1716 O O . ALA A 1 219 ? -21.440 11.007 6.068 1.00 98.50 219 ALA A O 1
ATOM 1717 N N . VAL A 1 220 ? -20.362 12.503 4.776 1.00 98.50 220 VAL A N 1
ATOM 1718 C CA . VAL A 1 220 ? -21.396 13.543 4.865 1.00 98.50 220 VAL A CA 1
ATOM 1719 C C . VAL A 1 220 ? -22.694 13.078 4.214 1.00 98.50 220 VAL A C 1
ATOM 1721 O O . VAL A 1 220 ? -23.757 13.264 4.799 1.00 98.50 220 VAL A O 1
ATOM 1724 N N . ASP A 1 221 ? -22.607 12.452 3.041 1.00 98.00 221 ASP A N 1
ATOM 1725 C CA . ASP A 1 221 ? -23.769 11.904 2.346 1.00 98.00 221 ASP A CA 1
ATOM 1726 C C . ASP A 1 221 ? -24.428 10.767 3.148 1.00 98.00 221 ASP A C 1
ATOM 1728 O O . ASP A 1 221 ? -25.631 10.814 3.388 1.00 98.00 221 ASP A O 1
ATOM 1732 N N . GLU A 1 222 ? -23.646 9.811 3.674 1.00 98.00 222 GLU A N 1
ATOM 1733 C CA . GLU A 1 222 ? -24.166 8.716 4.513 1.00 98.00 222 GLU A CA 1
ATOM 1734 C C . GLU A 1 222 ? -24.920 9.246 5.745 1.00 98.00 222 GLU A C 1
ATOM 1736 O O . GLU A 1 222 ? -26.011 8.773 6.063 1.00 98.00 222 GLU A O 1
ATOM 1741 N N . VAL A 1 223 ? -24.375 10.258 6.427 1.00 98.50 223 VAL A N 1
ATOM 1742 C CA . VAL A 1 223 ? -25.053 10.901 7.562 1.00 98.50 223 VAL A CA 1
ATOM 1743 C C . VAL A 1 223 ? -26.309 11.654 7.114 1.00 98.50 223 VAL A C 1
ATOM 1745 O O . VAL A 1 223 ? -27.339 11.574 7.786 1.00 98.50 223 VAL A O 1
ATOM 1748 N N . GLY A 1 224 ? -26.254 12.348 5.974 1.00 97.88 224 GLY A N 1
ATOM 1749 C CA . GLY A 1 224 ? -27.385 13.082 5.402 1.00 97.88 224 GLY A CA 1
ATOM 1750 C C . GLY A 1 224 ? -28.569 12.191 5.012 1.00 97.88 224 GLY A C 1
ATOM 1751 O O . GLY A 1 224 ? -29.714 12.627 5.112 1.00 97.88 224 GLY A O 1
ATOM 1752 N N . GLN A 1 225 ? -28.310 10.935 4.637 1.00 97.19 225 GLN A N 1
ATOM 1753 C CA . GLN A 1 225 ? -29.342 9.926 4.368 1.00 97.19 225 GLN A CA 1
ATOM 1754 C C . GLN A 1 225 ? -30.030 9.401 5.646 1.00 97.19 225 GLN A C 1
ATOM 1756 O O . GLN A 1 225 ? -31.117 8.827 5.567 1.00 97.19 225 GLN A O 1
ATOM 1761 N N . GLY A 1 226 ? -29.445 9.643 6.823 1.00 96.81 226 GLY A N 1
ATOM 1762 C CA . GLY A 1 226 ? -29.994 9.255 8.121 1.00 96.81 226 GLY A CA 1
ATOM 1763 C C . GLY A 1 226 ? -29.682 7.810 8.528 1.00 96.81 226 GLY A C 1
ATOM 1764 O O . GLY A 1 226 ? -29.357 6.952 7.714 1.00 96.81 226 GLY A O 1
ATOM 1765 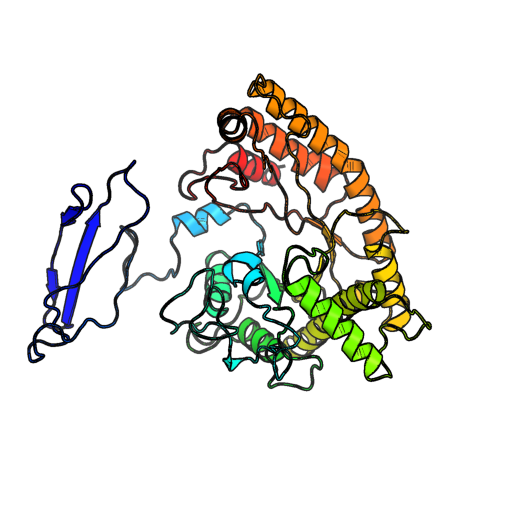N N . GLY A 1 227 ? -29.760 7.535 9.835 1.00 94.94 227 GLY A N 1
ATOM 1766 C CA . GLY A 1 227 ? -29.517 6.197 10.396 1.00 94.94 227 GLY A CA 1
ATOM 1767 C C . GLY A 1 227 ? -28.054 5.736 10.371 1.00 94.94 227 GLY A C 1
ATOM 1768 O O . GLY A 1 227 ? -27.777 4.580 10.694 1.00 94.94 227 GLY A O 1
ATOM 1769 N N . SER A 1 228 ? -27.116 6.614 10.005 1.00 97.62 228 SER A N 1
ATOM 1770 C CA . SER A 1 228 ? -25.694 6.283 9.977 1.00 97.62 228 SER A CA 1
ATOM 1771 C C . SER A 1 228 ? -25.132 6.095 11.395 1.00 97.62 228 SER A C 1
ATOM 1773 O O . SER A 1 228 ? -25.395 6.904 12.287 1.00 97.62 228 SER A O 1
ATOM 1775 N N . PRO A 1 229 ? -24.287 5.074 11.628 1.00 97.69 229 PRO A N 1
ATOM 1776 C CA . PRO A 1 229 ? -23.556 4.942 12.885 1.00 97.69 229 PRO A CA 1
ATOM 1777 C C . PRO A 1 229 ? -22.470 6.015 13.057 1.00 97.69 229 PRO A C 1
ATOM 1779 O O . PRO A 1 229 ? -21.928 6.161 14.150 1.00 97.69 229 PRO A O 1
ATOM 1782 N N . LEU A 1 230 ? -22.123 6.760 12.000 1.00 98.44 230 LEU A N 1
ATOM 1783 C CA . LEU A 1 230 ? -21.056 7.764 12.034 1.00 98.44 230 LEU A CA 1
ATOM 1784 C C . LEU A 1 230 ? -21.368 8.931 12.979 1.00 98.44 230 LEU A C 1
ATOM 1786 O O . LEU A 1 230 ? -20.434 9.552 13.478 1.00 98.44 230 LEU A O 1
ATOM 1790 N N . ASN A 1 231 ? -22.646 9.191 13.256 1.00 97.69 231 ASN A N 1
ATOM 1791 C CA . ASN A 1 231 ? -23.120 10.264 14.130 1.00 97.69 231 ASN A CA 1
ATOM 1792 C C . ASN A 1 231 ? -24.175 9.790 15.151 1.00 97.69 231 ASN A C 1
ATOM 1794 O O . ASN A 1 231 ? -24.993 10.583 15.620 1.00 97.69 231 ASN A O 1
ATOM 1798 N N . ASN A 1 232 ? -24.186 8.497 15.490 1.00 94.81 232 ASN A N 1
ATOM 1799 C CA . ASN A 1 232 ? -25.160 7.906 16.421 1.00 94.81 232 ASN A CA 1
ATOM 1800 C C . ASN A 1 232 ? -25.082 8.463 17.857 1.00 94.81 232 ASN A C 1
ATOM 1802 O O . ASN A 1 232 ? -26.028 8.313 18.626 1.00 94.81 232 ASN A O 1
ATOM 1806 N N . ASP A 1 233 ? -23.978 9.116 18.204 1.00 95.44 233 ASP A N 1
ATOM 1807 C CA . ASP A 1 233 ? -23.730 9.824 19.460 1.00 95.44 233 ASP A CA 1
ATOM 1808 C C . ASP A 1 233 ? -24.103 11.317 19.404 1.00 95.44 233 ASP A C 1
ATOM 1810 O O . ASP A 1 233 ? -23.846 12.057 20.353 1.00 95.44 233 ASP A O 1
ATOM 1814 N N . GLY A 1 234 ? -24.720 11.767 18.308 1.00 95.62 234 GLY A N 1
ATOM 1815 C CA . GLY A 1 234 ? -25.090 13.164 18.093 1.00 95.62 234 GLY A CA 1
ATOM 1816 C C . GLY A 1 234 ? -23.940 14.046 17.604 1.00 95.62 234 GLY A C 1
ATOM 1817 O O . GLY A 1 234 ? -24.098 15.267 17.576 1.00 95.62 234 GLY A O 1
ATOM 1818 N N . ASP A 1 235 ? -22.800 13.464 17.216 1.00 96.62 235 ASP A N 1
ATOM 1819 C CA . ASP A 1 235 ? -21.689 14.225 16.654 1.00 96.62 235 ASP A CA 1
ATOM 1820 C C . ASP A 1 235 ? -22.103 14.999 15.388 1.00 96.62 235 ASP A C 1
ATOM 1822 O O . ASP A 1 235 ? -22.785 14.480 14.504 1.00 96.62 235 ASP A O 1
ATOM 1826 N N . THR A 1 236 ? -21.665 16.256 15.291 1.00 96.75 236 THR A N 1
ATOM 1827 C CA . THR A 1 236 ? -22.002 17.169 14.181 1.00 96.75 236 THR A CA 1
ATOM 1828 C C . THR A 1 236 ? -20.794 17.543 13.321 1.00 96.75 236 THR A C 1
ATOM 1830 O O . THR A 1 236 ? -20.919 18.313 12.364 1.00 96.75 236 THR A O 1
ATOM 1833 N N . VAL A 1 237 ? -19.611 17.011 13.641 1.00 97.19 237 VAL A N 1
ATOM 1834 C CA . VAL A 1 237 ? -18.357 17.381 12.990 1.00 97.19 237 VAL A CA 1
ATOM 1835 C C . VAL A 1 237 ? -18.096 16.470 11.791 1.00 97.19 237 VAL A C 1
ATOM 1837 O O . VAL A 1 237 ? -17.672 15.329 11.917 1.00 97.19 237 VAL A O 1
ATOM 1840 N N . GLN A 1 238 ? -18.248 17.011 10.579 1.00 97.31 238 GLN A N 1
ATOM 1841 C CA . GLN A 1 238 ? -18.064 16.246 9.332 1.00 97.31 238 GLN A CA 1
ATOM 1842 C C . GLN A 1 238 ? -16.709 15.530 9.208 1.00 97.31 238 GLN A C 1
ATOM 1844 O O . GLN A 1 238 ? -16.612 14.494 8.549 1.00 97.31 238 GLN A O 1
ATOM 1849 N N . LEU A 1 239 ? -15.647 16.095 9.789 1.00 94.31 239 LEU A N 1
ATOM 1850 C CA . LEU A 1 239 ? -14.334 15.450 9.788 1.00 94.31 239 LEU A CA 1
ATOM 1851 C C . LEU A 1 239 ? -14.309 14.210 10.682 1.00 94.31 239 LEU A C 1
ATOM 1853 O O . LEU A 1 239 ? -13.752 13.197 10.268 1.00 94.31 239 LEU A O 1
ATOM 1857 N N . ASP A 1 240 ? -14.965 14.251 11.839 1.00 95.38 240 ASP A N 1
ATOM 1858 C CA . ASP A 1 240 ? -15.063 13.097 12.730 1.00 95.38 240 ASP A CA 1
ATOM 1859 C C . ASP A 1 240 ? -15.850 11.970 12.049 1.00 95.38 240 ASP A C 1
ATOM 1861 O O . ASP A 1 240 ? -15.407 10.819 12.059 1.00 95.38 240 ASP A O 1
ATOM 1865 N N . TRP A 1 241 ? -16.923 12.296 11.319 1.00 98.06 241 TRP A N 1
ATOM 1866 C CA . TRP A 1 241 ? -17.634 11.329 10.473 1.00 98.06 241 TRP A CA 1
ATOM 1867 C C . TRP A 1 241 ? -16.727 10.700 9.412 1.00 98.06 241 TRP A C 1
ATOM 1869 O O . TRP A 1 241 ? -16.787 9.491 9.191 1.00 98.06 241 TRP A O 1
ATOM 1879 N N . ALA A 1 242 ? -15.863 11.488 8.763 1.00 96.94 242 ALA A N 1
ATOM 1880 C CA . ALA A 1 242 ? -14.931 10.983 7.754 1.00 96.94 242 ALA A CA 1
ATOM 1881 C C . ALA A 1 242 ? -13.923 9.987 8.352 1.00 96.94 242 ALA A C 1
ATOM 1883 O O . ALA A 1 242 ? -13.661 8.937 7.756 1.00 96.94 242 ALA A O 1
ATOM 1884 N N . TYR A 1 243 ? -13.393 10.273 9.542 1.00 95.19 243 TYR A N 1
ATOM 1885 C CA . TYR A 1 243 ? -12.464 9.383 10.241 1.00 95.19 243 TYR A CA 1
ATOM 1886 C C . TYR A 1 243 ? -13.153 8.089 10.691 1.00 95.19 243 TYR A C 1
ATOM 1888 O O . TYR A 1 243 ? -12.669 6.991 10.406 1.00 95.19 243 TYR A O 1
ATOM 1896 N N . ARG A 1 244 ? -14.353 8.201 11.271 1.00 97.50 244 ARG A N 1
ATOM 1897 C CA . ARG A 1 244 ? -15.215 7.058 11.614 1.00 97.50 244 ARG A CA 1
ATOM 1898 C C . ARG A 1 244 ? -15.554 6.217 10.386 1.00 97.50 244 ARG A C 1
ATOM 1900 O O . ARG A 1 244 ? -15.489 4.989 10.443 1.00 97.50 244 ARG A O 1
ATOM 1907 N N . ARG A 1 245 ? -15.825 6.850 9.240 1.00 98.19 245 ARG A N 1
ATOM 1908 C CA . ARG A 1 245 ? -16.109 6.148 7.982 1.00 98.19 245 ARG A CA 1
ATOM 1909 C C . ARG A 1 245 ? -14.912 5.344 7.501 1.00 98.19 245 ARG A C 1
ATOM 1911 O O . ARG A 1 245 ? -15.093 4.223 7.034 1.00 98.19 245 ARG A O 1
ATOM 1918 N N . HIS A 1 246 ? -13.698 5.871 7.640 1.00 97.62 246 HIS A N 1
ATOM 1919 C CA . HIS A 1 246 ? -12.497 5.130 7.269 1.00 97.62 246 HIS A CA 1
ATOM 1920 C C . HIS A 1 246 ? -12.378 3.812 8.065 1.00 97.62 246 HIS A C 1
ATOM 1922 O O . HIS A 1 246 ? -12.174 2.764 7.450 1.00 97.62 246 HIS A O 1
ATOM 1928 N N . ALA A 1 247 ? -12.627 3.835 9.382 1.00 97.75 247 ALA A N 1
ATOM 1929 C CA . ALA A 1 247 ? -12.673 2.627 10.216 1.00 97.75 247 ALA A CA 1
ATOM 1930 C C . ALA A 1 247 ? -13.873 1.713 9.895 1.00 97.75 247 ALA A C 1
ATOM 1932 O O . ALA A 1 247 ? -13.702 0.502 9.751 1.00 97.75 247 ALA A O 1
ATOM 1933 N N . LYS A 1 248 ? -15.076 2.275 9.704 1.00 98.56 248 LYS A N 1
ATOM 1934 C CA . LYS A 1 248 ? -16.285 1.531 9.296 1.00 98.56 248 LYS A CA 1
ATOM 1935 C C . LYS A 1 248 ? -16.063 0.738 8.012 1.00 98.56 248 LYS A C 1
ATOM 1937 O O . LYS A 1 248 ? -16.417 -0.432 7.933 1.00 98.56 248 LYS A O 1
ATOM 1942 N N . ARG A 1 249 ? -15.446 1.359 7.007 1.00 98.56 249 ARG A N 1
ATOM 1943 C CA . ARG A 1 249 ? -15.149 0.697 5.733 1.00 98.56 249 ARG A CA 1
ATOM 1944 C C . ARG A 1 249 ? -14.159 -0.446 5.899 1.00 98.56 249 ARG A C 1
ATOM 1946 O O . ARG A 1 249 ? -14.359 -1.492 5.292 1.00 98.56 249 ARG A O 1
ATOM 1953 N N . LEU A 1 250 ? -13.138 -0.289 6.743 1.00 98.69 250 LEU A N 1
ATOM 1954 C CA . LEU A 1 250 ? -12.227 -1.389 7.063 1.00 98.69 250 LEU A CA 1
ATOM 1955 C C . LEU A 1 250 ? -12.958 -2.550 7.757 1.00 98.69 250 LEU A C 1
ATOM 1957 O O . LEU A 1 250 ? -12.702 -3.707 7.434 1.00 98.69 250 LEU A O 1
ATOM 1961 N N . TYR A 1 251 ? -13.903 -2.252 8.653 1.00 98.75 251 TYR A N 1
ATOM 1962 C CA . TYR A 1 251 ? -14.770 -3.257 9.274 1.00 98.75 251 TYR A CA 1
ATOM 1963 C C . TYR A 1 251 ? -15.627 -4.000 8.238 1.00 98.75 251 TYR A C 1
ATOM 1965 O O . TYR A 1 251 ? -15.639 -5.229 8.217 1.00 98.75 251 TYR A O 1
ATOM 1973 N N . GLU A 1 252 ? -16.290 -3.285 7.329 1.00 98.81 252 GLU A N 1
ATOM 1974 C CA . GLU A 1 252 ? -17.106 -3.892 6.268 1.00 98.81 252 GLU A CA 1
ATOM 1975 C C . GLU A 1 252 ? -16.257 -4.780 5.340 1.00 98.81 252 GLU A C 1
ATOM 1977 O O . GLU A 1 252 ? -16.647 -5.907 5.029 1.00 98.81 252 GLU A O 1
ATOM 1982 N N . ILE A 1 253 ? -15.056 -4.321 4.966 1.00 98.88 253 ILE A N 1
ATOM 1983 C CA . ILE A 1 253 ? -14.080 -5.111 4.202 1.00 98.88 253 ILE A CA 1
ATOM 1984 C C . ILE A 1 253 ? -13.693 -6.384 4.968 1.00 98.88 253 ILE A C 1
ATOM 1986 O O . ILE A 1 253 ? -13.718 -7.470 4.386 1.00 98.88 253 ILE A O 1
ATOM 1990 N N . ALA A 1 254 ? -13.393 -6.278 6.266 1.00 98.69 254 ALA A N 1
ATOM 1991 C CA . ALA A 1 254 ? -13.058 -7.424 7.110 1.00 98.69 254 ALA A CA 1
ATOM 1992 C C . ALA A 1 254 ? -14.183 -8.471 7.108 1.00 98.69 254 ALA A C 1
ATOM 1994 O O . ALA A 1 254 ? -13.926 -9.652 6.877 1.00 98.69 254 ALA A O 1
ATOM 1995 N N . LYS A 1 255 ? -15.443 -8.048 7.279 1.00 98.75 255 LYS A N 1
ATOM 1996 C CA . LYS A 1 255 ? -16.604 -8.953 7.260 1.00 98.75 255 LYS A CA 1
ATOM 1997 C C . LYS A 1 255 ? -16.807 -9.633 5.905 1.00 98.75 255 LYS A C 1
ATOM 1999 O O . LYS A 1 255 ? -17.156 -10.811 5.872 1.00 98.75 255 LYS A O 1
ATOM 2004 N N . ILE A 1 256 ? -16.580 -8.925 4.797 1.00 98.94 256 ILE A N 1
ATOM 2005 C CA . ILE A 1 256 ? -16.672 -9.502 3.448 1.00 98.94 256 ILE A CA 1
ATOM 2006 C C . ILE A 1 256 ? -15.581 -10.556 3.233 1.00 98.94 256 ILE A C 1
ATOM 2008 O O . ILE A 1 256 ? -15.878 -11.667 2.793 1.00 98.94 256 ILE A O 1
ATOM 2012 N N . PHE A 1 257 ? -14.332 -10.240 3.577 1.00 98.81 257 PHE A N 1
ATOM 2013 C CA . PHE A 1 257 ? -13.233 -11.195 3.456 1.00 98.81 257 PHE A CA 1
ATOM 2014 C C . PHE A 1 257 ? -13.435 -12.413 4.363 1.00 98.81 257 PHE A C 1
ATOM 2016 O O . PHE A 1 257 ? -13.234 -13.532 3.903 1.00 98.81 257 PHE A O 1
ATOM 2023 N N . GLU A 1 258 ? -13.902 -12.236 5.602 1.00 98.69 258 GLU A N 1
ATOM 2024 C CA . GLU A 1 258 ? -14.247 -13.354 6.490 1.00 98.69 258 GLU A CA 1
ATOM 2025 C C . GLU A 1 258 ? -15.336 -14.252 5.894 1.00 98.69 258 GLU A C 1
ATOM 2027 O O . GLU A 1 258 ? -15.219 -15.473 5.933 1.00 98.69 258 GLU A O 1
ATOM 2032 N N . ALA A 1 259 ? -16.374 -13.674 5.285 1.00 98.69 259 ALA A N 1
ATOM 2033 C CA . ALA A 1 259 ? -17.431 -14.458 4.650 1.00 98.69 259 ALA A CA 1
ATOM 2034 C C . ALA A 1 259 ? -16.909 -15.316 3.484 1.00 98.69 259 ALA A C 1
ATOM 2036 O O . ALA A 1 259 ? -17.394 -16.427 3.270 1.00 98.69 259 ALA A O 1
ATOM 2037 N N . VAL A 1 260 ? -15.910 -14.827 2.741 1.00 98.81 260 VAL A N 1
ATOM 2038 C CA . VAL A 1 260 ? -15.293 -15.570 1.634 1.00 98.81 260 VAL A CA 1
ATOM 2039 C C . VAL A 1 260 ? -14.276 -16.596 2.132 1.00 98.81 260 VAL A C 1
ATOM 2041 O O . VAL A 1 260 ? -14.256 -17.727 1.638 1.00 98.81 260 VAL A O 1
ATOM 2044 N N . PHE A 1 261 ? -13.422 -16.233 3.090 1.00 98.62 261 PHE A N 1
ATOM 2045 C CA . PHE A 1 261 ? -12.348 -17.095 3.587 1.00 98.62 261 PHE A CA 1
ATOM 2046 C C . PHE A 1 261 ? -12.835 -18.138 4.594 1.00 98.62 261 PHE A C 1
ATOM 2048 O O . PHE A 1 261 ? -12.337 -19.263 4.553 1.00 98.62 261 PHE A O 1
ATOM 2055 N N . GLY A 1 262 ? -13.881 -17.833 5.355 1.00 98.12 262 GLY A N 1
ATOM 2056 C CA . GLY A 1 262 ? -14.498 -18.693 6.359 1.00 98.12 262 GLY A CA 1
ATOM 2057 C C . GLY A 1 262 ? -14.360 -18.115 7.769 1.00 98.12 262 GLY A C 1
ATOM 2058 O O . GLY A 1 262 ? -13.461 -17.327 8.055 1.00 98.12 262 GLY A O 1
ATOM 2059 N N . SER A 1 263 ? -15.249 -18.532 8.673 1.00 97.19 263 SER A N 1
ATOM 2060 C CA . SER A 1 263 ? -15.185 -18.126 10.083 1.00 97.19 263 SER A CA 1
ATOM 2061 C C . SER A 1 263 ? -13.829 -18.489 10.700 1.00 97.19 263 SER A C 1
ATOM 2063 O O . SER A 1 263 ? -13.311 -19.582 10.471 1.00 97.19 263 SER A O 1
ATOM 2065 N N . GLY A 1 264 ? -13.251 -17.560 11.467 1.00 96.69 264 GLY A N 1
ATOM 2066 C CA . GLY A 1 264 ? -11.924 -17.720 12.072 1.00 96.69 264 GLY A CA 1
ATOM 2067 C C . GLY A 1 264 ? -10.757 -17.276 11.183 1.00 96.69 264 GLY A C 1
ATOM 2068 O O . GLY A 1 264 ? -9.608 -17.345 11.619 1.00 96.69 264 GLY A O 1
ATOM 2069 N N . SER A 1 265 ? -11.019 -16.785 9.963 1.00 98.19 265 SER A N 1
ATOM 2070 C CA . SER A 1 265 ? -9.967 -16.251 9.088 1.00 98.19 265 SER A CA 1
ATOM 2071 C C . SER A 1 265 ? -9.476 -14.858 9.496 1.00 98.19 265 SER A C 1
ATOM 2073 O O . SER A 1 265 ? -8.391 -14.454 9.078 1.00 98.19 265 SER A O 1
ATOM 2075 N N . LEU A 1 266 ? -10.272 -14.089 10.252 1.00 97.81 266 LEU A N 1
ATOM 2076 C CA . LEU A 1 266 ? -9.865 -12.768 10.739 1.00 97.81 266 LEU A CA 1
ATOM 2077 C C . LEU A 1 266 ? -8.754 -12.887 11.778 1.00 97.81 266 LEU A C 1
ATOM 2079 O O . LEU A 1 266 ? -8.765 -13.771 12.630 1.00 97.81 266 LEU A O 1
ATOM 2083 N N . ASN A 1 267 ? -7.784 -11.983 11.679 1.00 96.00 267 ASN A N 1
ATOM 2084 C CA . ASN A 1 267 ? -6.570 -11.909 12.489 1.00 96.00 267 ASN A CA 1
ATOM 2085 C C . ASN A 1 267 ? -5.670 -13.159 12.435 1.00 96.00 267 ASN A C 1
ATOM 2087 O O . ASN A 1 267 ? -4.624 -13.188 13.083 1.00 96.00 267 ASN A O 1
ATOM 2091 N N . THR A 1 268 ? -6.014 -14.144 11.602 1.00 96.38 268 THR A N 1
ATOM 2092 C CA . THR A 1 268 ? -5.170 -15.282 11.234 1.00 96.38 268 THR A CA 1
ATOM 2093 C C . THR A 1 268 ? -4.627 -15.046 9.826 1.00 96.38 268 THR A C 1
ATOM 2095 O O . THR A 1 268 ? -3.562 -14.440 9.695 1.00 96.38 268 THR A O 1
ATOM 2098 N N . THR A 1 269 ? -5.383 -15.425 8.792 1.00 98.31 269 THR A N 1
ATOM 2099 C CA . THR A 1 269 ? -5.076 -15.230 7.365 1.00 98.31 269 THR A CA 1
ATOM 2100 C C . THR A 1 269 ? -5.384 -13.811 6.897 1.00 98.31 269 THR A C 1
ATOM 2102 O O . THR A 1 269 ? -4.584 -13.213 6.185 1.00 98.31 269 THR A O 1
ATOM 2105 N N . ILE A 1 270 ? -6.528 -13.257 7.300 1.00 98.75 270 ILE A N 1
ATOM 2106 C CA . ILE A 1 270 ? -6.987 -11.920 6.917 1.00 98.75 270 ILE A CA 1
ATOM 2107 C C . ILE A 1 270 ? -6.667 -10.956 8.052 1.00 98.75 270 ILE A C 1
ATOM 2109 O O . ILE A 1 270 ? -7.185 -11.106 9.154 1.00 98.75 270 ILE A O 1
ATOM 2113 N N . ARG A 1 271 ? -5.826 -9.957 7.791 1.00 98.81 271 ARG A N 1
ATOM 2114 C CA . ARG A 1 271 ? -5.281 -9.032 8.790 1.00 98.81 271 ARG A CA 1
ATOM 2115 C C . ARG A 1 271 ? -5.637 -7.582 8.440 1.00 98.81 271 ARG A C 1
ATOM 2117 O O . ARG A 1 271 ? -4.810 -6.875 7.869 1.00 98.81 271 ARG A O 1
ATOM 2124 N N . PRO A 1 272 ? -6.855 -7.105 8.739 1.00 98.75 272 PRO A N 1
ATOM 2125 C CA . PRO A 1 272 ? -7.223 -5.713 8.490 1.00 98.75 272 PRO A CA 1
ATOM 2126 C C . PRO A 1 272 ? -6.358 -4.760 9.330 1.00 98.75 272 PRO A C 1
ATOM 2128 O O . PRO A 1 272 ? -6.179 -4.977 10.530 1.00 98.75 272 PRO A O 1
ATOM 2131 N N . VAL A 1 273 ? -5.817 -3.714 8.707 1.00 98.50 273 VAL A N 1
ATOM 2132 C CA . VAL A 1 273 ? -4.907 -2.740 9.322 1.00 98.50 273 VAL A CA 1
ATOM 2133 C C . VAL A 1 273 ? -5.513 -1.343 9.241 1.00 98.50 273 VAL A C 1
ATOM 2135 O O . VAL A 1 273 ? -5.737 -0.809 8.155 1.00 98.50 273 VAL A O 1
ATOM 2138 N N . TYR A 1 274 ? -5.761 -0.735 10.401 1.00 96.50 274 TYR A N 1
ATOM 2139 C CA . TYR A 1 274 ? -6.225 0.648 10.490 1.00 96.50 274 TYR A CA 1
ATOM 2140 C C . TYR A 1 274 ? -5.037 1.608 10.351 1.00 96.50 274 TYR A C 1
ATOM 2142 O O . TYR A 1 274 ? -4.352 1.912 11.330 1.00 96.50 274 TYR A O 1
ATOM 2150 N N . ALA A 1 275 ? -4.754 2.044 9.123 1.00 93.12 275 ALA A N 1
ATOM 2151 C CA . ALA A 1 275 ? -3.662 2.968 8.830 1.00 93.12 275 ALA A CA 1
ATOM 2152 C C . ALA A 1 275 ? -4.071 4.430 9.074 1.00 93.12 275 ALA A C 1
ATOM 2154 O O . ALA A 1 275 ? -5.090 4.906 8.580 1.00 93.12 275 ALA A O 1
ATOM 2155 N N . TRP A 1 276 ? -3.256 5.159 9.832 1.00 84.50 276 TRP A N 1
ATOM 2156 C CA . TRP A 1 276 ? -3.514 6.536 10.247 1.00 84.50 276 TRP A CA 1
ATOM 2157 C C . TRP A 1 276 ? -2.214 7.356 10.277 1.00 84.50 276 TRP A C 1
ATOM 2159 O O . TRP A 1 276 ? -1.137 6.785 10.397 1.00 84.50 276 TRP A O 1
ATOM 2169 N N . TRP A 1 277 ? -2.271 8.692 10.201 1.00 73.69 277 TRP A N 1
ATOM 2170 C CA . TRP A 1 277 ? -1.055 9.513 10.342 1.00 73.69 277 TRP A CA 1
ATOM 2171 C C . TRP A 1 277 ? -0.738 9.907 11.770 1.00 73.69 277 TRP A C 1
ATOM 2173 O O . TRP A 1 277 ? -1.607 10.179 12.598 1.00 73.69 277 TRP A O 1
ATOM 2183 N N . ASN A 1 278 ? 0.548 10.114 11.992 1.00 63.78 278 ASN A N 1
ATOM 2184 C CA . ASN A 1 278 ? 1.143 10.654 13.201 1.00 63.78 278 ASN A CA 1
ATOM 2185 C C . ASN A 1 278 ? 0.958 12.198 13.324 1.00 63.78 278 ASN A C 1
ATOM 2187 O O . ASN A 1 278 ? 1.891 12.932 13.643 1.00 63.78 278 ASN A O 1
ATOM 2191 N N . LEU A 1 279 ? -0.242 12.734 13.021 1.00 56.69 279 LEU A N 1
ATOM 2192 C CA . LEU A 1 279 ? -0.518 14.186 13.140 1.00 56.69 279 LEU A CA 1
ATOM 2193 C C . LEU A 1 279 ? -0.699 14.605 14.606 1.00 56.69 279 LEU A C 1
ATOM 2195 O O . LEU A 1 279 ? -0.375 15.731 14.975 1.00 56.69 279 LEU A O 1
ATOM 2199 N N . GLN A 1 280 ? -1.261 13.706 15.415 1.00 60.97 280 GLN A N 1
ATOM 2200 C CA . GLN A 1 280 ? -1.448 13.827 16.859 1.00 60.97 280 GLN A CA 1
ATOM 2201 C C . GLN A 1 280 ? -1.370 12.409 17.424 1.00 60.97 280 GLN A C 1
ATOM 2203 O O . GLN A 1 280 ? -2.104 11.543 16.951 1.00 60.97 280 GLN A O 1
ATOM 2208 N N . GLU A 1 281 ? -0.502 12.151 18.394 1.00 72.56 281 GLU A N 1
ATOM 2209 C CA . GLU A 1 281 ? -0.312 10.819 18.973 1.00 72.56 281 GLU A CA 1
ATOM 2210 C C . GLU A 1 281 ? -0.841 10.730 20.412 1.00 72.56 281 GLU A C 1
ATOM 2212 O O . GLU A 1 281 ? -0.984 11.724 21.127 1.00 72.56 281 GLU A O 1
ATOM 2217 N N . GLY A 1 282 ? -1.163 9.507 20.841 1.00 67.62 282 GLY A N 1
ATOM 2218 C CA . GLY A 1 282 ? -1.665 9.214 22.185 1.00 67.62 282 GLY A CA 1
ATOM 2219 C C . GLY A 1 282 ? -3.193 9.133 22.286 1.00 67.62 282 GLY A C 1
ATOM 2220 O O . GLY A 1 282 ? -3.920 9.220 21.294 1.00 67.62 282 GLY A O 1
ATOM 2221 N N . THR A 1 283 ? -3.695 8.960 23.511 1.00 65.62 283 THR A N 1
ATOM 2222 C CA . THR A 1 283 ? -5.101 8.614 23.812 1.00 65.62 283 THR A CA 1
ATOM 2223 C C . THR A 1 283 ? -6.129 9.673 23.398 1.00 65.62 283 THR A C 1
ATOM 2225 O O . THR A 1 283 ? -7.306 9.354 23.253 1.00 65.62 283 THR A O 1
ATOM 2228 N N . GLY A 1 284 ? -5.701 10.918 23.171 1.00 76.00 284 GLY A N 1
ATOM 2229 C CA . GLY A 1 284 ? -6.546 12.013 22.680 1.00 76.00 284 GLY A CA 1
ATOM 2230 C C . GLY A 1 284 ? -6.502 12.233 21.165 1.00 76.00 284 GLY A C 1
ATOM 2231 O O . GLY A 1 284 ? -7.217 13.104 20.665 1.00 76.00 284 GLY A O 1
ATOM 2232 N N . SER A 1 285 ? -5.672 11.475 20.442 1.00 84.56 285 SER A N 1
ATOM 2233 C CA . SER A 1 285 ? -5.522 11.601 18.992 1.00 84.56 285 SER A CA 1
ATOM 2234 C C . SER A 1 285 ? -6.810 11.282 18.240 1.00 84.56 285 SER A C 1
ATOM 2236 O O . SER A 1 285 ? -7.667 10.528 18.706 1.00 84.56 285 SER A O 1
ATOM 2238 N N . THR A 1 286 ? -6.927 11.798 17.019 1.00 86.94 286 THR A N 1
ATOM 2239 C CA . THR A 1 286 ? -8.015 11.442 16.099 1.00 86.94 286 THR A CA 1
ATOM 2240 C C . THR A 1 286 ? -8.095 9.934 15.842 1.00 86.94 286 THR A C 1
ATOM 2242 O O . THR A 1 286 ? -9.191 9.370 15.819 1.00 86.94 286 THR A O 1
ATOM 2245 N N . GLY A 1 287 ? -6.945 9.260 15.714 1.00 86.69 287 GLY A N 1
ATOM 2246 C CA . GLY A 1 287 ? -6.885 7.803 15.589 1.00 86.69 287 GLY A CA 1
ATOM 2247 C C . GLY A 1 287 ? -7.465 7.100 16.820 1.00 86.69 287 GLY A C 1
ATOM 2248 O O . GLY A 1 287 ? -8.351 6.258 16.683 1.00 86.69 287 GLY A O 1
ATOM 2249 N N . ALA A 1 288 ? -7.050 7.503 18.026 1.00 89.25 288 ALA A N 1
ATOM 2250 C CA . ALA A 1 288 ? -7.556 6.939 19.279 1.00 89.25 288 ALA A CA 1
ATOM 2251 C C . ALA A 1 288 ? -9.057 7.199 19.491 1.00 89.25 288 ALA A C 1
ATOM 2253 O O . ALA A 1 288 ? -9.778 6.291 19.905 1.00 89.25 288 ALA A O 1
ATOM 2254 N N . LYS A 1 289 ? -9.550 8.402 19.163 1.00 92.44 289 LYS A N 1
ATOM 2255 C CA . LYS A 1 289 ? -10.984 8.745 19.210 1.00 92.44 289 LYS A CA 1
ATOM 2256 C C . LYS A 1 289 ? -11.806 7.902 18.237 1.00 92.44 289 LYS A C 1
ATOM 2258 O O . LYS A 1 289 ? -12.893 7.448 18.584 1.00 92.44 289 LYS A O 1
ATOM 2263 N N . THR A 1 290 ? -11.273 7.647 17.044 1.00 94.25 290 THR A N 1
ATOM 2264 C CA . THR A 1 290 ? -11.925 6.782 16.052 1.00 94.25 290 THR A CA 1
ATOM 2265 C C . THR A 1 290 ? -12.006 5.337 16.546 1.00 94.25 290 THR A C 1
ATOM 2267 O O . THR A 1 290 ? -13.056 4.710 16.426 1.00 94.25 290 THR A O 1
ATOM 2270 N N . LEU A 1 291 ? -10.941 4.816 17.167 1.00 94.94 291 LEU A N 1
ATOM 2271 C CA . LEU A 1 291 ? -10.957 3.485 17.786 1.00 94.94 291 LEU A CA 1
ATOM 2272 C C . LEU A 1 291 ? -11.904 3.410 18.995 1.00 94.94 291 LEU A C 1
ATOM 2274 O O . LEU A 1 291 ? -12.569 2.392 19.171 1.00 94.94 291 LEU A O 1
ATOM 2278 N N . ALA A 1 292 ? -12.034 4.485 19.779 1.00 95.56 292 ALA A N 1
ATOM 2279 C CA . ALA A 1 292 ? -13.011 4.566 20.867 1.00 95.56 292 ALA A CA 1
ATOM 2280 C C . ALA A 1 292 ? -14.450 4.474 20.337 1.00 95.56 292 ALA A C 1
ATOM 2282 O O . ALA A 1 292 ? -15.254 3.694 20.849 1.00 95.56 292 ALA A O 1
ATOM 2283 N N . TRP A 1 293 ? -14.759 5.223 19.273 1.00 97.25 293 TRP A N 1
ATOM 2284 C CA . TRP A 1 293 ? -16.051 5.142 18.589 1.00 97.25 293 TRP A CA 1
ATOM 2285 C C . TRP A 1 293 ? -16.298 3.748 17.994 1.00 97.25 293 TRP A C 1
ATOM 2287 O O . TRP A 1 293 ? -17.388 3.198 18.162 1.00 97.25 293 TRP A O 1
ATOM 2297 N N . MET A 1 294 ? -15.287 3.146 17.355 1.00 97.69 294 MET A N 1
ATOM 2298 C CA . MET A 1 294 ? -15.367 1.785 16.814 1.00 97.69 294 MET A CA 1
ATOM 2299 C C . MET A 1 294 ? -15.699 0.781 17.924 1.00 97.69 294 MET A C 1
ATOM 2301 O O . MET A 1 294 ? -16.614 -0.027 17.767 1.00 97.69 294 MET A O 1
ATOM 2305 N N . ASN A 1 295 ? -15.012 0.893 19.067 1.00 97.81 295 ASN A N 1
ATOM 2306 C CA . ASN A 1 295 ? -15.241 0.064 20.244 1.00 97.81 295 ASN A CA 1
ATOM 2307 C C . ASN A 1 295 ? -16.677 0.184 20.774 1.00 97.81 295 ASN A C 1
ATOM 2309 O O . ASN A 1 295 ? -17.311 -0.826 21.068 1.00 97.81 295 ASN A O 1
ATOM 2313 N N . ALA A 1 296 ? -17.197 1.409 20.874 1.00 97.62 296 ALA A N 1
ATOM 2314 C CA . ALA A 1 296 ? -18.556 1.664 21.348 1.00 97.62 296 ALA A CA 1
ATOM 2315 C C . ALA A 1 296 ? -19.640 1.198 20.358 1.00 97.62 296 ALA A C 1
ATOM 2317 O O . ALA A 1 296 ? -20.713 0.775 20.779 1.00 97.62 296 ALA A O 1
ATOM 2318 N N . THR A 1 297 ? -19.364 1.267 19.053 1.00 97.69 297 THR A N 1
ATOM 2319 C CA . THR A 1 297 ? -20.362 1.024 17.999 1.00 97.69 297 THR A CA 1
ATOM 2320 C C . THR A 1 297 ? -20.422 -0.438 17.556 1.00 97.69 297 THR A C 1
ATOM 2322 O O . THR A 1 297 ? -21.509 -0.969 17.345 1.00 97.69 297 THR A O 1
ATOM 2325 N N . TYR A 1 298 ? -19.271 -1.101 17.414 1.00 97.44 298 TYR A N 1
ATOM 2326 C CA . TYR A 1 298 ? -19.169 -2.461 16.863 1.00 97.44 298 TYR A CA 1
ATOM 2327 C C . TYR A 1 298 ? -18.560 -3.477 17.844 1.00 97.44 298 TYR A C 1
ATOM 2329 O O . TYR A 1 298 ? -18.493 -4.670 17.532 1.00 97.44 298 TYR A O 1
ATOM 2337 N N . GLY A 1 299 ? -18.123 -3.029 19.025 1.00 97.75 299 GLY A N 1
ATOM 2338 C CA . GLY A 1 299 ? -17.379 -3.832 19.996 1.00 97.75 299 GLY A CA 1
ATOM 2339 C C . GLY A 1 299 ? -15.856 -3.751 19.808 1.00 97.75 299 GLY A C 1
ATOM 2340 O O . GLY A 1 299 ? -15.381 -2.994 18.960 1.00 97.75 299 GLY A O 1
ATOM 2341 N N . PRO A 1 300 ? -15.078 -4.531 20.586 1.00 98.06 300 PRO A N 1
ATOM 2342 C CA . PRO A 1 300 ? -13.618 -4.432 20.644 1.00 98.06 300 PRO A CA 1
ATOM 2343 C C . PRO A 1 300 ? -12.945 -4.405 19.263 1.00 98.06 300 PRO A C 1
ATOM 2345 O O . PRO A 1 300 ? -13.139 -5.348 18.492 1.00 98.06 300 PRO A O 1
ATOM 2348 N N . PRO A 1 301 ? -12.124 -3.383 18.933 1.00 97.81 301 PRO A N 1
ATOM 2349 C CA . PRO A 1 301 ? -11.449 -3.306 17.638 1.00 97.81 301 PRO A CA 1
ATOM 2350 C C . PRO A 1 301 ? -10.601 -4.540 17.316 1.00 97.81 301 PRO A C 1
ATOM 2352 O O . PRO A 1 301 ? -10.570 -4.959 16.163 1.00 97.81 301 PRO A O 1
ATOM 2355 N N . SER A 1 302 ? -9.990 -5.177 18.319 1.00 98.06 302 SER A N 1
ATOM 2356 C CA . SER A 1 302 ? -9.221 -6.422 18.173 1.00 98.06 302 SER A CA 1
ATOM 2357 C C . SER A 1 302 ? -10.031 -7.628 17.684 1.00 98.06 302 SER A C 1
ATOM 2359 O O . SER A 1 302 ? -9.440 -8.612 17.246 1.00 98.06 302 SER A O 1
ATOM 2361 N N . ASN A 1 303 ? -11.367 -7.570 17.692 1.00 97.94 303 ASN A N 1
ATOM 2362 C CA . ASN A 1 303 ? -12.201 -8.602 17.069 1.00 97.94 303 ASN A CA 1
ATOM 2363 C C . ASN A 1 303 ? -12.213 -8.506 15.535 1.00 97.94 303 ASN A C 1
ATOM 2365 O O . ASN A 1 303 ? -12.621 -9.455 14.869 1.00 97.94 303 ASN A O 1
ATOM 2369 N N . TYR A 1 304 ? -11.809 -7.364 14.970 1.00 98.00 304 TYR A N 1
ATOM 2370 C CA . TYR A 1 304 ? -11.945 -7.076 13.539 1.00 98.00 304 TYR A CA 1
ATOM 2371 C C . TYR A 1 304 ? -10.645 -6.609 12.894 1.00 98.00 304 TYR A C 1
ATOM 2373 O O . TYR A 1 304 ? -10.412 -6.890 11.722 1.00 98.00 304 TYR A O 1
ATOM 2381 N N . PHE A 1 305 ? -9.817 -5.876 13.634 1.00 98.44 305 PHE A N 1
ATOM 2382 C CA . PHE A 1 305 ? -8.560 -5.315 13.163 1.00 98.44 305 PHE A CA 1
ATOM 2383 C C . PHE A 1 305 ? -7.394 -6.058 13.807 1.00 98.44 305 PHE A C 1
ATOM 2385 O O . PHE A 1 305 ? -7.429 -6.405 14.987 1.00 98.44 305 PHE A O 1
ATOM 2392 N N . TYR A 1 306 ? -6.354 -6.283 13.015 1.00 98.75 306 TYR A N 1
ATOM 2393 C CA . TYR A 1 306 ? -5.124 -6.937 13.446 1.00 98.75 306 TYR A CA 1
ATOM 2394 C C . TYR A 1 306 ? -4.126 -5.927 14.014 1.00 98.75 306 TYR A C 1
ATOM 2396 O O . TYR A 1 306 ? -3.403 -6.198 14.974 1.00 98.75 306 TYR A O 1
ATOM 2404 N N . ALA A 1 307 ? -4.077 -4.746 13.400 1.00 97.88 307 ALA A N 1
ATOM 2405 C CA . ALA A 1 307 ? -3.122 -3.704 13.728 1.00 97.88 307 ALA A CA 1
ATOM 2406 C C . ALA A 1 307 ? -3.717 -2.314 13.495 1.00 97.88 307 ALA A C 1
ATOM 2408 O O . ALA A 1 307 ? -4.637 -2.138 12.692 1.00 97.88 307 ALA A O 1
ATOM 2409 N N . MET A 1 308 ? -3.127 -1.321 14.152 1.00 95.25 308 MET A N 1
ATOM 2410 C CA . MET A 1 308 ? -3.108 0.048 13.651 1.00 95.25 308 MET A CA 1
ATOM 2411 C C . MET A 1 308 ? -1.733 0.344 13.050 1.00 95.25 308 MET A C 1
ATOM 2413 O O . MET A 1 308 ? -0.740 -0.267 13.450 1.00 95.25 308 MET A O 1
ATOM 2417 N N . ALA A 1 309 ? -1.661 1.273 12.102 1.00 95.06 309 ALA A N 1
ATOM 2418 C CA . ALA A 1 309 ? -0.406 1.620 11.448 1.00 95.06 309 ALA A CA 1
ATOM 2419 C C . ALA A 1 309 ? -0.166 3.129 11.361 1.00 95.06 309 ALA A C 1
ATOM 2421 O O . ALA A 1 309 ? -1.121 3.894 11.263 1.00 95.06 309 ALA A O 1
ATOM 2422 N N . GLN A 1 310 ? 1.110 3.526 11.350 1.00 93.25 310 GLN A N 1
ATOM 2423 C CA . GLN A 1 310 ? 1.586 4.902 11.154 1.00 93.25 310 GLN A CA 1
ATOM 2424 C C . GLN A 1 310 ? 2.686 4.994 10.083 1.00 93.25 310 GLN A C 1
ATOM 2426 O O . GLN A 1 310 ? 3.237 3.974 9.678 1.00 93.25 310 GLN A O 1
ATOM 2431 N N . GLY A 1 311 ? 3.025 6.204 9.639 1.00 93.19 311 GLY A N 1
ATOM 2432 C CA . GLY A 1 311 ? 4.268 6.455 8.903 1.00 93.19 311 GLY A CA 1
ATOM 2433 C C . GLY A 1 311 ? 5.464 6.582 9.856 1.00 93.19 311 GLY A C 1
ATOM 2434 O O . GLY A 1 311 ? 5.309 7.087 10.972 1.00 93.19 311 GLY A O 1
ATOM 2435 N N . SER A 1 312 ? 6.652 6.152 9.426 1.00 94.62 312 SER A N 1
ATOM 2436 C CA . SER A 1 312 ? 7.893 6.229 10.214 1.00 94.62 312 SER A CA 1
ATOM 2437 C C . SER A 1 312 ? 9.086 6.661 9.359 1.00 94.62 312 SER A C 1
ATOM 2439 O O . SER A 1 312 ? 9.939 5.856 8.985 1.00 94.62 312 SER A O 1
ATOM 2441 N N . TYR A 1 313 ? 9.125 7.948 9.016 1.00 94.94 313 TYR A N 1
ATOM 2442 C CA . TYR A 1 313 ? 10.226 8.545 8.260 1.00 94.94 313 TYR A CA 1
ATOM 2443 C C . TYR A 1 313 ? 11.195 9.307 9.161 1.00 94.94 313 TYR A C 1
ATOM 2445 O O . TYR A 1 313 ? 10.809 9.838 10.203 1.00 94.94 313 TYR A O 1
ATOM 2453 N N . PHE A 1 314 ? 12.438 9.419 8.704 1.00 95.81 314 PHE A N 1
ATOM 2454 C CA . PHE A 1 314 ? 13.439 10.325 9.258 1.00 95.81 314 PHE A CA 1
ATOM 2455 C C . PHE A 1 314 ? 14.127 11.092 8.123 1.00 95.81 314 PHE A C 1
ATOM 2457 O O . PHE A 1 314 ? 14.336 10.570 7.027 1.00 95.81 314 PHE A O 1
ATOM 2464 N N . SER A 1 315 ? 14.456 12.353 8.377 1.00 95.25 315 SER A N 1
ATOM 2465 C CA . SER A 1 315 ? 14.887 13.302 7.347 1.00 95.25 315 SER A CA 1
ATOM 2466 C C . SER A 1 315 ? 15.844 14.347 7.907 1.00 95.25 315 SER A C 1
ATOM 2468 O O . SER A 1 315 ? 15.912 14.549 9.120 1.00 95.25 315 SER A O 1
ATOM 2470 N N . ASP A 1 316 ? 16.545 15.058 7.029 1.00 94.75 316 ASP A N 1
ATOM 2471 C CA . ASP A 1 316 ? 17.260 16.275 7.396 1.00 94.75 316 ASP A CA 1
ATOM 2472 C C . ASP A 1 316 ? 16.259 17.400 7.700 1.00 94.75 316 ASP A C 1
ATOM 2474 O O . ASP A 1 316 ? 15.679 18.019 6.804 1.00 94.75 316 ASP A O 1
ATOM 2478 N N . THR A 1 317 ? 16.031 17.652 8.988 1.00 89.56 317 THR A N 1
ATOM 2479 C CA . THR A 1 317 ? 15.109 18.691 9.468 1.00 89.56 317 THR A CA 1
ATOM 2480 C C . THR A 1 317 ? 15.723 20.091 9.496 1.00 89.56 317 THR A C 1
ATOM 2482 O O . THR A 1 317 ? 15.007 21.051 9.775 1.00 89.56 317 THR A O 1
ATOM 2485 N N . SER A 1 318 ? 17.023 20.224 9.213 1.00 90.19 318 SER A N 1
ATOM 2486 C CA . SER A 1 318 ? 17.764 21.490 9.274 1.00 90.19 318 SER A CA 1
ATOM 2487 C C . SER A 1 318 ? 18.655 21.679 8.035 1.00 90.19 318 SER A C 1
ATOM 2489 O O . SER A 1 318 ? 19.868 21.869 8.164 1.00 90.19 318 SER A O 1
ATOM 2491 N N . PRO A 1 319 ? 18.075 21.649 6.820 1.00 85.81 319 PRO A N 1
ATOM 2492 C CA . PRO A 1 319 ? 18.841 21.712 5.583 1.00 85.81 319 PRO A CA 1
ATOM 2493 C C . PRO A 1 319 ? 19.545 23.060 5.406 1.00 85.81 319 PRO A C 1
ATOM 2495 O O . PRO A 1 319 ? 18.953 24.124 5.596 1.00 85.81 319 PRO A O 1
ATOM 2498 N N . SER A 1 320 ? 20.797 23.025 4.951 1.00 88.38 320 SER A N 1
ATOM 2499 C CA . SER A 1 320 ? 21.603 24.219 4.670 1.00 88.38 320 SER A CA 1
ATOM 2500 C C . SER A 1 320 ? 22.315 24.117 3.322 1.00 88.38 320 SER A C 1
ATOM 2502 O O . SER A 1 320 ? 22.721 23.037 2.889 1.00 88.38 320 SER A O 1
ATOM 2504 N N . THR A 1 321 ? 22.518 25.260 2.660 1.00 89.75 321 THR A N 1
ATOM 2505 C CA . THR A 1 321 ? 23.294 25.354 1.411 1.00 89.75 321 THR A CA 1
ATOM 2506 C C . THR A 1 321 ? 24.773 25.020 1.598 1.00 89.75 321 THR A C 1
ATOM 2508 O O . THR A 1 321 ? 25.446 24.719 0.618 1.00 89.75 321 THR A O 1
ATOM 2511 N N . THR A 1 322 ? 25.272 25.047 2.837 1.00 91.81 322 THR A N 1
ATOM 2512 C CA . THR A 1 322 ? 26.655 24.698 3.194 1.00 91.81 322 THR A CA 1
ATOM 2513 C C . THR A 1 322 ? 26.769 23.357 3.918 1.00 91.81 322 THR A C 1
ATOM 2515 O O . THR A 1 322 ? 27.852 23.035 4.398 1.00 91.81 322 THR A O 1
ATOM 2518 N N . ALA A 1 323 ? 25.670 22.602 4.047 1.00 93.00 323 ALA A N 1
ATOM 2519 C CA . ALA A 1 323 ? 25.685 21.306 4.719 1.00 93.00 323 ALA A CA 1
ATOM 2520 C C . ALA A 1 323 ? 26.611 20.318 3.996 1.00 93.00 323 ALA A C 1
ATOM 2522 O O . ALA A 1 323 ? 26.632 20.246 2.763 1.00 93.00 323 ALA A O 1
ATOM 2523 N N . THR A 1 324 ? 27.352 19.544 4.777 1.00 96.12 324 THR A N 1
ATOM 2524 C CA . THR A 1 324 ? 28.134 18.396 4.317 1.00 96.12 324 THR A CA 1
ATOM 2525 C C . THR A 1 324 ? 27.339 17.099 4.499 1.00 96.12 324 THR A C 1
ATOM 2527 O O . THR A 1 324 ? 26.314 17.083 5.180 1.00 96.12 324 THR A O 1
ATOM 2530 N N . ILE A 1 325 ? 27.800 15.990 3.908 1.00 97.38 325 ILE A N 1
ATOM 2531 C CA . ILE A 1 325 ? 27.176 14.670 4.117 1.00 97.38 325 ILE A CA 1
ATOM 2532 C C . ILE A 1 325 ? 27.082 14.316 5.620 1.00 97.38 325 ILE A C 1
ATOM 2534 O O . ILE A 1 325 ? 25.990 13.956 6.058 1.00 97.38 325 ILE A O 1
ATOM 2538 N N . PRO A 1 326 ? 28.144 14.475 6.442 1.00 97.69 326 PRO A N 1
ATOM 2539 C CA . PRO A 1 326 ? 28.046 14.276 7.890 1.00 97.69 326 PRO A CA 1
ATOM 2540 C C . PRO A 1 326 ? 26.978 15.129 8.586 1.00 97.69 326 PRO A C 1
ATOM 2542 O O . PRO A 1 326 ? 26.293 14.617 9.469 1.00 97.69 326 PRO A O 1
ATOM 2545 N N . ASP A 1 327 ? 26.801 16.394 8.185 1.00 96.44 327 ASP A N 1
ATOM 2546 C CA . ASP A 1 327 ? 25.772 17.269 8.771 1.00 96.44 327 ASP A CA 1
ATOM 2547 C C . ASP A 1 327 ? 24.363 16.739 8.471 1.00 96.44 327 ASP A C 1
ATOM 2549 O O . ASP A 1 327 ? 23.522 16.653 9.367 1.00 96.44 327 ASP A O 1
ATOM 2553 N N . VAL A 1 328 ? 24.121 16.321 7.221 1.00 96.94 328 VAL A N 1
ATOM 2554 C CA . VAL A 1 328 ? 22.848 15.713 6.800 1.00 96.94 328 VAL A CA 1
ATOM 2555 C C . VAL A 1 328 ? 22.567 14.444 7.606 1.00 96.94 328 VAL A C 1
ATOM 2557 O O . VAL A 1 328 ? 21.486 14.308 8.178 1.00 96.94 328 VAL A O 1
ATOM 2560 N N . LEU A 1 329 ? 23.543 13.537 7.714 1.00 97.75 329 LEU A N 1
ATOM 2561 C CA . LEU A 1 329 ? 23.393 12.293 8.478 1.00 97.75 329 LEU A CA 1
ATOM 2562 C C . LEU A 1 329 ? 23.129 12.556 9.971 1.00 97.75 329 LEU A C 1
ATOM 2564 O O . LEU A 1 329 ? 22.290 11.884 10.572 1.00 97.75 329 LEU A O 1
ATOM 2568 N N . ALA A 1 330 ? 23.788 13.553 10.568 1.00 97.75 330 ALA A N 1
ATOM 2569 C CA . ALA A 1 330 ? 23.565 13.938 11.961 1.00 97.75 330 ALA A CA 1
ATOM 2570 C C . ALA A 1 330 ? 22.151 14.499 12.192 1.00 97.75 330 ALA A C 1
ATOM 2572 O O . ALA A 1 330 ? 21.487 14.126 13.164 1.00 97.75 330 ALA A O 1
ATOM 2573 N N . ASN A 1 331 ? 21.652 15.339 11.282 1.00 96.81 331 ASN A N 1
ATOM 2574 C CA . ASN A 1 331 ? 20.285 15.860 11.353 1.00 96.81 331 ASN A CA 1
ATOM 2575 C C . ASN A 1 331 ? 19.246 14.742 11.197 1.00 96.81 331 ASN A C 1
ATOM 2577 O O . ASN A 1 331 ? 18.266 14.693 11.942 1.00 96.81 331 ASN A O 1
ATOM 2581 N N . MET A 1 332 ? 19.487 13.803 10.281 1.00 97.56 332 MET A N 1
ATOM 2582 C CA . MET A 1 332 ? 18.636 12.626 10.107 1.00 97.56 332 MET A CA 1
ATOM 2583 C C . MET A 1 332 ? 18.629 11.722 11.345 1.00 97.56 332 MET A C 1
ATOM 2585 O O . MET A 1 332 ? 17.577 11.196 11.708 1.00 97.56 332 MET A O 1
ATOM 2589 N N . LEU A 1 333 ? 19.762 11.579 12.041 1.00 98.12 333 LEU A N 1
ATOM 2590 C CA . LEU A 1 333 ? 19.836 10.837 13.304 1.00 98.12 333 LEU A CA 1
ATOM 2591 C C . LEU A 1 333 ? 19.009 11.515 14.397 1.00 98.12 333 LEU A C 1
ATOM 2593 O O . LEU A 1 333 ? 18.247 10.848 15.098 1.00 98.12 333 LEU A O 1
ATOM 2597 N N . ALA A 1 334 ? 19.112 12.839 14.522 1.00 98.00 334 ALA A N 1
ATOM 2598 C CA . ALA A 1 334 ? 18.300 13.602 15.464 1.00 98.00 334 ALA A CA 1
ATOM 2599 C C . ALA A 1 334 ? 16.795 13.457 15.166 1.00 98.00 334 ALA A C 1
ATOM 2601 O O . ALA A 1 334 ? 16.010 13.212 16.083 1.00 98.00 334 ALA A O 1
ATOM 2602 N N . SER A 1 335 ? 16.408 13.532 13.888 1.00 96.94 335 SER A N 1
ATOM 2603 C CA . SER A 1 335 ? 15.035 13.299 13.419 1.00 96.94 335 SER A CA 1
ATOM 2604 C C . SER A 1 335 ? 14.543 11.886 13.757 1.00 96.94 335 SER A C 1
ATOM 2606 O O . SER A 1 335 ? 13.468 11.718 14.336 1.00 96.94 335 SER A O 1
ATOM 2608 N N . SER A 1 336 ? 15.372 10.868 13.503 1.00 97.69 336 SER A N 1
ATOM 2609 C CA . SER A 1 336 ? 15.093 9.477 13.871 1.00 97.69 336 SER A CA 1
ATOM 2610 C C . SER A 1 336 ? 14.859 9.328 15.378 1.00 97.69 336 SER A C 1
ATOM 2612 O O . SER A 1 336 ? 13.844 8.767 15.785 1.00 97.69 336 SER A O 1
ATOM 2614 N N . ASN A 1 337 ? 15.726 9.893 16.220 1.00 98.06 337 ASN A N 1
ATOM 2615 C CA . ASN A 1 337 ? 15.580 9.826 17.679 1.00 98.06 337 ASN A CA 1
ATOM 2616 C C . ASN A 1 337 ? 14.327 10.552 18.184 1.00 98.06 337 ASN A C 1
ATOM 2618 O O . ASN A 1 337 ? 13.667 10.082 19.109 1.00 98.06 337 ASN A O 1
ATOM 2622 N N . ALA A 1 338 ? 13.948 11.665 17.553 1.00 95.19 338 ALA A N 1
ATOM 2623 C CA . ALA A 1 338 ? 12.722 12.381 17.893 1.00 95.19 338 ALA A CA 1
ATOM 2624 C C . ALA A 1 338 ? 11.446 11.558 17.611 1.00 95.19 338 ALA A C 1
ATOM 2626 O O . ALA A 1 338 ? 10.408 11.810 18.227 1.00 95.19 338 ALA A O 1
ATOM 2627 N N . SER A 1 339 ? 11.510 10.556 16.722 1.00 93.31 339 SER A N 1
ATOM 2628 C CA . SER A 1 339 ? 10.364 9.693 16.396 1.00 93.31 339 SER A CA 1
ATOM 2629 C C . SER A 1 339 ? 9.970 8.725 17.523 1.00 93.31 339 SER A C 1
ATOM 2631 O O . SER A 1 339 ? 8.808 8.323 17.592 1.00 93.31 339 SER A O 1
ATOM 2633 N N . VAL A 1 340 ? 10.881 8.416 18.459 1.00 95.62 340 VAL A N 1
ATOM 2634 C CA . VAL A 1 340 ? 10.667 7.450 19.558 1.00 95.62 340 VAL A CA 1
ATOM 2635 C C . VAL A 1 340 ? 9.409 7.760 20.365 1.00 95.62 340 VAL A C 1
ATOM 2637 O O . VAL A 1 340 ? 8.575 6.881 20.584 1.00 95.62 340 VAL A O 1
ATOM 2640 N N . THR A 1 341 ? 9.233 9.023 20.761 1.00 92.25 341 THR A N 1
ATOM 2641 C CA . THR A 1 341 ? 8.072 9.462 21.551 1.00 92.25 341 THR A CA 1
ATOM 2642 C C . THR A 1 341 ? 6.758 9.132 20.844 1.00 92.25 341 THR A C 1
ATOM 2644 O O . THR A 1 341 ? 5.815 8.647 21.470 1.00 92.25 341 THR A O 1
ATOM 2647 N N . LYS A 1 342 ? 6.709 9.335 19.522 1.00 89.31 342 LYS A N 1
ATOM 2648 C CA . LYS A 1 342 ? 5.520 9.073 18.703 1.00 89.31 342 LYS A CA 1
ATOM 2649 C C . LYS A 1 342 ? 5.228 7.578 18.618 1.00 89.31 342 LYS A C 1
ATOM 2651 O O . LYS A 1 342 ? 4.084 7.163 18.810 1.00 89.31 342 LYS A O 1
ATOM 2656 N N . THR A 1 343 ? 6.260 6.761 18.400 1.00 93.38 343 THR A N 1
ATOM 2657 C CA . THR A 1 343 ? 6.145 5.295 18.401 1.00 93.38 343 THR A CA 1
ATOM 2658 C C . THR A 1 343 ? 5.591 4.785 19.728 1.00 93.38 343 THR A C 1
ATOM 2660 O O . THR A 1 343 ? 4.618 4.033 19.731 1.00 93.38 343 THR A O 1
ATOM 2663 N N . GLN A 1 344 ? 6.113 5.263 20.860 1.00 94.06 344 GLN A N 1
ATOM 2664 C CA . GLN A 1 344 ? 5.629 4.873 22.188 1.00 94.06 344 GLN A CA 1
ATOM 2665 C C . GLN A 1 344 ? 4.162 5.274 22.420 1.00 94.06 344 GLN A C 1
ATOM 2667 O O . GLN A 1 344 ? 3.362 4.474 22.910 1.00 94.06 344 GLN A O 1
ATOM 2672 N N . GLN A 1 345 ? 3.772 6.492 22.033 1.00 92.06 345 GLN A N 1
ATOM 2673 C CA . GLN A 1 345 ? 2.398 6.987 22.187 1.00 92.06 345 GLN A CA 1
ATOM 2674 C C . GLN A 1 345 ? 1.389 6.200 21.336 1.00 92.06 345 GLN A C 1
ATOM 2676 O O . GLN A 1 345 ? 0.296 5.856 21.808 1.00 92.06 345 GLN A O 1
ATOM 2681 N N . ASN A 1 346 ? 1.751 5.864 20.097 1.00 91.94 346 ASN A N 1
ATOM 2682 C CA . ASN A 1 346 ? 0.904 5.040 19.240 1.00 91.94 346 ASN A CA 1
ATOM 2683 C C . ASN A 1 346 ? 0.904 3.571 19.670 1.00 91.94 346 ASN A C 1
ATOM 2685 O O . ASN A 1 346 ? -0.142 2.929 19.592 1.00 91.94 346 ASN A O 1
ATOM 2689 N N . LYS A 1 347 ? 1.999 3.056 20.242 1.00 94.31 347 LYS A N 1
ATOM 2690 C CA . LYS A 1 347 ? 2.027 1.704 20.816 1.00 94.31 347 LYS A CA 1
ATOM 2691 C C . LYS A 1 347 ? 1.117 1.600 22.033 1.00 94.31 347 LYS A C 1
ATOM 2693 O O . LYS A 1 347 ? 0.372 0.632 22.151 1.00 94.31 347 LYS A O 1
ATOM 2698 N N . ALA A 1 348 ? 1.108 2.611 22.901 1.00 93.81 348 ALA A N 1
ATOM 2699 C CA . ALA A 1 348 ? 0.180 2.671 24.028 1.00 93.81 348 ALA A CA 1
ATOM 2700 C C . ALA A 1 348 ? -1.287 2.650 23.561 1.00 93.81 348 ALA A C 1
ATOM 2702 O O . ALA A 1 348 ? -2.110 1.939 24.136 1.00 93.81 348 ALA A O 1
ATOM 2703 N N . THR A 1 349 ? -1.602 3.370 22.479 1.00 92.88 349 THR A N 1
ATOM 2704 C CA . THR A 1 349 ? -2.942 3.356 21.867 1.00 92.88 349 THR A CA 1
ATOM 2705 C C . THR A 1 349 ? -3.276 1.988 21.268 1.00 92.88 349 THR A C 1
ATOM 2707 O O . THR A 1 349 ? -4.363 1.471 21.510 1.00 92.88 349 THR A O 1
ATOM 2710 N N . ALA A 1 350 ? -2.345 1.369 20.539 1.00 94.69 350 ALA A N 1
ATOM 2711 C CA . ALA A 1 350 ? -2.530 0.033 19.978 1.00 94.69 350 ALA A CA 1
ATOM 2712 C C . ALA A 1 350 ? -2.806 -0.999 21.087 1.00 94.69 350 ALA A C 1
ATOM 2714 O O . ALA A 1 350 ? -3.793 -1.730 21.021 1.00 94.69 350 ALA A O 1
ATOM 2715 N N . ASN A 1 351 ? -2.009 -0.976 22.161 1.00 96.25 351 ASN A N 1
ATOM 2716 C CA . ASN A 1 351 ? -2.170 -1.860 23.316 1.00 96.25 351 ASN A CA 1
ATOM 2717 C C . ASN A 1 351 ? -3.532 -1.685 24.006 1.00 96.25 351 ASN A C 1
ATOM 2719 O O . ASN A 1 351 ? -4.145 -2.684 24.378 1.00 96.25 351 ASN A O 1
ATOM 2723 N N . LEU A 1 352 ? -4.032 -0.448 24.140 1.00 95.25 352 LEU A N 1
ATOM 2724 C CA . LEU A 1 352 ? -5.343 -0.164 24.742 1.00 95.25 352 LEU A CA 1
ATOM 2725 C C . LEU A 1 352 ? -6.488 -0.903 24.030 1.00 95.25 352 LEU A C 1
ATOM 2727 O O . LEU A 1 352 ? -7.442 -1.325 24.678 1.00 95.25 352 LEU A O 1
ATOM 2731 N N . TYR A 1 353 ? -6.379 -1.082 22.713 1.00 95.94 353 TYR A N 1
ATOM 2732 C CA . TYR A 1 353 ? -7.390 -1.753 21.894 1.00 95.94 353 TYR A CA 1
ATOM 2733 C C . TYR A 1 353 ? -6.993 -3.173 21.469 1.00 95.94 353 TYR A C 1
ATOM 2735 O O . TYR A 1 353 ? -7.674 -3.765 20.634 1.00 95.94 353 TYR A O 1
ATOM 2743 N N . GLY A 1 354 ? -5.914 -3.730 22.035 1.00 97.00 354 GLY A N 1
ATOM 2744 C CA . GLY A 1 354 ? -5.433 -5.077 21.718 1.00 97.00 354 GLY A CA 1
ATOM 2745 C C . GLY A 1 354 ? -4.924 -5.238 20.281 1.00 97.00 354 GLY A C 1
ATOM 2746 O O . GLY A 1 354 ? -5.042 -6.320 19.712 1.00 97.00 354 GLY A O 1
ATOM 2747 N N . LEU A 1 355 ? -4.402 -4.166 19.684 1.00 97.81 355 LEU A N 1
ATOM 2748 C CA . LEU A 1 355 ? -3.882 -4.131 18.318 1.00 97.81 355 LEU A CA 1
ATOM 2749 C C . LEU A 1 355 ? -2.349 -4.161 18.306 1.00 97.81 355 LEU A C 1
ATOM 2751 O O . LEU A 1 355 ? -1.688 -3.687 19.233 1.00 97.81 355 LEU A O 1
ATOM 2755 N N . LYS A 1 356 ? -1.776 -4.651 17.205 1.00 98.19 356 LYS A N 1
ATOM 2756 C CA . LYS A 1 356 ? -0.360 -4.419 16.880 1.00 98.19 356 LYS A CA 1
ATOM 2757 C C . LYS A 1 356 ? -0.132 -2.983 16.393 1.00 98.19 356 LYS A C 1
ATOM 2759 O O . LYS A 1 356 ? -1.069 -2.344 15.909 1.00 98.19 356 LYS A O 1
ATOM 2764 N N . LEU A 1 357 ? 1.105 -2.493 16.484 1.00 96.62 357 LEU A N 1
ATOM 2765 C CA . LEU A 1 357 ? 1.533 -1.220 15.899 1.00 96.62 357 LEU A CA 1
ATOM 2766 C C . LEU A 1 357 ? 2.461 -1.458 14.711 1.00 96.62 357 LEU A C 1
ATOM 2768 O O . LEU A 1 357 ? 3.570 -1.965 14.866 1.00 96.62 357 LEU A O 1
ATOM 2772 N N . PHE A 1 358 ? 2.027 -1.048 13.527 1.00 97.38 358 PHE A N 1
ATOM 2773 C CA . PHE A 1 358 ? 2.780 -1.197 12.285 1.00 97.38 358 PHE A CA 1
ATOM 2774 C C . PHE A 1 358 ? 3.288 0.149 11.759 1.00 97.38 358 PHE A C 1
ATOM 2776 O O . PHE A 1 358 ? 2.666 1.185 11.994 1.00 97.38 358 PHE A O 1
ATOM 2783 N N . ALA A 1 359 ? 4.385 0.137 11.004 1.00 96.06 359 ALA A N 1
ATOM 2784 C CA . ALA A 1 359 ? 4.705 1.214 10.078 1.00 96.06 359 ALA A CA 1
ATOM 2785 C C . ALA A 1 359 ? 4.177 0.800 8.703 1.00 96.06 359 ALA A C 1
ATOM 2787 O O . ALA A 1 359 ? 4.662 -0.190 8.155 1.00 96.06 359 ALA A O 1
ATOM 2788 N N . TYR A 1 360 ? 3.173 1.496 8.161 1.00 95.00 360 TYR A N 1
ATOM 2789 C CA . TYR A 1 360 ? 2.670 1.183 6.812 1.00 95.00 360 TYR A CA 1
ATOM 2790 C C . TYR A 1 360 ? 3.635 1.659 5.718 1.00 95.00 360 TYR A C 1
ATOM 2792 O O . TYR A 1 360 ? 3.607 1.156 4.594 1.00 95.00 360 TYR A O 1
ATOM 2800 N N . GLU A 1 361 ? 4.500 2.608 6.071 1.00 94.56 361 GLU A N 1
ATOM 2801 C CA . GLU A 1 361 ? 5.669 3.028 5.316 1.00 94.56 361 GLU A CA 1
ATOM 2802 C C . GLU A 1 361 ? 6.669 3.766 6.211 1.00 94.56 361 GLU A C 1
ATOM 2804 O O . GLU A 1 361 ? 6.307 4.325 7.251 1.00 94.56 361 GLU A O 1
ATOM 2809 N N . GLY A 1 362 ? 7.928 3.794 5.794 1.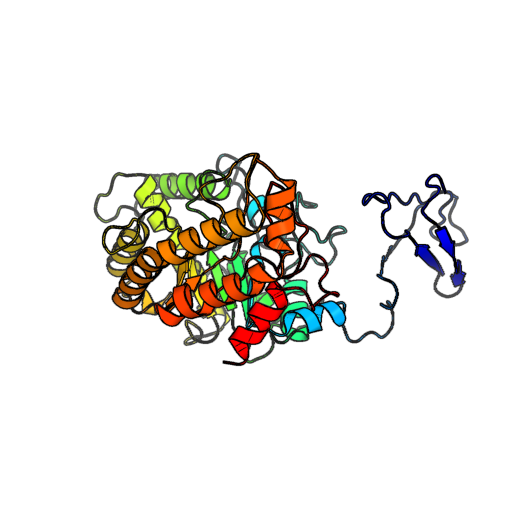00 95.25 362 GLY A N 1
ATOM 2810 C CA . GLY A 1 362 ? 8.986 4.472 6.517 1.00 95.25 362 GLY A CA 1
ATOM 2811 C C . GLY A 1 362 ? 10.355 4.300 5.877 1.00 95.25 362 GLY A C 1
ATOM 2812 O O . GLY A 1 362 ? 10.513 3.610 4.864 1.00 95.25 362 GLY A O 1
ATOM 2813 N N . GLY A 1 363 ? 11.348 4.930 6.499 1.00 96.19 363 GLY A N 1
ATOM 2814 C CA . GLY A 1 363 ? 12.728 4.987 6.025 1.00 96.19 363 GLY A CA 1
ATOM 2815 C C . GLY A 1 363 ? 13.251 6.423 5.873 1.00 96.19 363 GLY A C 1
ATOM 2816 O O . GLY A 1 363 ? 12.640 7.367 6.376 1.00 96.19 363 GLY A O 1
ATOM 2817 N N . PRO A 1 364 ? 14.395 6.605 5.199 1.00 96.12 364 PRO A N 1
ATOM 2818 C CA . PRO A 1 364 ? 14.958 7.928 4.944 1.00 96.12 364 PRO A CA 1
ATOM 2819 C C . PRO A 1 364 ? 14.116 8.718 3.928 1.00 96.12 364 PRO A C 1
ATOM 2821 O O . PRO A 1 364 ? 13.733 8.175 2.893 1.00 96.12 364 PRO A O 1
ATOM 2824 N N . ASP A 1 365 ? 13.864 10.004 4.193 1.00 93.50 365 ASP A N 1
ATOM 2825 C CA . ASP A 1 365 ? 13.066 10.894 3.329 1.00 93.50 365 ASP A CA 1
ATOM 2826 C C . ASP A 1 365 ? 13.626 12.330 3.266 1.00 93.50 365 ASP A C 1
ATOM 2828 O O . ASP A 1 365 ? 13.140 13.231 3.944 1.00 93.50 365 ASP A O 1
ATOM 2832 N N . ASN A 1 366 ? 14.632 12.586 2.423 1.00 90.56 366 ASN A N 1
ATOM 2833 C CA . ASN A 1 366 ? 15.218 13.927 2.259 1.00 90.56 366 ASN A CA 1
ATOM 2834 C C . ASN A 1 366 ? 14.572 14.739 1.129 1.00 90.56 366 ASN A C 1
ATOM 2836 O O . ASN A 1 366 ? 15.247 15.326 0.279 1.00 90.56 366 ASN A O 1
ATOM 2840 N N . ARG A 1 367 ? 13.241 14.841 1.142 1.00 87.19 367 ARG A N 1
ATOM 2841 C CA . ARG A 1 367 ? 12.521 15.786 0.277 1.00 87.19 367 ARG A CA 1
ATOM 2842 C C . ARG A 1 367 ? 12.937 17.223 0.584 1.00 87.19 367 ARG A C 1
ATOM 2844 O O . ARG A 1 367 ? 12.517 17.800 1.585 1.00 87.19 367 ARG A O 1
ATOM 2851 N N . ASN A 1 368 ? 13.759 17.813 -0.282 1.00 82.69 368 ASN A N 1
ATOM 2852 C CA . ASN A 1 368 ? 14.350 19.126 -0.044 1.00 82.69 368 ASN A CA 1
ATOM 2853 C C . ASN A 1 368 ? 14.601 19.919 -1.330 1.00 82.69 368 ASN A C 1
ATOM 2855 O O . ASN A 1 368 ? 14.803 19.359 -2.404 1.00 82.69 368 ASN A O 1
ATOM 2859 N N . THR A 1 369 ? 14.653 21.245 -1.212 1.00 86.88 369 THR A N 1
ATOM 2860 C CA . THR A 1 369 ? 15.054 22.150 -2.301 1.00 86.88 369 THR A CA 1
ATOM 2861 C C . THR A 1 369 ? 16.467 22.706 -2.136 1.00 86.88 369 THR A C 1
ATOM 2863 O O . THR A 1 369 ? 17.032 23.224 -3.097 1.00 86.88 369 THR A O 1
ATOM 2866 N N . SER A 1 370 ? 17.044 22.603 -0.941 1.00 87.50 370 SER A N 1
ATOM 2867 C CA . SER A 1 370 ? 18.373 23.103 -0.600 1.00 87.50 370 SER A CA 1
ATOM 2868 C C . SER A 1 370 ? 19.408 21.989 -0.690 1.00 87.50 370 SER A C 1
ATOM 2870 O O . SER A 1 370 ? 19.201 20.899 -0.165 1.00 87.50 370 SER A O 1
ATOM 2872 N N . ASN A 1 371 ? 20.538 22.280 -1.340 1.00 90.06 371 ASN A N 1
ATOM 2873 C CA . ASN A 1 371 ? 21.688 21.377 -1.446 1.00 90.06 371 ASN A CA 1
ATOM 2874 C C . ASN A 1 371 ? 21.327 19.940 -1.886 1.00 90.06 371 ASN A C 1
ATOM 2876 O O . ASN A 1 371 ? 21.831 18.956 -1.351 1.00 90.06 371 ASN A O 1
ATOM 2880 N N . VAL A 1 372 ? 20.432 19.832 -2.875 1.00 92.88 372 VAL A N 1
ATOM 2881 C CA . VAL A 1 372 ? 19.840 18.564 -3.342 1.00 92.88 372 VAL A CA 1
ATOM 2882 C C . VAL A 1 372 ? 20.893 17.494 -3.644 1.00 92.88 372 VAL A C 1
ATOM 2884 O O . VAL A 1 372 ? 20.688 16.332 -3.315 1.00 92.88 372 VAL A O 1
ATOM 2887 N N . GLY A 1 373 ? 22.028 17.875 -4.239 1.00 94.19 373 GLY A N 1
ATOM 2888 C CA . GLY A 1 373 ? 23.114 16.936 -4.530 1.00 94.19 373 GLY A CA 1
ATOM 2889 C C . GLY A 1 373 ? 23.660 16.266 -3.269 1.00 94.19 373 GLY A C 1
ATOM 2890 O O . GLY A 1 373 ? 23.736 15.046 -3.222 1.00 94.19 373 GLY A O 1
ATOM 2891 N N . ILE A 1 374 ? 23.959 17.039 -2.221 1.00 95.31 374 ILE A N 1
ATOM 2892 C CA . ILE A 1 374 ? 24.450 16.491 -0.948 1.00 95.31 374 ILE A CA 1
ATOM 2893 C C . ILE A 1 374 ? 23.374 15.669 -0.234 1.00 95.31 374 ILE A C 1
ATOM 2895 O O . ILE A 1 374 ? 23.702 14.640 0.348 1.00 95.31 374 ILE A O 1
ATOM 2899 N N . GLN A 1 375 ? 22.100 16.063 -0.319 1.00 94.50 375 GLN A N 1
ATOM 2900 C CA . GLN A 1 375 ? 20.988 15.281 0.243 1.00 94.50 375 GLN A CA 1
ATOM 2901 C C . GLN A 1 375 ? 20.892 13.883 -0.392 1.00 94.50 375 GLN A C 1
ATOM 2903 O O . GLN A 1 375 ? 20.739 12.884 0.315 1.00 94.50 375 GLN A O 1
ATOM 2908 N N . ILE A 1 376 ? 21.039 13.810 -1.719 1.00 95.75 376 ILE A N 1
ATOM 2909 C CA . ILE A 1 376 ? 21.039 12.553 -2.477 1.00 95.75 376 ILE A CA 1
ATOM 2910 C C . ILE A 1 376 ? 22.305 11.737 -2.180 1.00 95.75 376 ILE A C 1
ATOM 2912 O O . ILE A 1 376 ? 22.214 10.540 -1.915 1.00 95.75 376 ILE A O 1
ATOM 2916 N N . GLU A 1 377 ? 23.486 12.362 -2.185 1.00 96.31 377 GLU A N 1
ATOM 2917 C CA . GLU A 1 377 ? 24.747 11.659 -1.914 1.00 96.31 377 GLU A CA 1
ATOM 2918 C C . GLU A 1 377 ? 24.815 11.126 -0.477 1.00 96.31 377 GLU A C 1
ATOM 2920 O O . GLU A 1 377 ? 25.273 10.006 -0.268 1.00 96.31 377 GLU A O 1
ATOM 2925 N N . ALA A 1 378 ? 24.258 11.837 0.509 1.00 96.81 378 ALA A N 1
ATOM 2926 C CA . ALA A 1 378 ? 24.142 11.326 1.875 1.00 96.81 378 ALA A CA 1
ATOM 2927 C C . ALA A 1 378 ? 23.316 10.031 1.952 1.00 96.81 378 ALA A C 1
ATOM 2929 O O . ALA A 1 378 ? 23.603 9.161 2.768 1.00 96.81 378 ALA A O 1
ATOM 2930 N N . ASN A 1 379 ? 22.330 9.852 1.068 1.00 96.62 379 ASN A N 1
ATOM 2931 C CA . ASN A 1 379 ? 21.546 8.620 0.964 1.00 96.62 379 ASN A CA 1
ATOM 2932 C C . ASN A 1 379 ? 22.295 7.458 0.282 1.00 96.62 379 ASN A C 1
ATOM 2934 O O . ASN A 1 379 ? 21.845 6.311 0.374 1.00 96.62 379 ASN A O 1
ATOM 2938 N N . ARG A 1 380 ? 23.421 7.730 -0.388 1.00 96.94 380 ARG A N 1
ATOM 2939 C CA . ARG A 1 380 ? 24.346 6.725 -0.945 1.00 96.94 380 ARG A CA 1
ATOM 2940 C C . ARG A 1 380 ? 25.546 6.457 -0.035 1.00 96.94 380 ARG A C 1
ATOM 2942 O O . ARG A 1 380 ? 26.206 5.434 -0.203 1.00 96.94 380 ARG A O 1
ATOM 2949 N N . ASP A 1 381 ? 25.820 7.360 0.903 1.00 98.19 381 ASP A N 1
ATOM 2950 C CA . ASP A 1 381 ? 26.957 7.294 1.814 1.00 98.19 381 ASP A CA 1
ATOM 2951 C C . ASP A 1 381 ? 26.896 6.076 2.751 1.00 98.19 381 ASP A C 1
ATOM 2953 O O . ASP A 1 381 ? 25.824 5.629 3.171 1.00 98.19 381 ASP A O 1
ATOM 2957 N N . ALA A 1 382 ? 28.065 5.543 3.113 1.00 98.19 382 ALA A N 1
ATOM 2958 C CA . ALA A 1 382 ? 28.179 4.387 3.999 1.00 98.19 382 ALA A CA 1
ATOM 2959 C C . ALA A 1 382 ? 27.552 4.629 5.388 1.00 98.19 382 ALA A C 1
ATOM 2961 O O . ALA A 1 382 ? 27.029 3.690 5.988 1.00 98.19 382 ALA A O 1
ATOM 2962 N N . GLY A 1 383 ? 27.542 5.875 5.877 1.00 98.12 383 GLY A N 1
ATOM 2963 C CA . GLY A 1 383 ? 26.922 6.257 7.148 1.00 98.12 383 GLY A CA 1
ATOM 2964 C C . GLY A 1 383 ? 25.392 6.145 7.169 1.00 98.12 383 GLY A C 1
ATOM 2965 O O . GLY A 1 383 ? 24.803 6.063 8.246 1.00 98.12 383 GLY A O 1
ATOM 2966 N N . MET A 1 384 ? 24.737 6.059 6.006 1.00 98.38 384 MET A N 1
ATOM 2967 C CA . MET A 1 384 ? 23.290 5.838 5.914 1.00 98.38 384 MET A CA 1
ATOM 2968 C C . MET A 1 384 ? 22.873 4.442 6.401 1.00 98.38 384 MET A C 1
ATOM 2970 O O . MET A 1 384 ? 21.771 4.275 6.918 1.00 98.38 384 MET A O 1
ATOM 2974 N N . GLY A 1 385 ? 23.742 3.434 6.256 1.00 98.12 385 GLY A N 1
ATOM 2975 C CA . GLY A 1 385 ? 23.455 2.063 6.692 1.00 98.12 385 GLY A CA 1
ATOM 2976 C C . GLY A 1 385 ? 23.192 1.970 8.203 1.00 98.12 385 GLY A C 1
ATOM 2977 O O . GLY A 1 385 ? 22.072 1.636 8.592 1.00 98.12 385 GLY A O 1
ATOM 2978 N N . PRO A 1 386 ? 24.163 2.342 9.061 1.00 98.06 386 PRO A N 1
ATOM 2979 C CA . PRO A 1 386 ? 23.980 2.356 10.516 1.00 98.06 386 PRO A CA 1
ATOM 2980 C C . PRO A 1 386 ? 22.792 3.203 10.984 1.00 98.06 386 PRO A C 1
ATOM 2982 O O . PRO A 1 386 ? 22.127 2.861 11.954 1.00 98.06 386 PRO A O 1
ATOM 2985 N N . LEU A 1 387 ? 22.493 4.298 10.284 1.00 98.19 387 LEU A N 1
ATOM 2986 C CA . LEU A 1 387 ? 21.346 5.151 10.582 1.00 98.19 387 LEU A CA 1
ATOM 2987 C C . LEU A 1 387 ? 20.003 4.440 10.326 1.00 98.19 387 LEU A C 1
ATOM 2989 O O . LEU A 1 387 ? 19.093 4.531 11.152 1.00 98.19 387 LEU A O 1
ATOM 2993 N N . VAL A 1 388 ? 19.874 3.736 9.193 1.00 98.44 388 VAL A N 1
ATOM 2994 C CA . VAL A 1 388 ? 18.700 2.897 8.898 1.00 98.44 388 VAL A CA 1
ATOM 2995 C C . VAL A 1 388 ? 18.564 1.797 9.947 1.00 98.44 388 VAL A C 1
ATOM 2997 O O . VAL A 1 388 ? 17.467 1.591 10.457 1.00 98.44 388 VAL A O 1
ATOM 3000 N N . GLU A 1 389 ? 19.663 1.128 10.297 1.00 98.06 389 GLU A N 1
ATOM 3001 C CA . GLU A 1 389 ? 19.675 0.076 11.317 1.00 98.06 389 GLU A CA 1
ATOM 3002 C C . GLU A 1 389 ? 19.204 0.610 12.678 1.00 98.06 389 GLU A C 1
ATOM 3004 O O . GLU A 1 389 ? 18.250 0.075 13.234 1.00 98.06 389 GLU A O 1
ATOM 3009 N N . HIS A 1 390 ? 19.761 1.734 13.143 1.00 98.25 390 HIS A N 1
ATOM 3010 C CA . HIS A 1 390 ? 19.348 2.422 14.376 1.00 98.25 390 HIS A CA 1
ATOM 3011 C C . HIS A 1 390 ? 17.862 2.808 14.362 1.00 98.25 390 HIS A C 1
ATOM 3013 O O . HIS A 1 390 ? 17.140 2.620 15.341 1.00 98.25 390 HIS A O 1
ATOM 3019 N N . HIS A 1 391 ? 17.359 3.334 13.238 1.00 98.31 391 HIS A N 1
ATOM 3020 C CA . HIS A 1 391 ? 15.942 3.683 13.133 1.00 98.31 391 HIS A CA 1
ATOM 3021 C C . HIS A 1 391 ? 15.032 2.456 13.282 1.00 98.31 391 HIS A C 1
ATOM 3023 O O . HIS A 1 391 ? 14.016 2.521 13.973 1.00 98.31 391 HIS A O 1
ATOM 3029 N N . LEU A 1 392 ? 15.395 1.344 12.639 1.00 98.00 392 LEU A N 1
ATOM 3030 C CA . LEU A 1 392 ? 14.614 0.112 12.669 1.00 98.00 392 LEU A CA 1
ATOM 3031 C C . LEU A 1 392 ? 14.714 -0.584 14.032 1.00 98.00 392 LEU A C 1
ATOM 3033 O O . LEU A 1 392 ? 13.689 -0.870 14.648 1.00 98.00 392 LEU A O 1
ATOM 3037 N N . VAL A 1 393 ? 15.928 -0.853 14.507 1.00 97.69 393 VAL A N 1
ATOM 3038 C CA . VAL A 1 393 ? 16.176 -1.647 15.716 1.00 97.69 393 VAL A CA 1
ATOM 3039 C C . VAL A 1 393 ? 15.821 -0.852 16.960 1.00 97.69 393 VAL A C 1
ATOM 3041 O O . VAL A 1 393 ? 14.961 -1.280 17.724 1.00 97.69 393 VAL A O 1
ATOM 3044 N N . ASP A 1 394 ? 16.418 0.321 17.151 1.00 97.56 394 ASP A N 1
ATOM 3045 C CA . ASP A 1 394 ? 16.326 1.038 18.422 1.00 97.56 394 ASP A CA 1
ATOM 3046 C C . ASP A 1 394 ? 15.065 1.896 18.505 1.00 97.56 394 ASP A C 1
ATOM 3048 O O . ASP A 1 394 ? 14.353 1.873 19.514 1.00 97.56 394 ASP A O 1
ATOM 3052 N N . ASN A 1 395 ? 14.759 2.635 17.434 1.00 97.88 395 ASN A N 1
ATOM 3053 C CA . ASN A 1 395 ? 13.698 3.646 17.456 1.00 97.88 395 ASN A CA 1
ATOM 3054 C C . ASN A 1 395 ? 12.316 3.118 17.040 1.00 97.88 395 ASN A C 1
ATOM 3056 O O . ASN A 1 395 ? 11.304 3.759 17.344 1.00 97.88 395 ASN A O 1
ATOM 3060 N N . TRP A 1 396 ? 12.253 1.944 16.404 1.00 97.56 396 TRP A N 1
ATOM 3061 C CA . TRP A 1 396 ? 10.998 1.286 16.045 1.00 97.56 396 TRP A CA 1
ATOM 3062 C C . TRP A 1 396 ? 10.753 -0.003 16.835 1.00 97.56 396 TRP A C 1
ATOM 3064 O O . TRP A 1 396 ? 9.885 -0.026 17.714 1.00 97.56 396 TRP A O 1
ATOM 3074 N N . PHE A 1 397 ? 11.502 -1.074 16.552 1.00 97.31 397 PHE A N 1
ATOM 3075 C CA . PHE A 1 397 ? 11.275 -2.386 17.169 1.00 97.31 397 PHE A CA 1
ATOM 3076 C C . PHE A 1 397 ? 11.554 -2.356 18.678 1.00 97.31 397 PHE A C 1
ATOM 3078 O O . PHE A 1 397 ? 10.736 -2.831 19.466 1.00 97.31 397 PHE A O 1
ATOM 3085 N N . GLY A 1 398 ? 12.630 -1.689 19.102 1.00 97.25 398 GLY A N 1
ATOM 3086 C CA . GLY A 1 398 ? 12.995 -1.480 20.505 1.00 97.25 398 GLY A CA 1
ATOM 3087 C C . GLY A 1 398 ? 11.976 -0.655 21.296 1.00 97.25 398 GLY A C 1
ATOM 3088 O O . GLY A 1 398 ? 11.919 -0.750 22.520 1.00 97.25 398 GLY A O 1
ATOM 3089 N N . GLN A 1 399 ? 11.112 0.096 20.605 1.00 97.31 399 GLN A N 1
ATOM 3090 C CA . GLN A 1 399 ? 10.019 0.872 21.204 1.00 97.31 399 GLN A CA 1
ATOM 3091 C C . GLN A 1 399 ? 8.665 0.143 21.151 1.00 97.31 399 GLN A C 1
ATOM 3093 O O . GLN A 1 399 ? 7.630 0.713 21.504 1.00 97.31 399 GLN A O 1
ATOM 3098 N N . GLY A 1 400 ? 8.655 -1.125 20.728 1.00 96.06 400 GLY A N 1
ATOM 3099 C CA . GLY A 1 400 ? 7.469 -1.978 20.687 1.00 96.06 400 GLY A CA 1
ATOM 3100 C C . GLY A 1 400 ? 6.678 -1.923 19.380 1.00 96.06 400 GLY A C 1
ATOM 3101 O O . GLY A 1 400 ? 5.556 -2.434 19.346 1.00 96.06 400 GLY A O 1
ATOM 3102 N N . GLY A 1 401 ? 7.220 -1.319 18.318 1.00 96.69 401 GLY A N 1
ATOM 3103 C CA . GLY A 1 401 ? 6.686 -1.488 16.968 1.00 96.69 401 GLY A CA 1
ATOM 3104 C C . GLY A 1 401 ? 6.741 -2.961 16.543 1.00 96.69 401 GLY A C 1
ATOM 3105 O O . GLY A 1 401 ? 7.727 -3.645 16.789 1.00 96.69 401 GLY A O 1
ATOM 3106 N N . ASP A 1 402 ? 5.678 -3.469 15.920 1.00 97.00 402 ASP A N 1
ATOM 3107 C CA . ASP A 1 402 ? 5.519 -4.899 15.617 1.00 97.00 402 ASP A CA 1
ATOM 3108 C C . ASP A 1 402 ? 5.930 -5.264 14.179 1.00 97.00 402 ASP A C 1
ATOM 3110 O O . ASP A 1 402 ? 6.275 -6.408 13.895 1.00 97.00 402 ASP A O 1
ATOM 3114 N N . MET A 1 403 ? 5.843 -4.315 13.245 1.00 96.00 403 MET A N 1
ATOM 3115 C CA . MET A 1 403 ? 6.173 -4.518 11.831 1.00 96.00 403 MET A CA 1
ATOM 3116 C C . MET A 1 403 ? 6.572 -3.193 11.192 1.00 96.00 403 MET A C 1
ATOM 3118 O O . MET A 1 403 ? 5.963 -2.169 11.500 1.00 96.00 403 MET A O 1
ATOM 3122 N N . PHE A 1 404 ? 7.550 -3.215 10.286 1.00 96.94 404 PHE A N 1
ATOM 3123 C CA . PHE A 1 404 ? 8.018 -2.022 9.583 1.00 96.94 404 PHE A CA 1
ATOM 3124 C C . PHE A 1 404 ? 7.920 -2.189 8.066 1.00 96.94 404 PHE A C 1
ATOM 3126 O O . PHE A 1 404 ? 8.512 -3.104 7.497 1.00 96.94 404 PHE A O 1
ATOM 3133 N N . GLY A 1 405 ? 7.168 -1.313 7.404 1.00 96.69 405 GLY A N 1
ATOM 3134 C CA . GLY A 1 405 ? 7.140 -1.199 5.950 1.00 96.69 405 GLY A CA 1
ATOM 3135 C C . GLY A 1 405 ? 8.231 -0.270 5.458 1.00 96.69 405 GLY A C 1
ATOM 3136 O O . GLY A 1 405 ? 8.062 0.943 5.490 1.00 96.69 405 GLY A O 1
ATOM 3137 N N . TYR A 1 406 ? 9.345 -0.818 4.980 1.00 97.31 406 TYR A N 1
ATOM 3138 C CA . TYR A 1 406 ? 10.338 -0.007 4.279 1.00 97.31 406 TYR A CA 1
ATOM 3139 C C . TYR A 1 406 ? 9.749 0.437 2.935 1.00 97.31 406 TYR A C 1
ATOM 3141 O O . TYR A 1 406 ? 9.329 -0.414 2.150 1.00 97.31 406 TYR A O 1
ATOM 3149 N N . PHE A 1 407 ? 9.675 1.748 2.684 1.00 96.12 407 PHE A N 1
ATOM 3150 C CA . PHE A 1 407 ? 8.788 2.301 1.649 1.00 96.12 407 PHE A CA 1
ATOM 3151 C C . PHE A 1 407 ? 8.995 1.696 0.255 1.00 96.12 407 PHE A C 1
ATOM 3153 O O . PHE A 1 407 ? 8.022 1.405 -0.443 1.00 96.12 407 PHE A O 1
ATOM 3160 N N . SER A 1 408 ? 10.246 1.476 -0.164 1.00 95.44 408 SER A N 1
ATOM 3161 C CA . SER A 1 408 ? 10.516 0.859 -1.464 1.00 95.44 408 SER A CA 1
ATOM 3162 C C . SER A 1 408 ? 11.788 0.020 -1.480 1.00 95.44 408 SER A C 1
ATOM 3164 O O . SER A 1 408 ? 12.828 0.436 -0.974 1.00 95.44 408 SER A O 1
ATOM 3166 N N . LEU A 1 409 ? 11.723 -1.146 -2.132 1.00 96.56 409 LEU A N 1
ATOM 3167 C CA . LEU A 1 409 ? 12.914 -1.935 -2.453 1.00 96.56 409 LEU A CA 1
ATOM 3168 C C . LEU A 1 409 ? 13.863 -1.126 -3.341 1.00 96.56 409 LEU A C 1
ATOM 3170 O O . LEU A 1 409 ? 15.027 -0.940 -2.998 1.00 96.56 409 LEU A O 1
ATOM 3174 N N . ALA A 1 410 ? 13.357 -0.680 -4.494 1.00 95.31 410 ALA A N 1
ATOM 3175 C CA . ALA A 1 410 ? 14.145 0.011 -5.499 1.00 95.31 410 ALA A CA 1
ATOM 3176 C C . ALA A 1 410 ? 13.414 1.244 -6.037 1.00 95.31 410 ALA A C 1
ATOM 3178 O O . ALA A 1 410 ? 12.300 1.128 -6.551 1.00 95.31 410 ALA A O 1
ATOM 3179 N N . SER A 1 411 ? 14.055 2.408 -5.951 1.00 93.56 411 SER A N 1
ATOM 3180 C CA . SER A 1 411 ? 13.586 3.659 -6.552 1.00 93.56 411 SER A CA 1
ATOM 3181 C C . SER A 1 411 ? 14.773 4.568 -6.844 1.00 93.56 411 SER A C 1
ATOM 3183 O O . SER 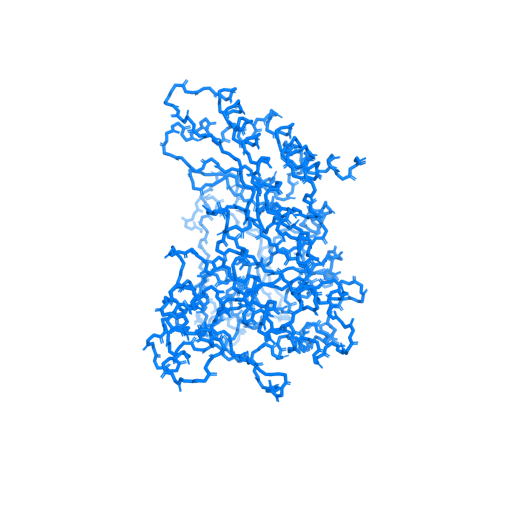A 1 411 ? 15.772 4.518 -6.134 1.00 93.56 411 SER A O 1
ATOM 3185 N N . TYR A 1 412 ? 14.657 5.439 -7.846 1.00 90.56 412 TYR A N 1
ATOM 3186 C CA . TYR A 1 412 ? 15.649 6.496 -8.044 1.00 90.56 412 TYR A CA 1
ATOM 3187 C C . TYR A 1 412 ? 15.635 7.473 -6.862 1.00 90.56 412 TYR A C 1
ATOM 3189 O O . TYR A 1 412 ? 14.593 7.676 -6.232 1.00 90.56 412 TYR A O 1
ATOM 3197 N N . TYR A 1 413 ? 16.781 8.090 -6.592 1.00 93.88 413 TYR A N 1
ATOM 3198 C CA . TYR A 1 413 ? 16.907 9.166 -5.612 1.00 93.88 413 TYR A CA 1
ATOM 3199 C C . TYR A 1 413 ? 16.743 10.525 -6.288 1.00 93.88 413 TYR A C 1
ATOM 3201 O O . TYR A 1 413 ? 17.198 10.750 -7.414 1.00 93.88 413 TYR A O 1
ATOM 3209 N N . SER A 1 414 ? 16.029 11.437 -5.638 1.00 92.12 414 SER A N 1
ATOM 3210 C CA . SER A 1 414 ? 15.729 12.754 -6.185 1.00 92.12 414 SER A CA 1
ATOM 3211 C C . SER A 1 414 ? 15.348 13.734 -5.090 1.00 92.12 414 SER A C 1
ATOM 3213 O O . SER A 1 414 ? 14.951 13.356 -3.996 1.00 92.12 414 SER A O 1
ATOM 3215 N N . ARG A 1 415 ? 15.271 15.018 -5.451 1.00 90.75 415 ARG A N 1
ATOM 3216 C CA . ARG A 1 415 ? 14.719 16.062 -4.571 1.00 90.75 415 ARG A CA 1
ATOM 3217 C C . ARG A 1 415 ? 13.319 15.748 -4.009 1.00 90.75 415 ARG A C 1
ATOM 3219 O O . ARG A 1 415 ? 12.890 16.394 -3.060 1.00 90.75 415 ARG A O 1
ATOM 3226 N N . ASN A 1 416 ? 12.577 14.842 -4.655 1.00 89.75 416 ASN A N 1
ATOM 3227 C CA . ASN A 1 416 ? 11.216 14.463 -4.285 1.00 89.75 416 ASN A CA 1
ATOM 3228 C C . ASN A 1 416 ? 11.159 13.176 -3.439 1.00 89.75 416 ASN A C 1
ATOM 3230 O O . ASN A 1 416 ? 10.051 12.759 -3.115 1.00 89.75 416 ASN A O 1
ATOM 3234 N N . GLY A 1 417 ? 12.296 12.571 -3.085 1.00 89.50 417 GLY A N 1
ATOM 3235 C CA . GLY A 1 417 ? 12.363 11.374 -2.250 1.00 89.50 417 GLY A CA 1
ATOM 3236 C C . GLY A 1 417 ? 13.543 10.474 -2.612 1.00 89.50 417 GLY A C 1
ATOM 3237 O O . GLY A 1 417 ? 13.868 10.315 -3.791 1.00 89.50 417 GLY A O 1
ATOM 3238 N N . ASP A 1 418 ? 14.128 9.857 -1.584 1.00 93.69 418 ASP A N 1
ATOM 3239 C CA . ASP A 1 418 ? 15.298 8.970 -1.657 1.00 93.69 418 ASP A CA 1
ATOM 3240 C C . ASP A 1 418 ? 14.997 7.633 -0.958 1.00 93.69 418 ASP A C 1
ATOM 3242 O O . ASP A 1 418 ? 15.768 7.133 -0.142 1.00 93.69 418 ASP A O 1
ATOM 3246 N N . TRP A 1 419 ? 13.817 7.074 -1.214 1.00 95.44 419 TRP A N 1
ATOM 3247 C CA . TRP A 1 419 ? 13.243 6.025 -0.367 1.00 95.44 419 TRP A CA 1
ATOM 3248 C C . TRP A 1 419 ? 13.697 4.598 -0.682 1.00 95.44 419 TRP A C 1
ATOM 3250 O O . TRP A 1 419 ? 13.402 3.685 0.086 1.00 95.44 419 TRP A O 1
ATOM 3260 N N . GLY A 1 420 ? 14.338 4.372 -1.827 1.00 96.50 420 GLY A N 1
ATOM 3261 C CA . GLY A 1 420 ? 14.809 3.050 -2.231 1.00 96.50 420 GLY A CA 1
ATOM 3262 C C . GLY A 1 420 ? 15.823 2.493 -1.238 1.00 96.50 420 GLY A C 1
ATOM 3263 O O . GLY A 1 420 ? 16.733 3.202 -0.814 1.00 96.50 420 GLY A O 1
ATOM 3264 N N . ALA A 1 421 ? 15.712 1.207 -0.900 1.00 97.44 421 ALA A N 1
ATOM 3265 C CA . ALA A 1 421 ? 16.823 0.490 -0.272 1.00 97.44 421 ALA A CA 1
ATOM 3266 C C . ALA A 1 421 ? 18.010 0.391 -1.252 1.00 97.44 421 ALA A C 1
ATOM 3268 O O . ALA A 1 421 ? 19.174 0.328 -0.856 1.00 97.44 421 ALA A O 1
ATOM 3269 N N . THR A 1 422 ? 17.711 0.414 -2.550 1.00 97.06 422 THR A N 1
ATOM 3270 C CA . THR A 1 422 ? 18.656 0.546 -3.658 1.00 97.06 422 THR A CA 1
ATOM 3271 C C . THR A 1 422 ? 18.030 1.365 -4.799 1.00 97.06 422 THR A C 1
ATOM 3273 O O . THR A 1 422 ? 16.828 1.617 -4.802 1.00 97.06 422 THR A O 1
ATOM 3276 N N . GLU A 1 423 ? 18.823 1.791 -5.780 1.00 94.31 423 GLU A N 1
ATOM 3277 C CA . GLU A 1 423 ? 18.326 2.402 -7.027 1.00 94.31 423 GLU A CA 1
ATOM 3278 C C . GLU A 1 423 ? 18.157 1.356 -8.149 1.00 94.31 423 GLU A C 1
ATOM 3280 O O . GLU A 1 423 ? 17.452 1.593 -9.129 1.00 94.31 423 GLU A O 1
ATOM 3285 N N . ASP A 1 424 ? 18.749 0.167 -7.977 1.00 93.25 424 ASP A N 1
ATOM 3286 C CA . ASP A 1 424 ? 18.608 -0.993 -8.860 1.00 93.25 424 ASP A CA 1
ATOM 3287 C C . ASP A 1 424 ? 18.528 -2.260 -8.005 1.00 93.25 424 ASP A C 1
ATOM 3289 O O . ASP A 1 424 ? 19.472 -2.603 -7.296 1.00 93.25 424 ASP A O 1
ATOM 3293 N N . TYR A 1 425 ? 17.421 -3.001 -8.097 1.00 93.56 425 TYR A N 1
ATOM 3294 C CA . TYR A 1 425 ? 17.219 -4.242 -7.341 1.00 93.56 425 TYR A CA 1
ATOM 3295 C C . TYR A 1 425 ? 18.244 -5.344 -7.679 1.00 93.56 425 TYR A C 1
ATOM 3297 O O . TYR A 1 425 ? 18.273 -6.375 -7.017 1.00 93.56 425 TYR A O 1
ATOM 3305 N N . ARG A 1 426 ? 19.090 -5.166 -8.702 1.00 93.06 426 ARG A N 1
ATOM 3306 C CA . ARG A 1 426 ? 20.235 -6.048 -8.979 1.00 93.06 426 ARG A CA 1
ATOM 3307 C C . ARG A 1 426 ? 21.493 -5.681 -8.192 1.00 93.06 426 ARG A C 1
ATOM 3309 O O . ARG A 1 426 ? 22.405 -6.499 -8.098 1.00 93.06 426 ARG A O 1
ATOM 3316 N N . ILE A 1 427 ? 21.559 -4.473 -7.637 1.00 95.31 427 ILE A N 1
ATOM 3317 C CA . ILE A 1 427 ? 22.673 -3.977 -6.831 1.00 95.31 427 ILE A CA 1
ATOM 3318 C C . ILE A 1 427 ? 22.230 -3.996 -5.373 1.00 95.31 427 ILE A C 1
ATOM 3320 O O . ILE A 1 427 ? 21.614 -3.058 -4.872 1.00 95.31 427 ILE A O 1
ATOM 3324 N N . LEU A 1 428 ? 22.542 -5.098 -4.694 1.00 96.75 428 LEU A N 1
ATOM 3325 C CA . LEU A 1 428 ? 22.129 -5.334 -3.309 1.00 96.75 428 LEU A CA 1
ATOM 3326 C C . LEU A 1 428 ? 23.187 -4.916 -2.283 1.00 96.75 428 LEU A C 1
ATOM 3328 O O . LEU A 1 428 ? 22.939 -4.980 -1.088 1.00 96.75 428 LEU A O 1
ATOM 3332 N N . SER A 1 429 ? 24.364 -4.466 -2.720 1.00 97.19 429 SER A N 1
ATOM 3333 C CA . SER A 1 429 ? 25.465 -4.029 -1.849 1.00 97.19 429 SER A CA 1
ATOM 3334 C C . SER A 1 429 ? 25.328 -2.582 -1.350 1.00 97.19 429 SER A C 1
ATOM 3336 O O . SER A 1 429 ? 26.308 -2.007 -0.882 1.00 97.19 429 SER A O 1
ATOM 3338 N N . THR A 1 430 ? 24.158 -1.955 -1.494 1.00 97.75 430 THR A N 1
ATOM 3339 C CA . THR A 1 430 ? 23.928 -0.572 -1.052 1.00 97.75 430 THR A CA 1
ATOM 3340 C C . THR A 1 430 ? 23.832 -0.490 0.477 1.00 97.75 430 THR A C 1
ATOM 3342 O O . THR A 1 430 ? 23.341 -1.433 1.105 1.00 97.75 430 THR A O 1
ATOM 3345 N N . PRO A 1 431 ? 24.229 0.637 1.104 1.00 98.06 431 PRO A N 1
ATOM 3346 C CA . PRO A 1 431 ? 24.200 0.770 2.563 1.00 98.06 431 PRO A CA 1
ATOM 3347 C C . PRO A 1 431 ? 22.822 0.499 3.180 1.00 98.06 431 PRO A C 1
ATOM 3349 O O . PRO A 1 431 ? 22.718 -0.215 4.173 1.00 98.06 431 PRO A O 1
ATOM 3352 N N . LYS A 1 432 ? 21.749 1.010 2.560 1.00 97.88 432 LYS A N 1
ATOM 3353 C CA . LYS A 1 432 ? 20.373 0.836 3.049 1.00 97.88 432 LYS A CA 1
ATOM 3354 C C . LYS A 1 432 ? 19.887 -0.611 2.938 1.00 97.88 432 LYS A C 1
ATOM 3356 O O . LYS A 1 432 ? 19.290 -1.115 3.883 1.00 97.88 432 LYS A O 1
ATOM 3361 N N . TYR A 1 433 ? 20.153 -1.295 1.821 1.00 98.06 433 TYR A N 1
ATOM 3362 C CA . TYR A 1 433 ? 19.760 -2.699 1.661 1.00 98.06 433 TYR A CA 1
ATOM 3363 C C . TYR A 1 433 ? 20.523 -3.607 2.631 1.00 98.06 433 TYR A C 1
ATOM 3365 O O . TYR A 1 433 ? 19.921 -4.464 3.274 1.00 98.06 433 TYR A O 1
ATOM 3373 N N . GLN A 1 434 ? 21.834 -3.393 2.786 1.00 97.88 434 GLN A N 1
ATOM 3374 C CA . GLN A 1 434 ? 22.645 -4.153 3.739 1.00 97.88 434 GLN A CA 1
ATOM 3375 C C . GLN A 1 434 ? 22.197 -3.921 5.188 1.00 97.88 434 GLN A C 1
ATOM 3377 O O . GLN A 1 434 ? 22.110 -4.882 5.942 1.00 97.88 434 GLN A O 1
ATOM 3382 N N . ALA A 1 435 ? 21.811 -2.696 5.558 1.00 97.75 435 ALA A N 1
ATOM 3383 C CA . ALA A 1 435 ? 21.233 -2.426 6.875 1.00 97.75 435 ALA A CA 1
ATOM 3384 C C . ALA A 1 435 ? 19.952 -3.241 7.124 1.00 97.75 435 ALA A C 1
ATOM 3386 O O . ALA A 1 435 ? 19.825 -3.877 8.163 1.00 97.75 435 ALA A O 1
ATOM 3387 N N . ILE A 1 436 ? 19.032 -3.301 6.153 1.00 97.12 436 ILE A N 1
ATOM 3388 C CA . ILE A 1 436 ? 17.811 -4.120 6.271 1.00 97.12 436 ILE A CA 1
ATOM 3389 C C . ILE A 1 436 ? 18.162 -5.607 6.443 1.00 97.12 436 ILE A C 1
ATOM 3391 O O . ILE A 1 436 ? 17.555 -6.287 7.266 1.00 97.12 436 ILE A O 1
ATOM 3395 N N . MET A 1 437 ? 19.148 -6.115 5.697 1.00 96.06 437 MET A N 1
ATOM 3396 C CA . MET A 1 437 ? 19.622 -7.496 5.852 1.00 96.06 437 MET A CA 1
ATOM 3397 C C . MET A 1 437 ? 20.211 -7.752 7.247 1.00 96.06 437 MET A C 1
ATOM 3399 O O . MET A 1 437 ? 19.931 -8.796 7.834 1.00 96.06 437 MET A O 1
ATOM 3403 N N . ASN A 1 438 ? 20.980 -6.806 7.793 1.00 94.50 438 ASN A N 1
ATOM 3404 C CA . ASN A 1 438 ? 21.582 -6.924 9.122 1.00 94.50 438 ASN A CA 1
ATOM 3405 C C . ASN A 1 438 ? 20.522 -7.016 10.224 1.00 94.50 438 ASN A C 1
ATOM 3407 O O . ASN A 1 438 ? 20.656 -7.857 11.111 1.00 94.50 438 ASN A O 1
ATOM 3411 N N . VAL A 1 439 ? 19.449 -6.219 10.137 1.00 92.38 439 VAL A N 1
ATOM 3412 C CA . VAL A 1 439 ? 18.338 -6.242 11.109 1.00 92.38 439 VAL A CA 1
ATOM 3413 C C . VAL A 1 439 ? 17.713 -7.633 11.233 1.00 92.38 439 VAL A C 1
ATOM 3415 O O . VAL A 1 439 ? 17.302 -8.020 12.317 1.00 92.38 439 VAL A O 1
ATOM 3418 N N . LEU A 1 440 ? 17.664 -8.410 10.149 1.00 84.38 440 LEU A N 1
ATOM 3419 C CA . LEU A 1 440 ? 17.087 -9.762 10.152 1.00 84.38 440 LEU A CA 1
ATOM 3420 C C . LEU A 1 440 ? 18.020 -10.837 10.714 1.00 84.38 440 LEU A C 1
ATOM 3422 O O . LEU A 1 440 ? 17.585 -11.964 10.941 1.00 84.38 440 LEU A O 1
ATOM 3426 N N . SER A 1 441 ? 19.309 -10.522 10.847 1.00 79.38 441 SER A N 1
ATOM 3427 C CA . SER A 1 441 ? 20.319 -11.436 11.390 1.00 79.38 441 SER A CA 1
ATOM 3428 C C . SER A 1 441 ? 20.502 -11.311 12.905 1.00 79.38 441 SER A C 1
ATOM 3430 O O . SER A 1 441 ? 21.206 -12.135 13.493 1.00 79.38 441 SER A O 1
ATOM 3432 N N . GLN A 1 442 ? 19.886 -10.290 13.508 1.00 73.06 442 GLN A N 1
ATOM 3433 C CA . GLN A 1 442 ? 19.819 -10.045 14.950 1.00 73.06 442 GLN A CA 1
ATOM 3434 C C . GLN A 1 442 ? 18.569 -10.710 15.524 1.00 73.06 442 GLN A C 1
ATOM 3436 O O . GLN A 1 442 ? 18.670 -11.238 16.656 1.00 73.06 442 GLN A O 1
#

Foldseek 3Di:
DVDPFKDKDDWDADQVVRDTDIDIDGDPPDDPDDDDDDAQDACHPPGGTPPDHPDDDDDDPPDDPPDDPAPDDVLLLVLCVLPQEDECQQQQQLLALQDACPPVVRLADFQVQAADPPFPDQAADDGPGRNPGHHGVLVVQRSCQSSVHAYEYEDRLRFDFQALVPCRTNLLVSLLCQCQNDVVNVRRHHDPPHAYEYAHGPPLVDPVTSNVVSLLVVLVVQVVVPPDLLCPVVDDDSVSSSLLSRLSSLQSSQNNSCSSVDPPCELPRYAYEAEDELPDFACPDSNNVSQVSCCVRVNQVVVRHAAYEYAAEFFQPPADLPDALVNRLVSSLVRLQVLLVRLLRNCVSCVVRVHAYEHPEYDYWHQDDHPWVRRLVSLQDLSSLVSLLCSPVCRAVVSRHDYYHQHECADDRGSGTDRHCYPDSSPCVGSSNVSSVVNVVD

pLDDT: mean 91.98, std 8.94, range [49.78, 98.94]

Radius of gyration: 23.93 Å; chains: 1; bounding box: 58×48×72 Å

Sequence (442 aa):
PDSPYLTFSNQSYDPVNNYSMVYVTLPPGQPSLMTILFTNTQRTQTSGLNTGIRYLKAFRPGLYPNGSPTHFDPAYINALAPFGYLRFMSWTGTNYSAGYYGDPGHHLINWADRSLPSDAYQGMGTGVRAGATGVSWEYVILLANEANKDIWINIPVSATGSSPTDTTSYIYKLAQLLKNGDSFTGNHGLNSGLHIYIEHSNEVWNPGFSQYTWNRLAAVDEVGQGGSPLNNDGDTVQLDWAYRRHAKRLYEIAKIFEAVFGSGSLNTTIRPVYAWWNLQEGTGSTGAKTLAWMNATYGPPSNYFYAMAQGSYFSDTSPSTTATIPDVLANMLASSNASVTKTQQNKATANLYGLKLFAYEGGPDNRNTSNVGIQIEANRDAGMGPLVEHHLVDNWFGQGGDMFGYFSLASYYSRNGDWGATEDYRILSTPKYQAIMNVLSQ

Secondary structure (DSSP, 8-state):
--SSS-EEEEEEEETTTTEEEEEEE--TTS-S-------S--SSTTSPTT---SS-----TT--SSS-S-SS-HHHHHHTTT-SEEE-TTTTTHHHH---TTSGGGGPBPGGGS--TTSS--SSSS-SSTT--SS-HHHHHHHHHHHT-EEEEEE-TTB--SSTT-TTSHHHHHHHHHHH--GGGTS--SPTT--EEEEESS-TT-TTSHHHHHHHHHHHHHHHTS--GGGTT----HHHHHHHHHHHHHHHHHHHHHHHH-TT-BTTTEEEEEE--TTS-STTSHHHHHHHHHHHHHS-GGGT-SEEEEEEEE--SS--TT--HHHHHHHHHHHHHHTHHHHHHHHHHHHHTT-EEEEEEEEE----SSSHHHHHHHTTSTTHHHHHHHHHHTTTGGGT--EEEESEEE---BTTB--EEESSTT---SHHHHHHHHHTT-